Protein AF-A0AAD7EJV2-F1 (afdb_monomer)

Radius of gyration: 62.08 Å; Cα contacts (8 Å, |Δi|>4): 736; chains: 1; bounding box: 111×46×192 Å

Organism: NCBI:txid1033008

Sequence (536 aa):
MSDVLLDATHTWVFFQTDDNVIHEMQYNGQNWTSSSLKQINAMPGTDMAVVYNDSPYGSYLMLFFQDSEGFVSSVLATNTKWAPAVHLFAAATATPITATQQSNAVFLYFQDSTKQLQQYRGSFDGGWVLQDFTGPTTSTLGSVAAVSWHSEPDIWGMSQAESRVYTEGQDGSLVEWNGNGNNETLTAGTMATVAALPNVNISAFSVGWLGLRLVFLYWVDPHDKILKQRVWMKGWLPAMSIGDPLLTFDALMAKCKGQSVAVAERFNGLHTKAHAILVEATNLSTEITYQQASIQSQLTRVADTQTLAQTKQTAVQQQLNTQKNILATQKAALVTAKKTLDAAQQKVRDAESDYRTAHEVVNDLAIFFPFLATAAEFIISPALENALEVAGRAVDAATKNMASDQQAVDTTQKNYDAIQQEVASLTQLQTTLSAFGPVLESQAATASNMQTFTQTVDSNALDVGVFLGKLAGQASVLPFQDTAKILAQTVVAMQKLMKTQNQLTGIIIDDPQSIDPVLQAIAKSPVVPTAVDEMI

Mean predicted aligned error: 19.24 Å

Solvent-accessible surface area (backbone atoms only — not comparable to full-atom values): 28811 Å² total; per-residue (Å²): 135,80,83,79,71,79,76,55,55,62,42,80,48,76,48,70,47,99,88,29,30,36,37,39,40,35,32,65,67,83,53,81,44,75,58,90,56,70,43,74,59,40,28,79,85,44,37,65,22,63,39,75,48,85,47,102,91,48,44,37,40,39,41,36,37,33,28,68,87,38,26,37,26,36,33,46,22,56,73,88,43,75,52,76,74,43,79,74,48,80,46,26,84,76,34,27,36,22,33,30,54,54,92,70,38,34,43,35,38,34,30,38,80,80,26,31,36,36,39,38,38,30,32,94,91,44,78,73,45,79,50,96,40,74,45,93,46,72,55,88,57,55,29,37,22,33,35,48,49,70,47,74,55,45,102,84,66,53,54,41,46,35,34,42,38,38,38,68,40,96,86,28,25,43,40,42,29,34,28,58,46,96,48,75,60,68,40,85,45,86,59,74,75,40,76,36,30,83,59,35,62,44,46,46,48,65,49,83,53,98,95,37,54,37,36,43,39,36,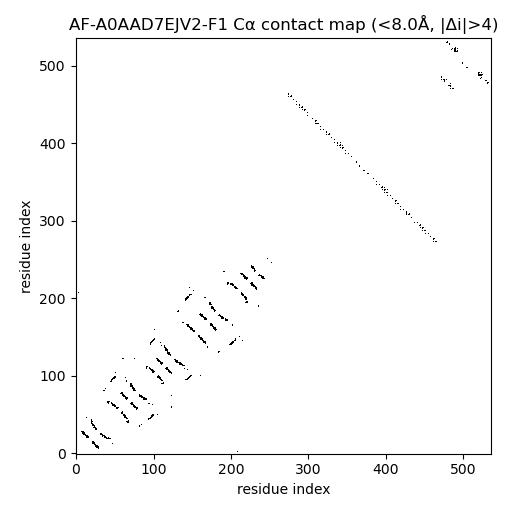36,38,33,63,87,79,68,44,45,31,37,32,45,32,61,93,57,72,50,77,74,43,62,66,88,54,72,90,73,33,68,62,61,53,47,51,51,51,51,54,50,49,51,54,50,50,54,53,49,50,53,50,50,54,51,50,50,52,51,46,54,51,42,53,52,49,44,51,49,42,52,52,49,43,55,50,50,51,53,49,52,51,52,50,53,52,49,47,52,51,44,52,51,49,43,51,52,51,51,52,49,45,55,50,44,52,52,49,40,53,50,36,50,51,48,34,54,48,32,48,52,51,29,54,51,31,50,46,50,38,53,50,51,53,49,51,48,51,52,52,50,49,52,47,51,58,45,29,75,77,36,70,81,53,36,71,55,50,57,70,64,51,48,64,61,50,51,49,51,52,49,54,32,47,53,46,34,54,52,28,50,51,50,30,53,52,33,49,52,51,36,53,53,44,49,53,54,44,53,53,49,49,53,50,49,53,53,44,52,51,51,46,54,54,53,61,61,47,49,63,56,50,53,51,50,47,51,52,41,52,52,50,47,54,51,38,53,50,52,46,50,51,46,46,50,50,46,52,48,52,47,49,49,51,52,50,39,72,77,39,46,83,68,49,35,56,38,52,49,19,36,49,53,46,51,48,52,49,55,46,65,74,40,84,81,54,70,86,80,76,53,98,61,59,75,83,48,48,64,62,26,48,54,42,39,68,49,86,78,82,75,79,75,61,85,81,77,125

Nearest PDB structures (foldseek):
  6djl-assembly1_C  TM=4.015E-01  e=7.707E-02  Homo sapiens
  8wjo-assembly1_A  TM=4.612E-01  e=8.919E-02  Saccharomyces cerevisiae S288C
  6ixe-assembly1_A  TM=2.300E-01  e=8.919E-02  Homo sapiens
  6ixf-assembly1_A  TM=2.355E-01  e=1.194E-01  Homo sapiens
  6ixv-assembly3_C  TM=2.400E-01  e=2.361E-01  Homo sapiens

Foldseek 3Di:
DDPPPPQCCKDWDWDADPQRWIWIWIDRSHDIDTAPGTHNFADVLWAKEWDWDDDPVFIKIKMWTAGPVQFTWIWIDTNRRIDDIDGDGHAPVNWAWYWEDDDFKIWIWTAHPQRWIWIWIAGSVGDIDTDPETHPGRDGWLYKEKEWDWAQQDPVGDTKIKMWMWTQHPVQWIWIWIDIHPDPYTDTDPDDTDHADGSWYKYWYWDDDPNWIKIWIWTQHPPPRFIWIWIDTPDIDDIDGDPDCPPPPVVVVVVVVVVLVVVVVVLVVQLVVLVVLLVVLVVVLVVLVVVLVVLVVVLVVLVVVLVVLVVVLVVLVVVLVVLVVVLVVLVVVLVVLVVQLVVLVVQLVVLVVVVVVLVVVLVVVCVVDVVCSVVSCVPPPVVSVVSNVVSVVSNVVSVVSSVVSVVVSVVSVVVSVVSVVVSVVSVVVSVVSVVVNVVSVVVSVVSVVSSVVSVVSNVLSVVVNVLSVVLVVCCVPADVVVSLLSVLLSVLVVVVVCVVVVPNVPPRDPCPPVCNVVSVVSPPDPDDDDGPVVPD

Structure (mmCIF, N/CA/C/O backbone):
data_AF-A0AAD7EJV2-F1
#
_entry.id   AF-A0AAD7EJV2-F1
#
loop_
_atom_site.group_PDB
_atom_site.id
_atom_site.type_symbol
_atom_site.label_atom_id
_atom_site.label_alt_id
_atom_site.label_comp_id
_atom_site.label_asym_id
_atom_site.label_entity_id
_atom_site.label_seq_id
_atom_site.pdbx_PDB_ins_code
_atom_site.Cartn_x
_atom_site.Cartn_y
_atom_site.Cartn_z
_atom_site.occupancy
_atom_site.B_iso_or_equiv
_atom_site.auth_seq_id
_atom_site.auth_comp_id
_atom_site.auth_asym_id
_atom_site.auth_atom_id
_atom_site.pdbx_PDB_model_num
ATOM 1 N N . MET A 1 1 ? -17.333 -2.115 13.052 1.00 31.31 1 MET A N 1
ATOM 2 C CA . MET A 1 1 ? -17.798 -2.270 14.443 1.00 31.31 1 MET A CA 1
ATOM 3 C C . MET A 1 1 ? -16.546 -2.339 15.283 1.00 31.31 1 MET A C 1
ATOM 5 O O . MET A 1 1 ? -15.878 -3.357 15.248 1.00 31.31 1 MET A O 1
ATOM 9 N N . SER A 1 2 ? -16.131 -1.213 15.855 1.00 26.66 2 SER A N 1
ATOM 10 C CA . SER A 1 2 ? -15.029 -1.176 16.812 1.00 26.66 2 SER A CA 1
ATOM 11 C C . SER A 1 2 ? -15.553 -1.703 18.140 1.00 26.66 2 SER A C 1
ATOM 13 O O . SER A 1 2 ? -16.557 -1.170 18.623 1.00 26.66 2 SER A O 1
ATOM 15 N N . ASP A 1 3 ? -14.887 -2.708 18.703 1.00 29.09 3 ASP A N 1
ATOM 16 C CA . ASP A 1 3 ? -15.012 -3.028 20.119 1.00 29.09 3 ASP A CA 1
ATOM 17 C C . ASP A 1 3 ? -14.738 -1.750 20.909 1.00 29.09 3 ASP A C 1
ATOM 19 O O . ASP A 1 3 ? -13.642 -1.189 20.877 1.00 29.09 3 ASP A O 1
ATOM 23 N N . VAL A 1 4 ? -15.774 -1.244 21.570 1.00 31.66 4 VAL A N 1
ATOM 24 C CA . VAL A 1 4 ? -15.620 -0.265 22.640 1.00 31.66 4 VAL A CA 1
ATOM 25 C C . VAL A 1 4 ? -15.170 -1.070 23.846 1.00 31.66 4 VAL A C 1
ATOM 27 O O . VAL A 1 4 ? -15.970 -1.410 24.713 1.00 31.66 4 VAL A O 1
ATOM 30 N N . LEU A 1 5 ? -13.890 -1.431 23.876 1.00 35.19 5 LEU A N 1
ATOM 31 C CA . LEU A 1 5 ? -13.248 -1.680 25.153 1.00 35.19 5 LEU A CA 1
ATOM 32 C C . LEU A 1 5 ? -13.193 -0.312 25.828 1.00 35.19 5 LEU A C 1
ATOM 34 O O . LEU A 1 5 ? -12.472 0.586 25.395 1.00 35.19 5 LEU A O 1
ATOM 38 N N . LEU A 1 6 ? -14.057 -0.126 26.826 1.00 41.31 6 LEU A N 1
ATOM 39 C CA . LEU A 1 6 ? -13.846 0.862 27.873 1.00 41.31 6 LEU A CA 1
ATOM 40 C C . LEU A 1 6 ? -12.479 0.532 28.473 1.00 41.31 6 LEU A C 1
ATOM 42 O O . LEU A 1 6 ? -12.386 -0.324 29.348 1.00 41.31 6 LEU A O 1
ATOM 46 N N . ASP A 1 7 ? -11.418 1.131 27.939 1.00 41.38 7 ASP A N 1
ATOM 47 C CA . ASP A 1 7 ? -10.078 0.965 28.478 1.00 41.38 7 ASP A CA 1
ATOM 48 C C . ASP A 1 7 ? -10.052 1.768 29.776 1.00 41.38 7 ASP A C 1
ATOM 50 O O . ASP A 1 7 ? -9.803 2.977 29.801 1.00 41.38 7 ASP A O 1
ATOM 54 N N . ALA A 1 8 ? -10.507 1.125 30.851 1.00 55.84 8 ALA A N 1
ATOM 55 C CA . ALA A 1 8 ? -10.580 1.729 32.162 1.00 55.84 8 ALA A CA 1
ATOM 56 C C . ALA A 1 8 ? -9.145 1.904 32.662 1.00 55.84 8 ALA A C 1
ATOM 58 O O . ALA A 1 8 ? -8.601 1.057 33.368 1.00 55.84 8 ALA A O 1
ATOM 59 N N . THR A 1 9 ? -8.525 3.020 32.267 1.00 70.94 9 THR A N 1
ATOM 60 C CA . THR A 1 9 ? -7.180 3.411 32.716 1.00 70.94 9 THR A CA 1
ATOM 61 C C . THR A 1 9 ? -7.105 3.468 34.237 1.00 70.94 9 THR A C 1
ATOM 63 O O . THR A 1 9 ? -6.057 3.188 34.811 1.00 70.94 9 THR A O 1
ATOM 66 N N . HIS A 1 10 ? -8.234 3.774 34.883 1.00 81.38 10 HIS A N 1
ATOM 67 C CA . HIS A 1 10 ? -8.412 3.690 36.319 1.00 81.38 10 HIS A CA 1
ATOM 68 C C . HIS A 1 10 ? -9.781 3.085 36.650 1.00 81.38 10 HIS A C 1
ATOM 70 O O . HIS A 1 10 ? -10.801 3.532 36.127 1.00 81.38 10 HIS A O 1
ATOM 76 N N . THR A 1 11 ? -9.809 2.067 37.511 1.00 89.44 11 THR A N 1
ATOM 77 C CA . THR A 1 11 ? -11.049 1.518 38.090 1.00 89.44 11 THR A CA 1
ATOM 78 C C . THR A 1 11 ? -10.931 1.501 39.602 1.00 89.44 11 THR A C 1
ATOM 80 O O . THR A 1 11 ? -9.898 1.103 40.133 1.00 89.44 11 THR A O 1
ATOM 83 N N . TRP A 1 12 ? -12.004 1.878 40.290 1.00 90.50 12 TRP A N 1
ATOM 84 C CA . TRP A 1 12 ? -12.091 1.836 41.744 1.00 90.50 12 TRP A CA 1
ATOM 85 C C . TRP A 1 12 ? -13.230 0.923 42.164 1.00 90.50 12 TRP A C 1
ATOM 87 O O . TRP A 1 12 ? -14.356 1.070 41.692 1.00 90.50 12 TRP A O 1
ATOM 97 N N . VAL A 1 13 ? -12.927 -0.022 43.048 1.00 94.44 13 VAL A N 1
ATOM 98 C CA . VAL A 1 13 ? -13.901 -0.952 43.618 1.00 94.44 13 VAL A CA 1
ATOM 99 C C . VAL A 1 13 ? -13.906 -0.772 45.124 1.00 94.44 13 VAL A C 1
ATOM 101 O O . VAL A 1 13 ? -12.870 -0.915 45.775 1.00 94.44 13 VAL A O 1
ATOM 104 N N . PHE A 1 14 ? -15.084 -0.477 45.665 1.00 95.19 14 PHE A N 1
ATOM 105 C CA . PHE A 1 14 ? -15.318 -0.335 47.095 1.00 95.19 14 PHE A CA 1
ATOM 106 C C . PHE A 1 14 ? -16.049 -1.566 47.607 1.00 95.19 14 PHE A C 1
ATOM 108 O O . PHE A 1 14 ? -16.979 -2.056 46.967 1.00 95.19 14 PHE A O 1
ATOM 115 N N . PHE A 1 15 ? -15.604 -2.084 48.742 1.00 95.44 15 PHE A N 1
ATOM 116 C CA . PHE A 1 15 ? -16.180 -3.275 49.352 1.00 95.44 15 PHE A CA 1
ATOM 117 C C . PHE A 1 15 ? -16.059 -3.188 50.867 1.00 95.44 15 PHE A C 1
ATOM 119 O O . PHE A 1 15 ? -15.136 -2.565 51.393 1.00 95.44 15 PHE A O 1
ATOM 126 N N . GLN A 1 16 ? -16.995 -3.828 51.559 1.00 96.19 16 GLN A N 1
ATOM 127 C CA . GLN A 1 16 ? -16.965 -3.972 53.006 1.00 96.19 16 GLN A CA 1
ATOM 128 C C . GLN A 1 16 ? -16.408 -5.352 53.363 1.00 96.19 16 GLN A C 1
ATOM 130 O O . GLN A 1 16 ? -16.811 -6.357 52.778 1.00 96.19 16 GLN A O 1
ATOM 135 N N . THR A 1 17 ? -15.464 -5.397 54.296 1.00 93.56 17 THR A N 1
ATOM 136 C CA . THR A 1 17 ? -14.912 -6.639 54.852 1.00 93.56 17 THR A CA 1
ATOM 137 C C . THR A 1 17 ? -15.737 -7.130 56.044 1.00 93.56 17 THR A C 1
ATOM 139 O O . THR A 1 17 ? -16.570 -6.402 56.579 1.00 93.56 17 THR A O 1
ATOM 142 N N . ASP A 1 18 ? -15.501 -8.369 56.486 1.00 92.31 18 ASP A N 1
ATOM 143 C CA . ASP A 1 18 ? -16.259 -9.012 57.577 1.00 92.31 18 ASP A CA 1
ATOM 144 C C . ASP A 1 18 ? -16.169 -8.272 58.930 1.00 92.31 18 ASP A C 1
ATOM 146 O O . ASP A 1 18 ? -17.007 -8.463 59.811 1.00 92.31 18 ASP A O 1
ATOM 150 N N . ASP A 1 19 ? -15.163 -7.413 59.113 1.00 92.12 19 ASP A N 1
ATOM 151 C CA . ASP A 1 19 ? -15.013 -6.512 60.263 1.00 92.12 19 ASP A CA 1
ATOM 152 C C . ASP A 1 19 ? -15.796 -5.190 60.113 1.00 92.12 19 ASP A C 1
ATOM 154 O O . ASP A 1 19 ? -15.665 -4.289 60.940 1.00 92.12 19 ASP A O 1
ATOM 158 N N . ASN A 1 20 ? -16.654 -5.097 59.093 1.00 93.38 20 ASN A N 1
ATOM 159 C CA . ASN A 1 20 ? -17.487 -3.950 58.727 1.00 93.38 20 ASN A CA 1
ATOM 160 C C . ASN A 1 20 ? -16.708 -2.699 58.296 1.00 93.38 20 ASN A C 1
ATOM 162 O O . ASN A 1 20 ? -17.273 -1.604 58.271 1.00 93.38 20 ASN A O 1
ATOM 166 N N . VAL A 1 21 ? -15.441 -2.842 57.905 1.00 95.44 21 VAL A N 1
ATOM 167 C CA . VAL A 1 21 ? -14.623 -1.741 57.378 1.00 95.44 21 VAL A CA 1
ATOM 168 C C . VAL A 1 21 ? -14.784 -1.646 55.861 1.00 95.44 21 VAL A C 1
ATOM 170 O O . VAL A 1 21 ? -14.726 -2.654 55.161 1.00 95.44 21 VAL A O 1
ATOM 173 N N . ILE A 1 22 ? -14.973 -0.434 55.327 1.00 97.00 22 ILE A N 1
ATOM 174 C CA . ILE A 1 22 ? -14.966 -0.222 53.870 1.00 97.00 22 ILE A CA 1
ATOM 175 C C . ILE A 1 22 ? -13.532 0.016 53.390 1.00 97.00 22 ILE A C 1
ATOM 177 O O . ILE A 1 22 ? -12.809 0.867 53.926 1.00 97.00 22 ILE A O 1
ATOM 181 N N . HIS A 1 23 ? -13.165 -0.722 52.347 1.00 95.12 23 HIS A N 1
ATOM 182 C CA . HIS A 1 23 ? -11.884 -0.688 51.658 1.00 95.12 23 HIS A CA 1
ATOM 183 C C . HIS A 1 23 ? -12.046 -0.311 50.184 1.00 95.12 23 HIS A C 1
ATOM 185 O O . HIS A 1 23 ? -13.130 -0.402 49.610 1.00 95.12 23 HIS A O 1
ATOM 191 N N . GLU A 1 24 ? -10.933 0.080 49.565 1.00 94.75 24 GLU A N 1
ATOM 192 C CA . GLU A 1 24 ? -10.840 0.414 48.145 1.00 94.75 24 GLU A CA 1
ATOM 193 C C . GLU A 1 24 ? -9.735 -0.410 47.470 1.00 94.75 24 GLU A C 1
ATOM 195 O O . GLU A 1 24 ? -8.599 -0.491 47.953 1.00 94.75 24 GLU A O 1
ATOM 200 N N . MET A 1 25 ? -10.070 -0.983 46.315 1.00 93.69 25 MET A N 1
ATOM 201 C CA . MET A 1 25 ? -9.136 -1.589 45.369 1.00 93.69 25 MET A CA 1
ATOM 202 C C . MET A 1 25 ? -9.095 -0.753 44.094 1.00 93.69 25 MET A C 1
ATOM 204 O O . MET A 1 25 ? -10.134 -0.389 43.546 1.00 93.69 25 MET A O 1
ATOM 208 N N . GLN A 1 26 ? -7.887 -0.454 43.628 1.00 91.06 26 GLN A N 1
ATOM 209 C CA . GLN A 1 26 ? -7.627 0.407 42.480 1.00 91.06 26 GLN A CA 1
ATOM 210 C C . GLN A 1 26 ? -6.959 -0.405 41.375 1.00 91.06 26 GLN A C 1
ATOM 212 O O . GLN A 1 26 ? -5.935 -1.039 41.620 1.00 91.06 26 GLN A O 1
ATOM 217 N N . TYR A 1 27 ? -7.509 -0.368 40.170 1.00 89.12 27 TYR A N 1
ATOM 218 C CA . TYR A 1 27 ? -6.851 -0.839 38.957 1.00 89.12 27 TYR A CA 1
ATOM 219 C C . TYR A 1 27 ? -6.257 0.356 38.225 1.00 89.12 27 TYR A C 1
ATOM 221 O O . TYR A 1 27 ? -6.972 1.327 37.999 1.00 89.12 27 TYR A O 1
ATOM 229 N N . ASN A 1 28 ? -4.985 0.290 37.842 1.00 83.50 28 ASN A N 1
ATOM 230 C CA . ASN A 1 28 ? -4.274 1.377 37.151 1.00 83.50 28 ASN A CA 1
ATOM 231 C C . ASN A 1 28 ? -3.979 1.070 35.670 1.00 83.50 28 ASN A C 1
ATOM 233 O O . ASN A 1 28 ? -2.975 1.526 35.124 1.00 83.50 28 ASN A O 1
ATOM 237 N N . GLY A 1 29 ? -4.795 0.216 35.048 1.00 82.75 29 GLY A N 1
ATOM 238 C CA . GLY A 1 29 ? -4.566 -0.271 33.688 1.00 82.75 29 GLY A CA 1
ATOM 239 C C . GLY A 1 29 ? -3.634 -1.482 33.606 1.00 82.75 29 GLY A C 1
ATOM 240 O O . GLY A 1 29 ? -3.539 -2.081 32.540 1.00 82.75 29 GLY A O 1
ATOM 241 N N . GLN A 1 30 ? -2.969 -1.862 34.704 1.00 84.12 30 GLN A N 1
ATOM 242 C CA . GLN A 1 30 ? -2.055 -3.012 34.732 1.00 84.12 30 GLN A CA 1
ATOM 243 C C . GLN A 1 30 ? -2.247 -3.905 35.955 1.00 84.12 30 GLN A C 1
ATOM 245 O O . GLN A 1 30 ? -2.296 -5.124 35.834 1.00 84.12 30 GLN A O 1
ATOM 250 N N . ASN A 1 31 ? -2.345 -3.315 37.146 1.00 87.44 31 ASN A N 1
ATOM 251 C CA . ASN A 1 31 ? -2.378 -4.056 38.399 1.00 87.44 31 ASN A CA 1
ATOM 252 C C . ASN A 1 31 ? -3.493 -3.557 39.307 1.00 87.44 31 ASN A C 1
ATOM 254 O O . ASN A 1 31 ? -3.820 -2.370 39.323 1.00 87.44 31 ASN A O 1
ATOM 258 N N . TRP A 1 32 ? -4.027 -4.480 40.104 1.00 90.31 32 TRP A N 1
ATOM 259 C CA . TRP A 1 32 ? -4.894 -4.161 41.227 1.00 90.31 32 TRP A CA 1
ATOM 260 C C . TRP A 1 32 ? -4.055 -3.895 42.475 1.00 90.31 32 TRP A C 1
ATOM 262 O O . TRP A 1 32 ? -3.240 -4.725 42.877 1.00 90.31 32 TRP A O 1
ATOM 272 N N . THR A 1 33 ? -4.275 -2.750 43.110 1.00 91.75 33 THR A N 1
ATOM 273 C CA . THR A 1 33 ? -3.609 -2.350 44.352 1.00 91.75 33 THR A CA 1
ATOM 274 C C . THR A 1 33 ? -4.627 -1.850 45.364 1.00 91.75 33 THR A C 1
ATOM 276 O O . THR A 1 33 ? -5.541 -1.110 45.007 1.00 91.75 33 THR A O 1
ATOM 279 N N . SER A 1 34 ? -4.466 -2.210 46.635 1.00 87.94 34 SER A N 1
ATOM 280 C CA . SER A 1 34 ? -5.272 -1.626 47.711 1.00 87.94 34 SER A CA 1
ATOM 281 C C . SER A 1 34 ? -4.839 -0.189 47.990 1.00 87.94 34 SER A C 1
ATOM 283 O O . SER A 1 34 ? -3.643 0.114 47.982 1.00 87.94 34 SER A O 1
ATOM 285 N N . SER A 1 35 ? -5.801 0.688 48.269 1.00 85.06 35 SER A N 1
ATOM 286 C CA . SER A 1 35 ? -5.510 2.071 48.650 1.00 85.06 35 SER A CA 1
ATOM 287 C C . SER A 1 35 ? -5.355 2.242 50.170 1.00 85.06 35 SER A C 1
ATOM 289 O O . SER A 1 35 ? -5.409 1.287 50.950 1.00 85.06 35 SER A O 1
ATOM 291 N N . SER A 1 36 ? -5.159 3.489 50.607 1.00 83.12 36 SER A N 1
ATOM 292 C CA . SER A 1 36 ? -5.148 3.867 52.020 1.00 83.12 36 SER A CA 1
ATOM 293 C C . SER A 1 36 ? -6.538 4.032 52.651 1.00 83.12 36 SER A C 1
ATOM 295 O O . SER A 1 36 ? -6.598 4.263 53.861 1.00 83.12 36 SER A O 1
ATOM 297 N N . LEU A 1 37 ? -7.639 3.921 51.894 1.00 90.94 37 LEU A N 1
ATOM 298 C CA . LEU A 1 37 ? -8.987 4.052 52.454 1.00 90.94 37 LEU A CA 1
ATOM 299 C C . LEU A 1 37 ? -9.275 2.932 53.456 1.00 90.94 37 LEU A C 1
ATOM 301 O O . LEU A 1 37 ? -9.172 1.745 53.136 1.00 90.94 37 LEU A O 1
ATOM 305 N N . LYS A 1 38 ? -9.680 3.339 54.662 1.00 92.19 38 LYS A N 1
ATOM 306 C CA . LYS A 1 38 ? -10.195 2.467 55.721 1.00 92.19 38 LYS A CA 1
ATOM 307 C C . LYS A 1 38 ? -11.304 3.189 56.478 1.00 92.19 38 LYS A C 1
ATOM 309 O O . LYS A 1 38 ? -11.023 3.936 57.416 1.00 92.19 38 LYS A O 1
ATOM 314 N N . GLN A 1 39 ? -12.554 2.989 56.070 1.00 94.62 39 GLN A N 1
ATOM 315 C CA . GLN A 1 39 ? -13.701 3.615 56.731 1.00 94.62 39 GLN A CA 1
ATOM 316 C C . GLN A 1 39 ? -14.294 2.658 57.770 1.00 94.62 39 GLN A C 1
ATOM 318 O O . GLN A 1 39 ? -14.983 1.702 57.427 1.00 94.62 39 GLN A O 1
ATOM 323 N N . ILE A 1 40 ? -14.004 2.920 59.047 1.00 92.06 40 ILE A N 1
ATOM 324 C CA . ILE A 1 40 ? -14.275 2.000 60.169 1.00 92.06 40 ILE A CA 1
ATOM 325 C C . ILE A 1 40 ? -15.657 2.159 60.823 1.00 92.06 40 ILE A C 1
ATOM 327 O O . ILE A 1 40 ? -16.027 1.340 61.654 1.00 92.06 40 ILE A O 1
ATOM 331 N N . ASN A 1 41 ? -16.407 3.216 60.491 1.00 93.38 41 ASN A N 1
ATOM 332 C CA . ASN A 1 41 ? -17.720 3.508 61.087 1.00 93.38 41 ASN A CA 1
ATOM 333 C C . ASN A 1 41 ? -18.896 3.135 60.163 1.00 93.38 41 ASN A C 1
ATOM 335 O O . ASN A 1 41 ? -19.945 3.767 60.220 1.00 93.38 41 ASN A O 1
ATOM 339 N N . ALA A 1 42 ? -18.721 2.184 59.247 1.00 95.62 42 ALA A N 1
ATOM 340 C CA . ALA A 1 42 ? -19.787 1.791 58.330 1.00 95.62 42 ALA A CA 1
ATOM 341 C C . ALA A 1 42 ? -20.792 0.846 59.010 1.00 95.62 42 ALA A C 1
ATOM 343 O O . ALA A 1 42 ? -20.415 -0.015 59.805 1.00 95.62 42 ALA A O 1
ATOM 344 N N . MET A 1 43 ? -22.079 0.990 58.686 1.00 95.38 43 MET A N 1
ATOM 345 C CA . MET A 1 43 ? -23.103 0.027 59.086 1.00 95.38 43 MET A CA 1
ATOM 346 C C . MET A 1 43 ? -22.823 -1.333 58.416 1.00 95.38 43 MET A C 1
ATOM 348 O O . MET A 1 43 ? -22.467 -1.361 57.233 1.00 95.38 43 MET A O 1
ATOM 352 N N . PRO A 1 44 ? -22.981 -2.467 59.124 1.00 95.00 44 PRO A N 1
ATOM 353 C CA . PRO A 1 44 ? -22.876 -3.793 58.516 1.00 95.00 44 PRO A CA 1
ATOM 354 C C . PRO A 1 44 ? -23.854 -3.972 57.350 1.00 95.00 44 PRO A C 1
ATOM 356 O O . PRO A 1 44 ? -25.058 -3.780 57.523 1.00 95.00 44 PRO A O 1
ATOM 359 N N . GLY A 1 45 ? -23.348 -4.360 56.179 1.00 90.94 45 GLY A N 1
ATOM 360 C CA . GLY A 1 45 ? -24.156 -4.568 54.976 1.00 90.94 45 GLY A CA 1
ATOM 361 C C . GLY A 1 45 ? -24.695 -3.279 54.357 1.00 90.94 45 GLY A C 1
ATOM 362 O O . GLY A 1 45 ? -25.698 -3.331 53.650 1.00 90.94 45 GLY A O 1
ATOM 363 N N . THR A 1 46 ? -24.075 -2.129 54.641 1.00 94.19 46 THR A N 1
ATOM 364 C CA . THR A 1 46 ? -24.490 -0.866 54.027 1.00 94.19 46 THR A CA 1
ATOM 365 C C . THR A 1 46 ? -24.351 -0.912 52.509 1.00 94.19 46 THR A C 1
ATOM 367 O O . THR A 1 46 ? -23.333 -1.365 51.984 1.00 94.19 46 THR A O 1
ATOM 370 N N . ASP A 1 47 ? -25.341 -0.361 51.810 1.00 94.50 47 ASP A N 1
ATOM 371 C CA . ASP A 1 47 ? -25.209 -0.083 50.384 1.00 94.50 47 ASP A CA 1
ATOM 372 C C . ASP A 1 47 ? -24.179 1.035 50.151 1.00 94.50 47 ASP A C 1
ATOM 374 O O . ASP A 1 47 ? -23.911 1.848 51.048 1.00 94.50 47 ASP A O 1
ATOM 378 N N . MET A 1 48 ? -23.569 1.049 48.968 1.00 96.12 48 MET A N 1
ATOM 379 C CA . MET A 1 48 ? -22.490 1.973 48.625 1.00 96.12 48 MET A CA 1
ATOM 380 C C . MET A 1 48 ? -22.699 2.573 47.244 1.00 96.12 48 MET A C 1
ATOM 382 O O . MET A 1 48 ? -22.928 1.869 46.264 1.00 96.12 48 MET A O 1
ATOM 386 N N . ALA A 1 49 ? -22.489 3.882 47.150 1.00 96.31 49 ALA A N 1
ATOM 387 C CA . ALA A 1 49 ? -22.458 4.584 45.878 1.00 96.31 49 ALA A CA 1
ATOM 388 C C . ALA A 1 49 ? -21.166 5.369 45.733 1.00 96.31 49 ALA A C 1
ATOM 390 O O . ALA A 1 49 ? -20.688 5.974 46.690 1.00 96.31 49 ALA A O 1
ATOM 391 N N . VAL A 1 50 ? -20.630 5.418 44.519 1.00 94.81 50 VAL A N 1
ATOM 392 C CA . VAL A 1 50 ? -19.470 6.248 44.211 1.00 94.81 50 VAL A CA 1
ATOM 393 C C . VAL A 1 50 ? -19.732 7.074 42.966 1.00 94.81 50 VAL A C 1
ATOM 395 O O . VAL A 1 50 ? -20.293 6.593 41.984 1.00 94.81 50 VAL A O 1
ATOM 398 N N . VAL A 1 51 ? -19.301 8.330 43.008 1.00 93.81 51 VAL A N 1
ATOM 399 C CA . VAL A 1 51 ? -19.221 9.192 41.829 1.00 93.81 51 VAL A CA 1
ATOM 400 C C . VAL A 1 51 ? -17.793 9.660 41.626 1.00 93.81 51 VAL A C 1
ATOM 402 O O . VAL A 1 51 ? -17.057 9.913 42.582 1.00 93.81 51 VAL A O 1
ATOM 405 N N . TYR A 1 52 ? -17.425 9.787 40.359 1.00 90.19 52 TYR A N 1
ATOM 406 C CA . TYR A 1 52 ? -16.127 10.261 39.913 1.00 90.19 52 TYR A CA 1
ATOM 407 C C . TYR A 1 52 ? -16.315 11.515 39.065 1.00 90.19 52 TYR A C 1
ATOM 409 O O . TYR A 1 52 ? -17.237 11.583 38.252 1.00 90.19 52 TYR A O 1
ATOM 417 N N . ASN A 1 53 ? -15.442 12.499 39.249 1.00 86.75 53 ASN A N 1
ATOM 418 C CA . ASN A 1 53 ? -15.364 13.663 38.380 1.00 86.75 53 ASN A CA 1
ATOM 419 C C . ASN A 1 53 ? -13.902 13.954 38.056 1.00 86.75 53 ASN A C 1
ATOM 421 O O . ASN A 1 53 ? -13.100 14.186 38.964 1.00 86.75 53 ASN A O 1
ATOM 425 N N . ASP A 1 54 ? -13.580 13.955 36.765 1.00 81.12 54 ASP A N 1
ATOM 426 C CA . ASP A 1 54 ? -12.287 14.405 36.273 1.00 81.12 54 ASP A CA 1
ATOM 427 C C . ASP A 1 54 ? -12.403 15.848 35.790 1.00 81.12 54 ASP A C 1
ATOM 429 O O . ASP A 1 54 ? -13.122 16.154 34.837 1.00 81.12 54 ASP A O 1
ATOM 433 N N . SER A 1 55 ? -11.718 16.750 36.484 1.00 74.06 55 SER A N 1
ATOM 434 C CA . SER A 1 55 ? -11.759 18.183 36.224 1.00 74.06 55 SER A CA 1
ATOM 435 C C . SER A 1 55 ? -10.346 18.702 35.961 1.00 74.06 55 SER A C 1
ATOM 437 O O . SER A 1 55 ? -9.387 18.191 36.542 1.00 74.06 55 SER A O 1
ATOM 439 N N . PRO A 1 56 ? -10.178 19.781 35.171 1.00 73.94 56 PRO A N 1
ATOM 440 C CA . PRO A 1 56 ? -8.882 20.446 35.010 1.00 73.94 56 PRO A CA 1
ATOM 441 C C . PRO A 1 56 ? -8.212 20.863 36.332 1.00 73.94 56 PRO A C 1
ATOM 443 O O . PRO A 1 56 ? -7.012 21.126 36.358 1.00 73.94 56 PRO A O 1
ATOM 446 N N . TYR A 1 57 ? -8.983 20.950 37.420 1.00 71.81 57 TYR A N 1
ATOM 447 C CA . TYR A 1 57 ? -8.518 21.337 38.752 1.00 71.81 57 TYR A CA 1
ATOM 448 C C . TYR A 1 57 ? -8.166 20.144 39.663 1.00 71.81 57 TYR A C 1
ATOM 450 O O . TYR A 1 57 ? -7.681 20.354 40.775 1.00 71.81 57 TYR A O 1
ATOM 458 N N . GLY A 1 58 ? -8.372 18.909 39.195 1.00 74.94 58 GLY A N 1
ATOM 459 C CA . GLY A 1 58 ? -8.081 17.670 39.915 1.00 74.94 58 GLY A CA 1
ATOM 460 C C . GLY A 1 58 ? -9.148 16.600 39.691 1.00 74.94 58 GLY A C 1
ATOM 461 O O . GLY A 1 58 ? -10.256 16.891 39.238 1.00 74.94 58 GLY A O 1
ATOM 462 N N . SER A 1 59 ? -8.815 15.358 40.042 1.00 84.50 59 SER A N 1
ATOM 463 C CA . SER A 1 59 ? -9.774 14.253 40.035 1.00 84.50 59 SER A CA 1
ATOM 464 C C . SER A 1 59 ? -10.374 14.067 41.430 1.00 84.50 59 SER A C 1
ATOM 466 O O . SER A 1 59 ? -9.652 14.043 42.439 1.00 84.50 59 SER A O 1
ATOM 468 N N . TYR A 1 60 ? -11.695 13.913 41.474 1.00 89.62 60 TYR A N 1
ATOM 469 C CA . TYR A 1 60 ? -12.478 13.789 42.698 1.00 89.62 60 TYR A CA 1
ATOM 470 C C . TYR A 1 60 ? -13.245 12.467 42.709 1.00 89.62 60 TYR A C 1
ATOM 472 O O . TYR A 1 60 ? -13.879 12.103 41.718 1.00 89.62 60 TYR A O 1
ATOM 480 N N . LEU A 1 61 ? -13.219 11.772 43.845 1.00 92.44 61 LEU A N 1
ATOM 481 C CA . LEU A 1 61 ? -14.066 10.610 44.128 1.00 92.44 61 LEU A CA 1
ATOM 482 C C . LEU A 1 61 ? -14.884 10.899 45.375 1.00 92.44 61 LEU A C 1
ATOM 484 O O . LEU A 1 61 ? -14.333 11.356 46.372 1.00 92.44 61 LEU A O 1
ATOM 488 N N . MET A 1 62 ? -16.177 10.607 45.348 1.00 94.94 62 MET A N 1
ATOM 489 C CA . MET A 1 62 ? -17.017 10.714 46.535 1.00 94.94 62 MET A CA 1
ATOM 490 C C . MET A 1 62 ? -17.743 9.398 46.763 1.00 94.94 62 MET A C 1
ATOM 492 O O . MET A 1 62 ? -18.527 8.973 45.917 1.00 94.94 62 MET A O 1
ATOM 496 N N . LEU A 1 63 ? -17.443 8.764 47.896 1.00 96.69 63 LEU A N 1
ATOM 497 C CA . LEU A 1 63 ? -18.075 7.536 48.364 1.00 96.69 63 LEU A CA 1
ATOM 498 C C . LEU A 1 63 ? -19.205 7.892 49.327 1.00 96.69 63 LEU A C 1
ATOM 500 O O . LEU A 1 63 ? -18.984 8.656 50.265 1.00 96.69 63 LEU A O 1
ATOM 504 N N . PHE A 1 64 ? -20.373 7.293 49.132 1.00 97.81 64 PHE A N 1
ATOM 505 C CA . PHE A 1 64 ? -21.519 7.364 50.032 1.00 97.81 64 PHE A CA 1
ATOM 506 C C . PHE A 1 64 ? -21.790 5.997 50.642 1.00 97.81 64 PHE A C 1
ATOM 508 O O . PHE A 1 64 ? -21.696 4.982 49.954 1.00 97.81 64 PHE A O 1
ATOM 515 N N . PHE A 1 65 ? -22.138 5.990 51.922 1.00 97.69 65 PHE A N 1
ATOM 516 C CA . PHE A 1 65 ? -22.459 4.795 52.699 1.00 97.69 65 PHE A CA 1
ATOM 517 C C . PHE A 1 65 ? -23.326 5.198 53.899 1.00 97.69 65 PHE A C 1
ATOM 519 O O . PHE A 1 65 ? -23.389 6.378 54.248 1.00 97.69 65 PHE A O 1
ATOM 526 N N . GLN A 1 66 ? -23.984 4.245 54.550 1.00 96.81 66 GLN A N 1
ATOM 527 C CA . GLN A 1 66 ? -24.650 4.465 55.828 1.00 96.81 66 GLN A CA 1
ATOM 528 C C . GLN A 1 66 ? -23.692 4.116 56.968 1.00 96.81 66 GLN A C 1
ATOM 530 O O . GLN A 1 66 ? -23.082 3.044 56.981 1.00 96.81 66 GLN A O 1
ATOM 535 N N . ASP A 1 67 ? -23.533 5.020 57.927 1.00 96.75 67 ASP A N 1
ATOM 536 C CA . ASP A 1 67 ? -22.721 4.769 59.114 1.00 96.75 67 ASP A CA 1
ATOM 537 C C . ASP A 1 67 ? -23.488 4.025 60.212 1.00 96.75 67 ASP A C 1
ATOM 539 O O . ASP A 1 67 ? -24.707 3.842 60.157 1.00 96.75 67 ASP A O 1
ATOM 543 N N . SER A 1 68 ? -22.753 3.571 61.228 1.00 94.69 68 SER A N 1
ATOM 544 C CA . SER A 1 68 ? -23.323 2.815 62.348 1.00 94.69 68 SER A CA 1
ATOM 545 C C . SER A 1 68 ? -24.309 3.620 63.214 1.00 94.69 68 SER A C 1
ATOM 547 O O . SER A 1 68 ? -25.081 3.022 63.965 1.00 94.69 68 SER A O 1
ATOM 549 N N . GLU A 1 69 ? -24.336 4.951 63.080 1.00 95.06 69 GLU A N 1
ATOM 550 C CA . GLU A 1 69 ? -25.287 5.844 63.753 1.00 95.06 69 GLU A CA 1
ATOM 551 C C . GLU A 1 69 ? -26.594 6.017 62.954 1.00 95.06 69 GLU A C 1
ATOM 553 O O . GLU A 1 69 ? -27.558 6.598 63.454 1.00 95.06 69 GLU A O 1
ATOM 558 N N . GLY A 1 70 ? -26.659 5.471 61.734 1.00 91.94 70 GLY A N 1
ATOM 559 C CA . GLY A 1 70 ? -27.836 5.496 60.867 1.00 91.94 70 GLY A CA 1
ATOM 560 C C . GLY A 1 70 ? -27.893 6.691 59.914 1.00 91.94 70 GLY A C 1
ATOM 561 O O . GLY A 1 70 ? -28.902 6.859 59.218 1.00 91.94 70 GLY A O 1
ATOM 562 N N . PHE A 1 71 ? -26.835 7.501 59.837 1.00 95.44 71 PHE A N 1
ATOM 563 C CA . PHE A 1 71 ? -26.740 8.586 58.866 1.00 95.44 71 PHE A CA 1
ATOM 564 C C . PHE A 1 71 ? -26.197 8.070 57.540 1.00 95.44 71 PHE A C 1
ATOM 566 O O . PHE A 1 71 ? -25.296 7.236 57.493 1.00 95.44 71 PHE A O 1
ATOM 573 N N . VAL A 1 72 ? -26.728 8.601 56.441 1.00 96.69 72 VAL A N 1
ATOM 574 C CA . VAL A 1 72 ? -26.020 8.545 55.166 1.00 96.69 72 VAL A CA 1
ATOM 575 C C . VAL A 1 72 ? -24.881 9.551 55.245 1.00 96.69 72 VAL A C 1
ATOM 577 O O . VAL A 1 72 ? -25.089 10.739 55.505 1.00 96.69 72 VAL A O 1
ATOM 580 N N . SER A 1 73 ? -23.677 9.048 55.034 1.00 96.69 73 SER A N 1
ATOM 581 C CA . SER A 1 73 ? -22.413 9.748 55.181 1.00 96.69 73 SER A CA 1
ATOM 582 C C . SER A 1 73 ? -21.639 9.719 53.868 1.00 96.69 73 SER A C 1
ATOM 584 O O . SER A 1 73 ? -21.846 8.850 53.018 1.00 96.69 73 SER A O 1
ATOM 586 N N . SER A 1 74 ? -20.742 10.687 53.688 1.00 96.69 74 SER A N 1
ATOM 587 C CA . SER A 1 74 ? -19.863 10.760 52.517 1.00 96.69 74 SER A CA 1
ATOM 588 C C . SER A 1 74 ? -18.395 10.864 52.904 1.00 96.69 74 SER A C 1
ATOM 590 O O . SER A 1 74 ? -18.063 11.469 53.923 1.00 96.69 74 SER A O 1
ATOM 592 N N . VAL A 1 75 ? -17.516 10.303 52.075 1.00 95.38 75 VAL A N 1
ATOM 593 C CA . VAL A 1 75 ? -16.064 10.513 52.135 1.00 95.38 75 VAL A CA 1
ATOM 594 C C . VAL A 1 75 ? -15.595 11.031 50.781 1.00 95.38 75 VAL A C 1
ATOM 596 O O . VAL A 1 75 ? -15.883 10.424 49.750 1.00 95.38 75 VAL A O 1
ATOM 599 N N . LEU A 1 76 ? -14.870 12.149 50.779 1.00 94.00 76 LEU A N 1
ATOM 600 C CA . LEU A 1 76 ? -14.302 12.757 49.575 1.00 94.00 76 LEU A CA 1
ATOM 601 C C . LEU A 1 76 ? -12.819 12.397 49.451 1.00 94.00 76 LEU A C 1
ATOM 603 O O . LEU A 1 76 ? -12.059 12.577 50.403 1.00 94.00 76 LEU A O 1
ATOM 607 N N . ALA A 1 77 ? -12.396 11.959 48.270 1.00 91.81 77 ALA A N 1
ATOM 608 C CA . ALA A 1 77 ? -10.998 11.901 47.883 1.00 91.81 77 ALA A CA 1
ATOM 609 C C . ALA A 1 77 ? -10.681 12.990 46.857 1.00 91.81 77 ALA A C 1
ATOM 611 O O . ALA A 1 77 ? -11.330 13.073 45.814 1.00 91.81 77 ALA A O 1
ATOM 612 N N . THR A 1 78 ? -9.623 13.755 47.117 1.00 88.50 78 THR A N 1
ATOM 613 C CA . THR A 1 78 ? -9.051 14.707 46.154 1.00 88.50 78 THR A CA 1
ATOM 614 C C . THR A 1 78 ? -7.646 14.246 45.808 1.00 88.50 78 THR A C 1
ATOM 616 O O . THR A 1 78 ? -6.819 14.089 46.710 1.00 88.50 78 THR A O 1
ATOM 619 N N . ASN A 1 79 ? -7.363 14.009 44.522 1.00 80.62 79 ASN A N 1
ATOM 620 C CA . ASN A 1 79 ? -6.085 13.437 44.071 1.00 80.62 79 ASN A CA 1
ATOM 621 C C . ASN A 1 79 ? -5.706 12.186 44.890 1.00 80.62 79 ASN A C 1
ATOM 623 O O . ASN A 1 79 ? -4.622 12.119 45.474 1.00 80.62 79 ASN A O 1
ATOM 627 N N . THR A 1 80 ? -6.669 11.261 45.012 1.00 74.94 80 THR A N 1
ATOM 628 C CA . THR A 1 80 ? -6.566 9.972 45.726 1.00 74.94 80 THR A CA 1
ATOM 629 C C . THR A 1 80 ? -6.199 10.063 47.214 1.00 74.94 80 THR A C 1
ATOM 631 O O . THR A 1 80 ? -5.703 9.096 47.793 1.00 74.94 80 THR A O 1
ATOM 634 N N . LYS A 1 81 ? -6.427 11.214 47.859 1.00 85.94 81 LYS A N 1
ATOM 635 C CA . LYS A 1 81 ? -6.281 11.387 49.311 1.00 85.94 81 LYS A CA 1
ATOM 636 C C . LYS A 1 81 ? -7.644 11.573 49.959 1.00 85.94 81 LYS A C 1
ATOM 638 O O . LYS A 1 81 ? -8.320 12.559 49.680 1.00 85.94 81 LYS A O 1
ATOM 643 N N . TRP A 1 82 ? -8.007 10.637 50.829 1.00 91.50 82 TRP A N 1
ATOM 644 C CA . TRP A 1 82 ? -9.297 10.590 51.511 1.00 91.50 82 TRP A CA 1
ATOM 645 C C . TRP A 1 82 ? -9.370 11.569 52.689 1.00 91.50 82 TRP A C 1
ATOM 647 O O . TRP A 1 82 ? -8.481 11.600 53.544 1.00 91.50 82 TRP A O 1
ATOM 657 N N . ALA A 1 83 ? -10.436 12.365 52.724 1.00 92.75 83 ALA A N 1
ATOM 658 C CA . ALA A 1 83 ? -10.824 13.198 53.856 1.00 92.75 83 ALA A CA 1
ATOM 659 C C . ALA A 1 83 ? -11.593 12.375 54.915 1.00 92.75 83 ALA A C 1
ATOM 661 O O . ALA A 1 83 ? -11.981 11.242 54.640 1.00 92.75 83 ALA A O 1
ATOM 662 N N . PRO A 1 84 ? -11.833 12.906 56.127 1.00 93.25 84 PRO A N 1
ATOM 663 C CA . PRO A 1 84 ? -12.752 12.286 57.083 1.00 93.25 84 PRO A CA 1
ATOM 664 C C . PRO A 1 84 ? -14.192 12.220 56.554 1.00 93.25 84 PRO A C 1
ATOM 666 O O . PRO A 1 84 ? -14.605 13.069 55.762 1.00 93.25 84 PRO A O 1
ATOM 669 N N . ALA A 1 85 ? -14.963 11.242 57.035 1.00 94.62 85 ALA A N 1
ATOM 670 C CA . ALA A 1 85 ? -16.379 11.118 56.706 1.00 94.62 85 ALA A CA 1
ATOM 671 C C . ALA A 1 85 ? -17.210 12.292 57.258 1.00 94.62 85 ALA A C 1
ATOM 673 O O . ALA A 1 85 ? -16.926 12.813 58.338 1.00 94.62 85 ALA A O 1
ATOM 674 N N . VAL A 1 86 ? -18.260 12.672 56.529 1.00 95.12 86 VAL A N 1
ATOM 675 C CA . VAL A 1 86 ? -19.202 13.738 56.898 1.00 95.12 86 VAL A CA 1
ATOM 676 C C . VAL A 1 86 ? -20.632 13.210 56.824 1.00 95.12 86 VAL A C 1
ATOM 678 O O . VAL A 1 86 ? -21.028 12.674 55.787 1.00 95.12 86 VAL A O 1
ATOM 681 N N . HIS A 1 87 ? -21.408 13.406 57.895 1.00 95.69 87 HIS A N 1
ATOM 682 C CA . HIS A 1 87 ? -22.836 13.076 57.929 1.00 95.69 87 HIS A CA 1
ATOM 683 C C . HIS A 1 87 ? -23.613 14.014 57.005 1.00 95.69 87 HIS A C 1
ATOM 685 O O . HIS A 1 87 ? -23.450 15.235 57.074 1.00 95.69 87 HIS A O 1
ATOM 691 N N . LEU A 1 88 ? -24.484 13.451 56.172 1.00 95.12 88 LEU A N 1
ATOM 692 C CA . LEU A 1 88 ? -25.358 14.222 55.292 1.00 95.12 88 LEU A CA 1
ATOM 693 C C . LEU A 1 88 ? -26.761 14.348 55.895 1.00 95.12 88 LEU A C 1
ATOM 695 O O . LEU A 1 88 ? -27.239 15.456 56.126 1.00 95.12 88 LEU A O 1
ATOM 699 N N . PHE A 1 89 ? -27.417 13.220 56.174 1.00 92.81 89 PHE A N 1
ATOM 700 C CA . PHE A 1 89 ? -28.779 13.166 56.718 1.00 92.81 89 PHE A CA 1
ATOM 701 C C . PHE A 1 89 ? -29.075 11.794 57.335 1.00 92.81 89 PHE A C 1
ATOM 703 O O . PHE A 1 89 ? -28.426 10.802 57.011 1.00 92.81 89 PHE A O 1
ATOM 710 N N . ALA A 1 90 ? -30.069 11.727 58.220 1.00 90.88 90 ALA A N 1
ATOM 711 C CA . ALA A 1 90 ? -30.572 10.459 58.748 1.00 90.88 90 ALA A CA 1
ATOM 712 C C . ALA A 1 90 ? -31.488 9.778 57.717 1.00 90.88 90 ALA A C 1
ATOM 714 O O . ALA A 1 90 ? -32.342 10.440 57.124 1.00 90.88 90 ALA A O 1
ATOM 715 N N . ALA A 1 91 ? -31.342 8.467 57.525 1.00 88.06 91 ALA A N 1
ATOM 716 C CA . ALA A 1 91 ? -32.154 7.686 56.589 1.00 88.06 91 ALA A CA 1
ATOM 717 C C . ALA A 1 91 ? -32.768 6.448 57.262 1.00 88.06 91 ALA A C 1
ATOM 719 O O . ALA A 1 91 ? -32.518 6.176 58.438 1.00 88.06 91 ALA A O 1
ATOM 720 N N . ALA A 1 92 ? -33.587 5.686 56.528 1.00 88.56 92 ALA A N 1
ATOM 721 C CA . ALA A 1 92 ? -34.017 4.371 56.999 1.00 88.56 92 ALA A CA 1
ATOM 722 C C . ALA A 1 92 ? -32.804 3.456 57.235 1.00 88.56 92 ALA A C 1
ATOM 724 O O . ALA A 1 92 ? -31.795 3.560 56.540 1.00 88.56 92 ALA A O 1
ATOM 725 N N . THR A 1 93 ? -32.891 2.552 58.210 1.00 89.75 93 THR A N 1
ATOM 726 C CA . THR A 1 93 ? -31.856 1.532 58.430 1.00 89.75 93 THR A CA 1
ATOM 727 C C . THR A 1 93 ? -31.713 0.650 57.192 1.00 89.75 93 THR A C 1
ATOM 729 O O . THR A 1 93 ? -32.727 0.169 56.685 1.00 89.75 93 THR A O 1
ATOM 732 N N . ALA A 1 94 ? -30.473 0.419 56.752 1.00 89.88 94 ALA A N 1
ATOM 733 C CA . ALA A 1 94 ? -30.148 -0.328 55.538 1.00 89.88 94 ALA A CA 1
ATOM 734 C C . ALA A 1 94 ? -30.852 0.241 54.293 1.00 89.88 94 ALA A C 1
ATOM 736 O O . ALA A 1 94 ? -31.413 -0.494 53.483 1.00 89.88 94 ALA A O 1
ATOM 737 N N . THR A 1 95 ? -30.870 1.572 54.176 1.00 92.69 95 THR A N 1
ATOM 738 C CA . THR A 1 95 ? -31.408 2.237 52.987 1.00 92.69 95 THR A CA 1
ATOM 739 C C . THR A 1 95 ? -30.546 1.899 51.764 1.00 92.69 95 THR A C 1
ATOM 741 O O . THR A 1 95 ? -29.319 1.892 51.893 1.00 92.69 95 THR A O 1
ATOM 744 N N . PRO A 1 96 ? -31.130 1.623 50.584 1.00 93.31 96 PRO A N 1
ATOM 745 C CA . PRO A 1 96 ? -30.348 1.545 49.358 1.00 93.31 96 PRO A CA 1
ATOM 746 C C . PRO A 1 96 ? -29.762 2.918 49.031 1.00 93.31 96 PRO A C 1
A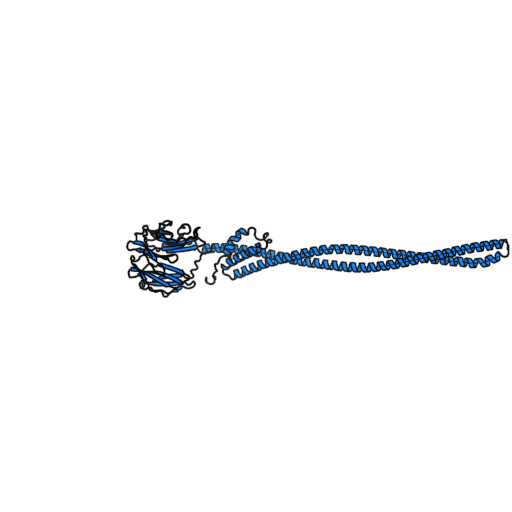TOM 748 O O . PRO A 1 96 ? -30.384 3.951 49.297 1.00 93.31 96 PRO A O 1
ATOM 751 N N . ILE A 1 97 ? -28.577 2.935 48.432 1.00 95.38 97 ILE A N 1
ATOM 752 C CA . ILE A 1 97 ? -27.842 4.160 48.129 1.00 95.38 97 ILE A CA 1
ATOM 753 C C . ILE A 1 97 ? -27.299 4.051 46.710 1.00 95.38 97 ILE A C 1
ATOM 755 O O . ILE A 1 97 ? -26.459 3.212 46.416 1.00 95.38 97 ILE A O 1
ATOM 759 N N . THR A 1 98 ? -27.710 4.964 45.832 1.00 95.62 98 THR A N 1
ATOM 760 C CA . THR A 1 98 ? -27.062 5.147 44.526 1.00 95.62 98 THR A CA 1
ATOM 761 C C . THR A 1 98 ? -26.813 6.616 44.269 1.00 95.62 98 THR A C 1
ATOM 763 O O . THR A 1 98 ? -27.578 7.479 44.696 1.00 95.62 98 THR A O 1
ATOM 766 N N . ALA A 1 99 ? -25.766 6.910 43.514 1.00 95.12 99 ALA A N 1
ATOM 767 C CA . ALA A 1 99 ? -25.419 8.266 43.151 1.00 95.12 99 ALA A CA 1
ATOM 768 C C . ALA A 1 99 ? -25.085 8.351 41.667 1.00 95.12 99 ALA A C 1
ATOM 770 O O . ALA A 1 99 ? -24.590 7.404 41.062 1.00 95.12 99 ALA A O 1
ATOM 771 N N . THR A 1 100 ? -25.353 9.506 41.079 1.00 93.38 100 THR A N 1
ATOM 772 C CA . THR A 1 100 ? -24.883 9.840 39.741 1.00 93.38 100 THR A CA 1
ATOM 773 C C . THR A 1 100 ? -24.431 11.291 39.708 1.00 93.38 100 THR A C 1
ATOM 775 O O . THR A 1 100 ? -24.869 12.113 40.517 1.00 93.38 100 THR A O 1
ATOM 778 N N . GLN A 1 101 ? -23.514 11.601 38.801 1.00 89.88 101 GLN A N 1
ATOM 779 C CA . GLN A 1 101 ? -22.937 12.927 38.671 1.00 89.88 101 GLN A CA 1
ATOM 780 C C . GLN A 1 101 ? -23.292 13.508 37.314 1.00 89.88 101 GLN A C 1
ATOM 782 O O . GLN A 1 101 ? -23.211 12.849 36.283 1.00 89.88 101 GLN A O 1
ATOM 787 N N . GLN A 1 102 ? -23.634 14.788 37.338 1.00 84.88 102 GLN A N 1
ATOM 788 C CA . GLN A 1 102 ? -23.940 15.540 36.146 1.00 84.88 102 GLN A CA 1
ATOM 789 C C . GLN A 1 102 ? -23.305 16.928 36.252 1.00 84.88 102 GLN A C 1
ATOM 791 O O . GLN A 1 102 ? -23.710 17.777 37.051 1.00 84.88 102 GLN A O 1
ATOM 796 N N . SER A 1 103 ? -22.283 17.165 35.431 1.00 80.06 103 SER A N 1
ATOM 797 C CA . SER A 1 103 ? -21.428 18.356 35.533 1.00 80.06 103 SER A CA 1
ATOM 798 C C . SER A 1 103 ? -20.821 18.495 36.943 1.00 80.06 103 SER A C 1
ATOM 800 O O . SER A 1 103 ? -20.035 17.651 37.348 1.00 80.06 103 SER A O 1
ATOM 802 N N . ASN A 1 104 ? -21.168 19.513 37.730 1.00 82.44 104 ASN A N 1
ATOM 803 C CA . ASN A 1 104 ? -20.659 19.639 39.106 1.00 82.44 104 ASN A CA 1
ATOM 804 C C . ASN A 1 104 ? -21.679 19.210 40.170 1.00 82.44 104 ASN A C 1
ATOM 806 O O . ASN A 1 104 ? -21.370 19.258 41.359 1.00 82.44 104 ASN A O 1
ATOM 810 N N . ALA A 1 105 ? -22.884 18.804 39.761 1.00 88.38 105 ALA A N 1
ATOM 811 C CA . ALA A 1 105 ? -23.922 18.353 40.673 1.00 88.38 105 ALA A CA 1
ATOM 812 C C . ALA A 1 105 ? -23.836 16.839 40.885 1.00 88.38 105 ALA A C 1
ATOM 814 O O . ALA A 1 105 ? -23.641 16.073 39.938 1.00 88.38 105 ALA A O 1
ATOM 815 N N . VAL A 1 106 ? -24.026 16.421 42.131 1.00 92.69 106 VAL A N 1
ATOM 816 C CA . VAL A 1 106 ? -24.182 15.024 42.528 1.00 92.69 106 VAL A CA 1
ATOM 817 C C . VAL A 1 106 ? -25.623 14.819 42.968 1.00 92.69 106 VAL A C 1
ATOM 819 O O . VAL A 1 106 ? -26.146 15.589 43.776 1.00 92.69 106 VAL A O 1
ATOM 822 N N . PHE A 1 107 ? -26.253 13.782 42.428 1.00 92.06 107 PHE A N 1
ATOM 823 C CA . PHE A 1 107 ? -27.601 13.360 42.779 1.00 92.06 107 PHE A CA 1
ATOM 824 C C . PHE A 1 107 ? -27.516 12.018 43.485 1.00 92.06 107 PHE A C 1
ATOM 826 O O . PHE A 1 107 ? -27.069 11.035 42.894 1.00 92.06 107 PHE A O 1
ATOM 833 N N . LEU A 1 108 ? -27.936 11.998 44.742 1.00 94.44 108 LEU A N 1
ATOM 834 C CA . LEU A 1 108 ? -27.969 10.832 45.607 1.00 94.44 108 LEU A CA 1
ATOM 835 C C . LEU A 1 108 ? -29.422 10.396 45.781 1.00 94.44 108 LEU A C 1
ATOM 837 O O . LEU A 1 108 ? -30.273 11.210 46.135 1.00 94.44 108 LEU A O 1
ATOM 841 N N . TYR A 1 109 ? -29.704 9.123 45.547 1.00 93.31 109 TYR A N 1
ATOM 842 C CA . TYR A 1 109 ? -31.025 8.536 45.723 1.00 93.31 109 TYR A CA 1
ATOM 843 C C . TYR A 1 109 ? -30.987 7.532 46.863 1.00 93.31 109 TYR A C 1
ATOM 845 O O . TYR A 1 109 ? -30.061 6.723 46.946 1.00 93.31 109 TYR A O 1
ATOM 853 N N . PHE A 1 110 ? -31.992 7.604 47.728 1.00 93.12 110 PHE A N 1
ATOM 854 C CA . PHE A 1 110 ? -32.099 6.770 48.919 1.00 93.12 110 PHE A CA 1
ATOM 855 C C . PHE A 1 110 ? -33.560 6.562 49.306 1.00 93.12 110 PHE A C 1
ATOM 857 O O . PHE A 1 110 ? -34.446 7.262 48.819 1.00 93.12 110 PHE A O 1
ATOM 864 N N . GLN A 1 111 ? -33.821 5.619 50.203 1.00 90.25 111 GLN A N 1
ATOM 865 C CA . GLN A 1 111 ? -35.142 5.404 50.783 1.00 90.25 111 GLN A CA 1
ATOM 866 C C . GLN A 1 111 ? -35.245 6.005 52.195 1.00 90.25 111 GLN A C 1
ATOM 868 O O . GLN A 1 111 ? -34.411 5.738 53.068 1.00 90.25 111 GLN A O 1
ATOM 873 N N . ASP A 1 112 ? -36.277 6.811 52.441 1.00 88.69 112 ASP A N 1
ATOM 874 C CA . ASP A 1 112 ? -36.549 7.350 53.776 1.00 88.69 112 ASP A CA 1
ATOM 875 C C . ASP A 1 112 ? -37.273 6.345 54.693 1.00 88.69 112 ASP A C 1
ATOM 877 O O . ASP A 1 112 ? -37.638 5.234 54.300 1.00 88.69 112 ASP A O 1
ATOM 881 N N . SER A 1 113 ? -37.508 6.737 55.949 1.00 86.50 113 SER A N 1
ATOM 882 C CA . SER A 1 113 ? -38.200 5.906 56.946 1.00 86.50 113 SER A CA 1
ATOM 883 C C . SER A 1 113 ? -39.663 5.595 56.601 1.00 86.50 113 SER A C 1
ATOM 885 O O . SER A 1 113 ? -40.231 4.648 57.149 1.00 86.50 113 SER A O 1
ATOM 887 N N . THR A 1 114 ? -40.271 6.342 55.675 1.00 86.88 114 THR A N 1
ATOM 888 C CA . THR A 1 114 ? -41.620 6.099 55.137 1.00 86.88 114 THR A CA 1
ATOM 889 C C . THR A 1 114 ? -41.613 5.213 53.891 1.00 86.88 114 THR A C 1
ATOM 891 O O . THR A 1 114 ? -42.663 4.955 53.299 1.00 86.88 114 THR A O 1
ATOM 894 N N . LYS A 1 115 ? -40.437 4.687 53.529 1.00 85.50 115 LYS A N 1
ATOM 895 C CA . LYS A 1 115 ? -40.197 3.832 52.365 1.00 85.50 115 LYS A CA 1
ATOM 896 C C . LYS A 1 115 ? -40.385 4.542 51.025 1.00 85.50 115 LYS A C 1
ATOM 898 O O . LYS A 1 115 ? -40.489 3.867 50.004 1.00 85.50 115 LYS A O 1
ATOM 903 N N . GLN A 1 116 ? -40.391 5.872 51.000 1.00 87.12 116 GLN A N 1
ATOM 904 C CA . GLN A 1 116 ? -40.401 6.624 49.748 1.00 87.12 116 GLN A CA 1
ATOM 905 C C . GLN A 1 116 ? -38.979 6.780 49.210 1.00 87.12 116 GLN A C 1
ATOM 907 O O . GLN A 1 116 ? -38.035 6.964 49.983 1.00 87.12 116 GLN A O 1
ATOM 912 N N . LEU A 1 117 ? -38.828 6.706 47.885 1.00 88.62 117 LEU A N 1
ATOM 913 C CA . LEU A 1 117 ? -37.573 7.060 47.230 1.00 88.62 117 LEU A CA 1
ATOM 914 C C . LEU A 1 117 ? -37.426 8.584 47.263 1.00 88.62 117 LEU A C 1
ATOM 916 O O . LEU A 1 117 ? -38.317 9.307 46.817 1.00 88.62 117 LEU A O 1
ATOM 920 N N . GLN A 1 118 ? -36.291 9.048 47.763 1.00 90.06 118 GLN A N 1
ATOM 921 C CA . GLN A 1 118 ? -35.930 10.447 47.942 1.00 90.06 118 GLN A CA 1
ATOM 922 C C . GLN A 1 118 ? -34.700 10.795 47.096 1.00 90.06 118 GLN A C 1
ATOM 924 O O . GLN A 1 118 ? -33.927 9.914 46.710 1.00 90.06 118 GLN A O 1
ATOM 929 N N . GLN A 1 119 ? -34.510 12.088 46.823 1.00 90.75 119 GLN A N 1
ATOM 930 C CA . GLN A 1 119 ? -33.360 12.614 46.092 1.00 90.75 119 GLN A CA 1
ATOM 931 C C . GLN A 1 119 ? -32.693 13.714 46.918 1.00 90.75 119 GLN A C 1
ATOM 933 O O . GLN A 1 119 ? -33.316 14.700 47.310 1.00 90.75 119 GLN A O 1
ATOM 938 N N . TYR A 1 120 ? -31.398 13.554 47.154 1.00 92.31 120 TYR A N 1
ATOM 939 C CA . TYR A 1 120 ? -30.544 14.522 47.821 1.00 92.31 120 TYR A CA 1
ATOM 940 C C . TYR A 1 120 ? -29.532 15.057 46.814 1.00 92.31 120 TYR A C 1
ATOM 942 O O . TYR A 1 120 ? -28.826 14.288 46.159 1.00 92.31 120 TYR A O 1
ATOM 950 N N . ARG A 1 121 ? -29.468 16.376 46.655 1.00 91.94 121 ARG A N 1
ATOM 951 C CA . ARG A 1 121 ? -28.603 17.021 45.668 1.00 91.94 121 ARG A CA 1
ATOM 952 C C . ARG A 1 121 ? -27.487 17.778 46.363 1.00 91.94 121 ARG A C 1
ATOM 954 O O . ARG A 1 121 ? -27.738 18.482 47.335 1.00 91.94 121 ARG A O 1
ATOM 961 N N . GLY A 1 122 ? -26.277 17.678 45.830 1.00 93.19 122 GLY A N 1
ATOM 962 C CA . GLY A 1 122 ? -25.119 18.420 46.316 1.00 93.19 122 GLY A CA 1
ATOM 963 C C . GLY A 1 122 ? -24.041 18.566 45.253 1.00 93.19 122 GLY A C 1
ATOM 964 O O . GLY A 1 122 ? -24.312 18.498 44.052 1.00 93.19 122 GLY A O 1
ATOM 965 N N . SER A 1 123 ? -22.808 18.776 45.700 1.00 92.19 123 SER A N 1
ATOM 966 C CA . SER A 1 123 ? -21.616 18.873 44.857 1.00 92.19 123 SER A CA 1
ATOM 967 C C . SER A 1 123 ? -20.390 18.335 45.597 1.00 92.19 123 SER A C 1
ATOM 969 O O . SER A 1 123 ? -20.451 18.069 46.800 1.00 92.19 123 SER A O 1
ATOM 971 N N . PHE A 1 124 ? -19.258 18.221 44.899 1.00 90.44 124 PHE A N 1
ATOM 972 C CA . PHE A 1 124 ? -17.984 17.853 45.529 1.00 90.44 124 PHE A CA 1
ATOM 973 C C . PHE A 1 124 ? -17.499 18.887 46.558 1.00 90.44 124 PHE A C 1
ATOM 975 O O . PHE A 1 124 ? -16.781 18.523 47.485 1.00 90.44 124 PHE A O 1
ATOM 982 N N . ASP A 1 125 ? -17.958 20.137 46.452 1.00 87.56 125 ASP A N 1
ATOM 983 C CA . ASP A 1 125 ? -17.665 21.216 47.403 1.00 87.56 125 ASP A CA 1
ATOM 984 C C . ASP A 1 125 ? -18.668 21.264 48.577 1.00 87.56 125 ASP A C 1
ATOM 986 O O . ASP A 1 125 ? -18.585 22.130 49.450 1.00 87.56 125 ASP A O 1
ATOM 990 N N . GLY A 1 126 ? -19.637 20.341 48.612 1.00 86.38 126 GLY A N 1
ATOM 991 C CA . GLY A 1 126 ? -20.729 20.310 49.583 1.00 86.38 126 GLY A CA 1
ATOM 992 C C . GLY A 1 126 ? -21.994 21.014 49.084 1.00 86.38 126 GLY A C 1
ATOM 993 O O . GLY A 1 126 ? -22.317 20.968 47.896 1.00 86.38 126 GLY A O 1
ATOM 994 N N . GLY A 1 127 ? -22.739 21.637 50.006 1.00 88.69 127 GLY A N 1
ATOM 995 C CA . GLY A 1 127 ? -23.993 22.335 49.693 1.00 88.69 127 GLY A CA 1
ATOM 996 C C . GLY A 1 127 ? -25.152 21.382 49.408 1.00 88.69 127 GLY A C 1
ATOM 997 O O . GLY A 1 127 ? -25.722 21.399 48.321 1.00 88.69 127 GLY A O 1
ATOM 998 N N . TRP A 1 128 ? -25.471 20.531 50.381 1.00 92.75 128 TRP A N 1
ATOM 999 C CA . TRP A 1 128 ? -26.449 19.469 50.210 1.00 92.75 128 TRP A CA 1
ATOM 1000 C C . TRP A 1 128 ? -27.876 19.872 50.592 1.00 92.75 128 TRP A C 1
ATOM 1002 O O . TRP A 1 128 ? -28.095 20.489 51.635 1.00 92.75 128 TRP A O 1
ATOM 1012 N N . VAL A 1 129 ? -28.851 19.503 49.756 1.00 91.81 129 VAL A N 1
ATOM 1013 C CA . VAL A 1 129 ? -30.265 19.864 49.919 1.00 91.81 129 VAL A CA 1
ATOM 1014 C C . VAL A 1 129 ? -31.171 18.702 49.507 1.00 91.81 129 VAL A C 1
ATOM 1016 O O . VAL A 1 129 ? -30.990 18.102 48.445 1.00 91.81 129 VAL A O 1
ATOM 1019 N N . LEU A 1 130 ? -32.185 18.418 50.330 1.00 90.19 130 LEU A N 1
ATOM 1020 C CA . LEU A 1 130 ? -33.259 17.484 49.984 1.00 90.19 130 LEU A CA 1
ATOM 1021 C C . LEU A 1 130 ? -34.140 18.127 48.918 1.00 90.19 130 LEU A C 1
ATOM 1023 O O . LEU A 1 130 ? -34.605 19.250 49.103 1.00 90.19 130 LEU A O 1
ATOM 1027 N N . GLN A 1 131 ? -34.307 17.446 47.791 1.00 87.38 131 GLN A N 1
ATOM 1028 C CA . GLN A 1 131 ? -35.131 17.942 46.693 1.00 87.38 131 GLN A CA 1
ATOM 1029 C C . GLN A 1 131 ? -36.608 17.658 46.977 1.00 87.38 131 GLN A C 1
ATOM 1031 O O . GLN A 1 131 ? -36.929 16.725 47.716 1.00 87.38 131 GLN A O 1
ATOM 1036 N N . ASP A 1 132 ? -37.504 18.453 46.386 1.00 77.94 132 ASP A N 1
ATOM 1037 C CA . ASP A 1 132 ? -38.951 18.202 46.438 1.00 77.94 132 ASP A CA 1
ATOM 1038 C C . ASP A 1 132 ? -39.296 17.063 45.466 1.00 77.94 132 ASP A C 1
ATOM 1040 O O . ASP A 1 132 ? -39.831 17.249 44.372 1.00 77.94 132 ASP A O 1
ATOM 1044 N N . PHE A 1 133 ? -38.861 15.864 45.841 1.00 75.44 133 PHE A N 1
ATOM 1045 C CA . PHE A 1 133 ? -38.950 14.648 45.057 1.00 75.44 133 PHE A CA 1
ATOM 1046 C C . PHE A 1 133 ? -39.540 13.543 45.928 1.00 75.44 133 PHE A C 1
ATOM 1048 O O . PHE A 1 133 ? -39.110 13.317 47.052 1.00 75.44 133 PHE A O 1
ATOM 1055 N N . THR A 1 134 ? -40.525 12.814 45.416 1.00 69.19 134 THR A N 1
ATOM 1056 C CA . THR A 1 134 ? -41.036 11.607 46.071 1.00 69.19 134 THR A CA 1
ATOM 1057 C C . THR A 1 134 ? -41.316 10.579 44.989 1.00 69.19 134 THR A C 1
ATOM 1059 O O . THR A 1 134 ? -42.257 10.719 44.205 1.00 69.19 134 THR A O 1
ATOM 1062 N N . GLY A 1 135 ? -40.451 9.571 44.901 1.00 68.31 135 GLY A N 1
ATOM 1063 C CA . GLY A 1 135 ? -40.631 8.454 43.982 1.00 68.31 135 GLY A CA 1
ATOM 1064 C C . GLY A 1 135 ? -41.719 7.498 44.485 1.00 68.31 135 GLY A C 1
ATOM 1065 O O . GLY A 1 135 ? -41.914 7.371 45.689 1.00 68.31 135 GLY A O 1
ATOM 1066 N N . PRO A 1 136 ? -42.425 6.782 43.598 1.00 66.06 136 PRO A N 1
ATOM 1067 C CA . PRO A 1 136 ? -43.691 6.113 43.931 1.00 66.06 136 PRO A CA 1
ATOM 1068 C C . PRO A 1 136 ? -43.551 4.758 44.645 1.00 66.06 136 PRO A C 1
ATOM 1070 O O . PRO A 1 136 ? -44.494 3.965 44.678 1.00 66.06 136 PRO A O 1
ATOM 1073 N N . THR A 1 137 ? -42.383 4.446 45.201 1.00 67.81 137 THR A N 1
ATOM 1074 C CA . THR A 1 137 ? -42.154 3.180 45.904 1.00 67.81 137 THR A CA 1
ATOM 1075 C C . THR A 1 137 ? -42.698 3.266 47.327 1.00 67.81 137 THR A C 1
ATOM 1077 O O . THR A 1 137 ? -42.432 4.232 48.027 1.00 67.81 137 THR A O 1
ATOM 1080 N N . THR A 1 138 ? -43.439 2.256 47.788 1.00 66.88 138 THR A N 1
ATOM 1081 C CA . THR A 1 138 ? -43.924 2.161 49.186 1.00 66.88 138 THR A CA 1
ATOM 1082 C C . THR A 1 138 ? -43.452 0.880 49.889 1.00 66.88 138 THR A C 1
ATOM 1084 O O . THR A 1 138 ? -43.759 0.655 51.062 1.00 66.88 138 THR A O 1
ATOM 1087 N N . SER A 1 139 ? -42.736 0.008 49.177 1.00 80.88 139 SER A N 1
ATOM 1088 C CA . SER A 1 139 ? -42.109 -1.211 49.694 1.00 80.88 139 SER A CA 1
ATOM 1089 C C . SER A 1 139 ? -40.634 -0.963 49.990 1.00 80.88 139 SER A C 1
ATOM 1091 O O . SER A 1 139 ? -40.017 -0.093 49.386 1.00 80.88 139 SER A O 1
ATOM 1093 N N . THR A 1 140 ? -40.061 -1.729 50.920 1.00 84.38 140 THR A N 1
ATOM 1094 C CA . THR A 1 140 ? -38.613 -1.700 51.166 1.00 84.38 140 THR A CA 1
ATOM 1095 C C . THR A 1 140 ? -37.888 -2.139 49.896 1.00 84.38 140 THR A C 1
ATOM 1097 O O . THR A 1 140 ? -38.271 -3.149 49.310 1.00 84.38 140 THR A O 1
ATOM 1100 N N . LEU A 1 141 ? -36.902 -1.359 49.464 1.00 85.81 141 LEU A N 1
ATOM 1101 C CA . LEU A 1 141 ? -36.107 -1.637 48.270 1.00 85.81 141 LEU A CA 1
ATOM 1102 C C . LEU A 1 141 ? -34.829 -2.384 48.659 1.00 85.81 141 LEU A C 1
ATOM 1104 O O . LEU A 1 141 ? -34.184 -2.012 49.635 1.00 85.81 141 LEU A O 1
ATOM 1108 N N . GLY A 1 142 ? -34.453 -3.404 47.883 1.00 82.38 142 GLY A N 1
ATOM 1109 C CA . GLY A 1 142 ? -33.164 -4.082 48.062 1.00 82.38 142 GLY A CA 1
ATOM 1110 C C . GLY A 1 142 ? -31.985 -3.302 47.484 1.00 82.38 142 GLY A C 1
ATOM 1111 O O . GLY A 1 142 ? -30.918 -3.274 48.081 1.00 82.38 142 GLY A O 1
ATOM 1112 N N . SER A 1 143 ? -32.177 -2.659 46.330 1.00 89.56 143 SER A N 1
ATOM 1113 C CA . SER A 1 143 ? -31.145 -1.891 45.632 1.00 89.56 143 SER A CA 1
ATOM 1114 C C . SER A 1 143 ? -31.788 -0.853 44.712 1.00 89.56 143 SER A C 1
ATOM 1116 O O . SER A 1 143 ? -32.943 -0.991 44.293 1.00 89.56 143 SER A O 1
ATOM 1118 N N . VAL A 1 144 ? -31.033 0.194 44.39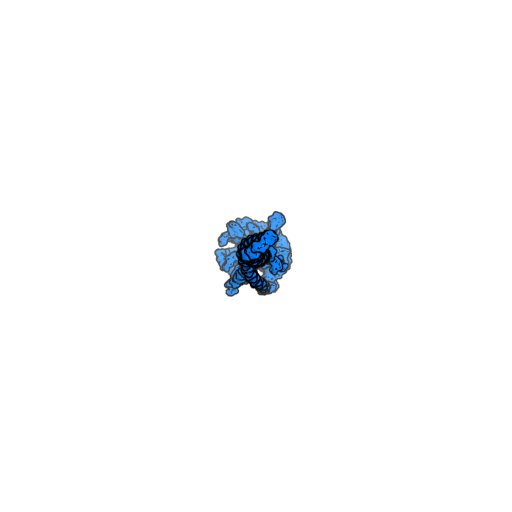5 1.00 92.81 144 VAL A N 1
ATOM 1119 C CA . VAL A 1 144 ? -31.383 1.215 43.405 1.00 92.81 144 VAL A CA 1
ATOM 1120 C C . VAL A 1 144 ? -30.152 1.437 42.534 1.00 92.81 144 VAL A C 1
ATOM 1122 O O . VAL A 1 144 ? -29.038 1.429 43.039 1.00 92.81 144 VAL A O 1
ATOM 1125 N N . ALA A 1 145 ? -30.338 1.666 41.235 1.00 94.69 145 ALA A N 1
ATOM 1126 C CA . ALA A 1 145 ? -29.249 2.078 40.351 1.00 94.69 145 ALA A CA 1
ATOM 1127 C C . ALA A 1 145 ? -29.606 3.380 39.643 1.00 94.69 145 ALA A C 1
ATOM 1129 O O . ALA A 1 145 ? -30.729 3.539 39.168 1.00 94.69 145 ALA A O 1
ATOM 1130 N N . ALA A 1 146 ? -28.653 4.301 39.534 1.00 93.50 146 ALA A N 1
ATOM 1131 C CA . ALA A 1 146 ? -28.847 5.559 38.830 1.00 93.50 146 ALA A CA 1
ATOM 1132 C C . ALA A 1 146 ? -27.717 5.828 37.841 1.00 93.50 146 ALA A C 1
ATOM 1134 O O . ALA A 1 146 ? -26.543 5.608 38.125 1.00 93.50 146 ALA A O 1
ATOM 1135 N N . VAL A 1 147 ? -28.078 6.368 36.684 1.00 93.56 147 VAL A N 1
ATOM 1136 C CA . VAL A 1 147 ? -27.135 6.838 35.668 1.00 93.56 147 VAL A CA 1
ATOM 1137 C C . VAL A 1 147 ? -27.578 8.193 35.160 1.00 93.56 147 VAL A C 1
ATOM 1139 O O . VAL A 1 147 ? -28.772 8.485 35.105 1.00 93.56 147 VAL A O 1
ATOM 1142 N N . SER A 1 148 ? -26.624 9.014 34.750 1.00 90.56 148 SER A N 1
ATOM 1143 C CA . SER A 1 148 ? -26.909 10.281 34.099 1.00 90.56 148 SER A CA 1
ATOM 1144 C C . SER A 1 148 ? -25.918 10.555 32.983 1.00 90.56 148 SER A C 1
ATOM 1146 O O . SER A 1 148 ? -24.832 9.972 32.921 1.00 90.56 148 SER A O 1
ATOM 1148 N N . TRP A 1 149 ? -26.343 11.392 32.048 1.00 88.06 149 TRP A N 1
ATOM 1149 C CA . TRP A 1 149 ? -25.543 11.850 30.928 1.00 88.06 149 TRP A CA 1
ATOM 1150 C C . TRP A 1 149 ? -26.077 13.181 30.408 1.00 88.06 149 TRP A C 1
ATOM 1152 O O . TRP A 1 149 ? -27.190 13.593 30.719 1.00 88.06 149 TRP A O 1
ATOM 1162 N N . HIS A 1 150 ? -25.289 13.844 29.568 1.00 83.50 150 HIS A N 1
ATOM 1163 C CA . HIS A 1 150 ? -25.795 14.927 28.728 1.00 83.50 150 HIS A CA 1
ATOM 1164 C C . HIS A 1 150 ? -26.241 14.359 27.384 1.00 83.50 150 HIS A C 1
ATOM 1166 O O . HIS A 1 150 ? -25.511 13.564 26.767 1.00 83.50 150 HIS A O 1
ATOM 1172 N N . SER A 1 151 ? -27.449 14.733 26.963 1.00 75.38 151 SER A N 1
ATOM 1173 C CA . SER A 1 151 ? -27.939 14.508 25.607 1.00 75.38 151 SER A CA 1
ATOM 1174 C C . SER A 1 151 ? -27.004 15.193 24.613 1.00 75.38 151 SER A C 1
ATOM 1176 O O . SER A 1 151 ? -26.281 16.135 24.959 1.00 75.38 151 SER A O 1
ATOM 1178 N N . GLU A 1 152 ? -27.027 14.749 23.358 1.00 70.25 152 GLU A N 1
ATOM 1179 C CA . GLU A 1 152 ? -26.397 15.547 22.311 1.00 70.25 152 GLU A CA 1
ATOM 1180 C C . GLU A 1 152 ? -27.021 16.952 22.278 1.00 70.25 152 GLU A C 1
ATOM 1182 O O . GLU A 1 152 ? -28.207 17.095 22.615 1.00 70.25 152 GLU A O 1
ATOM 1187 N N . PRO A 1 153 ? -26.242 17.987 21.912 1.00 71.06 153 PRO A N 1
ATOM 1188 C CA . PRO A 1 153 ? -26.791 19.312 21.693 1.00 71.06 153 PRO A CA 1
ATOM 1189 C C . PRO A 1 153 ? -27.917 19.227 20.663 1.00 71.06 153 PRO A C 1
ATOM 1191 O O . PRO A 1 153 ? -27.741 18.646 19.590 1.00 71.06 153 PRO A O 1
ATOM 1194 N N . ASP A 1 154 ? -29.074 19.795 20.983 1.00 68.00 154 ASP A N 1
ATOM 1195 C CA . ASP A 1 154 ? -30.148 19.941 20.011 1.00 68.00 154 ASP A CA 1
ATOM 1196 C C . ASP A 1 154 ? -29.759 20.927 18.885 1.00 68.00 154 ASP A C 1
ATOM 1198 O O . ASP A 1 154 ? -28.646 21.459 18.831 1.00 68.00 154 ASP A O 1
ATOM 1202 N N . ILE A 1 155 ? -30.684 21.206 17.960 1.00 59.53 155 ILE A N 1
ATOM 1203 C CA . ILE A 1 155 ? -30.456 22.153 16.850 1.00 59.53 155 ILE A CA 1
ATOM 1204 C C . ILE A 1 155 ? -30.115 23.584 17.310 1.00 59.53 155 ILE A C 1
ATOM 1206 O O . ILE A 1 155 ? -29.662 24.390 16.497 1.00 59.53 155 ILE A O 1
ATOM 1210 N N . TRP A 1 156 ? -30.321 23.901 18.590 1.00 65.25 156 TRP A N 1
ATOM 1211 C CA . TRP A 1 156 ? -29.990 25.178 19.219 1.00 65.25 156 TRP A CA 1
ATOM 1212 C C . TRP A 1 156 ? -28.689 25.115 20.029 1.00 65.25 156 TRP A C 1
ATOM 1214 O O . TRP A 1 156 ? -28.317 26.094 20.675 1.00 65.25 156 TRP A O 1
ATOM 1224 N N . GLY A 1 157 ? -27.979 23.985 19.983 1.00 66.19 157 GLY A N 1
ATOM 1225 C CA . GLY A 1 157 ? -26.747 23.762 20.727 1.00 66.19 157 GLY A CA 1
ATOM 1226 C C . GLY A 1 157 ? -26.972 23.509 22.219 1.00 66.19 157 GLY A C 1
ATOM 1227 O O . GLY A 1 157 ? -26.012 23.580 22.987 1.00 66.19 157 GLY A O 1
ATOM 1228 N N . MET A 1 158 ? -28.206 23.228 22.652 1.00 63.62 158 MET A N 1
ATOM 1229 C CA . MET A 1 158 ? -28.523 22.965 24.054 1.00 63.62 158 MET A CA 1
ATOM 1230 C C . MET A 1 158 ? -28.457 21.461 24.327 1.00 63.62 158 MET A C 1
ATOM 1232 O O . MET A 1 158 ? -29.233 20.685 23.775 1.00 63.62 158 MET A O 1
ATOM 1236 N N . SER A 1 159 ? -27.535 21.035 25.191 1.00 72.56 159 SER A N 1
ATOM 1237 C CA . SER A 1 159 ? -27.537 19.680 25.751 1.00 72.56 159 SER A CA 1
ATOM 1238 C C . SER A 1 159 ? -28.420 19.649 26.994 1.00 72.56 159 SER A C 1
ATOM 1240 O O . SER A 1 159 ? -28.258 20.484 27.889 1.00 72.56 159 SER A O 1
ATOM 1242 N N . GLN A 1 160 ? -29.330 18.684 27.076 1.00 78.00 160 GLN A N 1
ATOM 1243 C CA . GLN A 1 160 ? -30.123 18.458 28.274 1.00 78.00 160 GLN A CA 1
ATOM 1244 C C . GLN A 1 160 ? -29.490 17.373 29.133 1.00 78.00 160 GLN A C 1
ATOM 1246 O O . GLN A 1 160 ? -28.997 16.354 28.657 1.00 78.00 160 GLN A O 1
ATOM 1251 N N . ALA A 1 161 ? -29.538 17.618 30.431 1.00 83.31 161 ALA A N 1
ATOM 1252 C CA . ALA A 1 161 ? -29.364 16.605 31.443 1.00 83.31 161 ALA A CA 1
ATOM 1253 C C . ALA A 1 161 ? -30.353 15.459 31.238 1.00 83.31 161 ALA A C 1
ATOM 1255 O O . ALA A 1 161 ? -31.554 15.705 31.158 1.00 83.31 161 ALA A O 1
ATOM 1256 N N . GLU A 1 162 ? -29.889 14.224 31.227 1.00 87.19 162 GLU A N 1
ATOM 1257 C CA . GLU A 1 162 ? -30.763 13.064 31.315 1.00 87.19 162 GLU A CA 1
ATOM 1258 C C . GLU A 1 162 ? -30.293 12.187 32.463 1.00 87.19 162 GLU A C 1
ATOM 1260 O O . GLU A 1 162 ? -29.096 11.979 32.662 1.00 87.19 162 GLU A O 1
ATOM 1265 N N . SER A 1 163 ? -31.247 11.669 33.228 1.00 88.69 163 SER A N 1
ATOM 1266 C CA . SER A 1 163 ? -30.989 10.656 34.238 1.00 88.69 163 SER A CA 1
ATOM 1267 C C . SER A 1 163 ? -31.998 9.522 34.137 1.00 88.69 163 SER A C 1
ATOM 1269 O O . SER A 1 163 ? -33.141 9.688 33.693 1.00 88.69 163 SER A O 1
ATOM 1271 N N . ARG A 1 164 ? -31.545 8.338 34.533 1.00 91.19 164 ARG A N 1
ATOM 1272 C CA . ARG A 1 164 ? -32.375 7.154 34.712 1.00 91.19 164 ARG A CA 1
ATOM 1273 C C . ARG A 1 164 ? -32.131 6.598 36.095 1.00 91.19 164 ARG A C 1
ATOM 1275 O O . ARG A 1 164 ? -30.976 6.454 36.491 1.00 91.19 164 ARG A O 1
ATOM 1282 N N . VAL A 1 165 ? -33.210 6.266 36.786 1.00 92.25 165 VAL A N 1
ATOM 1283 C CA . VAL A 1 165 ? -33.177 5.561 38.065 1.00 92.25 165 VAL A CA 1
ATOM 1284 C C . VAL A 1 165 ? -33.948 4.261 37.911 1.00 92.25 165 VAL A C 1
ATOM 1286 O O . VAL A 1 165 ? -35.039 4.245 37.347 1.00 92.25 165 VAL A O 1
ATOM 1289 N N . TYR A 1 166 ? -33.372 3.172 38.396 1.00 93.38 166 TYR A N 1
ATOM 1290 C CA . TYR A 1 166 ? -33.933 1.834 38.313 1.00 93.38 166 TYR A CA 1
ATOM 1291 C C . TYR A 1 166 ? -34.215 1.320 39.714 1.00 93.38 166 TYR A C 1
ATOM 1293 O O . TYR A 1 166 ? -33.334 1.340 40.574 1.00 93.38 166 TYR A O 1
ATOM 1301 N N . THR A 1 167 ? -35.442 0.861 39.927 1.00 91.56 167 THR A N 1
ATOM 1302 C CA . THR A 1 167 ? -35.905 0.312 41.203 1.00 91.56 167 THR A CA 1
ATOM 1303 C C . THR A 1 167 ? -36.624 -1.005 40.978 1.00 91.56 167 THR A C 1
ATOM 1305 O O . THR A 1 167 ? -37.131 -1.274 39.889 1.00 91.56 167 THR A O 1
ATOM 1308 N N . GLU A 1 168 ? -36.755 -1.791 42.037 1.00 88.69 168 GLU A N 1
ATOM 1309 C CA . GLU A 1 168 ? -37.729 -2.874 42.082 1.00 88.69 168 GLU A CA 1
ATOM 1310 C C . GLU A 1 168 ? -39.142 -2.312 42.335 1.00 88.69 168 GLU A C 1
ATOM 1312 O O . GLU A 1 168 ? -39.348 -1.440 43.182 1.00 88.69 168 GLU A O 1
ATOM 1317 N N . GLY A 1 169 ? -40.119 -2.777 41.565 1.00 83.25 169 GLY A N 1
ATOM 1318 C CA . GLY A 1 169 ? -41.540 -2.517 41.746 1.00 83.25 169 GLY A CA 1
ATOM 1319 C C . GLY A 1 169 ? -42.154 -3.435 42.803 1.00 83.25 169 GLY A C 1
ATOM 1320 O O . GLY A 1 169 ? -41.574 -4.437 43.209 1.00 83.25 169 GLY A O 1
ATOM 1321 N N . GLN A 1 170 ? -43.375 -3.121 43.241 1.00 81.50 170 GLN A N 1
ATOM 1322 C CA . GLN A 1 170 ? -44.080 -3.925 44.255 1.00 81.50 170 GLN A CA 1
ATOM 1323 C C . GLN A 1 170 ? -44.379 -5.364 43.804 1.00 81.50 170 GLN A C 1
ATOM 1325 O O . GLN A 1 170 ? -44.583 -6.243 44.638 1.00 81.50 170 GLN A O 1
ATOM 1330 N N . ASP A 1 171 ? -44.444 -5.596 42.495 1.00 81.69 171 ASP A N 1
ATOM 1331 C CA . ASP A 1 171 ? -44.677 -6.899 41.874 1.00 81.69 171 ASP A CA 1
ATOM 1332 C C . ASP A 1 171 ? -43.378 -7.685 41.616 1.00 81.69 171 ASP A C 1
ATOM 1334 O O . ASP A 1 171 ? -43.420 -8.753 41.004 1.00 81.69 171 ASP A O 1
ATOM 1338 N N . GLY A 1 172 ? -42.231 -7.168 42.070 1.00 80.81 172 GLY A N 1
ATOM 1339 C CA . GLY A 1 172 ? -40.911 -7.740 41.812 1.00 80.81 172 GLY A CA 1
ATOM 1340 C C . GLY A 1 172 ? -40.394 -7.485 40.395 1.00 80.81 172 GLY A C 1
ATOM 1341 O O . GLY A 1 172 ? -39.419 -8.108 39.976 1.00 80.81 172 GLY A O 1
ATOM 1342 N N . SER A 1 173 ? -41.040 -6.610 39.615 1.00 87.38 173 SER A N 1
ATOM 1343 C CA . SER A 1 173 ? -40.529 -6.197 38.305 1.00 87.38 173 SER A CA 1
ATOM 1344 C C . SER A 1 173 ? -39.540 -5.037 38.422 1.00 87.38 173 SER A C 1
ATOM 1346 O O . SER A 1 173 ? -39.625 -4.233 39.342 1.00 87.38 173 SER A O 1
ATOM 1348 N N . LEU A 1 174 ? -38.596 -4.904 37.488 1.00 90.44 174 LEU A N 1
ATOM 1349 C CA . LEU A 1 174 ? -37.778 -3.692 37.415 1.00 90.44 174 LEU A CA 1
ATOM 1350 C C . LEU A 1 174 ? -38.559 -2.550 36.767 1.00 90.44 174 LEU A C 1
ATOM 1352 O O . LEU A 1 174 ? -39.177 -2.723 35.711 1.00 90.44 174 LEU A O 1
ATOM 1356 N N . VAL A 1 175 ? -38.448 -1.369 37.367 1.00 89.00 175 VAL A N 1
ATOM 1357 C CA . VAL A 1 175 ? -39.081 -0.130 36.917 1.00 89.00 175 VAL A CA 1
ATOM 1358 C C . VAL A 1 175 ? -38.006 0.899 36.578 1.00 89.00 175 VAL A C 1
ATOM 1360 O O . VAL A 1 175 ? -37.046 1.076 37.325 1.00 89.00 175 VAL A O 1
ATOM 1363 N N . GLU A 1 176 ? -38.164 1.564 35.434 1.00 91.81 176 GLU A N 1
ATOM 1364 C CA . GLU A 1 176 ? -37.333 2.693 35.005 1.00 91.81 176 GLU A CA 1
ATOM 1365 C C . GLU A 1 176 ? -38.038 4.008 35.358 1.00 91.81 176 GLU A C 1
ATOM 1367 O O . GLU A 1 176 ? -39.239 4.159 35.125 1.00 91.81 176 GLU A O 1
ATOM 1372 N N . TRP A 1 177 ? -37.270 4.972 35.852 1.00 89.12 177 TRP A N 1
ATOM 1373 C CA . TRP A 1 177 ? -37.689 6.341 36.117 1.00 89.12 177 TRP A CA 1
ATOM 1374 C C . TRP A 1 177 ? -36.801 7.313 35.341 1.00 89.12 177 TRP A C 1
ATOM 1376 O O . TRP A 1 177 ? -35.578 7.275 35.456 1.00 89.12 177 TRP A O 1
ATOM 1386 N N . ASN A 1 178 ? -37.411 8.197 34.561 1.00 87.62 178 ASN A N 1
ATOM 1387 C CA . ASN A 1 178 ? -36.747 9.140 33.672 1.00 87.62 178 ASN A CA 1
ATOM 1388 C C . ASN A 1 178 ? -36.734 10.543 34.276 1.00 87.62 178 ASN A C 1
ATOM 1390 O O . ASN A 1 178 ? -37.801 11.122 34.486 1.00 87.62 178 ASN A O 1
ATOM 1394 N N . GLY A 1 179 ? -35.547 11.112 34.470 1.00 83.06 179 GLY A N 1
ATOM 1395 C CA . GLY A 1 179 ? -35.364 12.540 34.725 1.00 83.06 179 GLY A CA 1
ATOM 1396 C C . GLY A 1 179 ? -34.867 13.245 33.465 1.00 83.06 179 GLY A C 1
ATOM 1397 O O . GLY A 1 179 ? -33.883 12.804 32.872 1.00 83.06 179 GLY A O 1
ATOM 1398 N N . ASN A 1 180 ? -35.532 14.333 33.066 1.00 72.00 180 ASN A N 1
ATOM 1399 C CA . ASN A 1 180 ? -35.131 15.162 31.926 1.00 72.00 180 ASN A CA 1
ATOM 1400 C C . ASN A 1 180 ? -34.895 16.615 32.373 1.00 72.00 180 ASN A C 1
ATOM 1402 O O . ASN A 1 180 ? -35.780 17.262 32.935 1.00 72.00 180 ASN A O 1
ATOM 1406 N N . GLY A 1 181 ? -33.727 17.155 32.035 1.00 62.75 181 GLY A N 1
ATOM 1407 C CA . GLY A 1 181 ? -33.345 18.542 32.276 1.00 62.75 181 GLY A CA 1
ATOM 1408 C C . GLY A 1 181 ? -33.052 18.865 33.744 1.00 62.75 181 GLY A C 1
ATOM 1409 O O . GLY A 1 181 ? -32.829 17.991 34.573 1.00 62.75 181 GLY A O 1
ATOM 1410 N N . ASN A 1 182 ? -33.065 20.159 34.066 1.00 56.75 182 ASN A N 1
ATOM 1411 C CA . ASN A 1 182 ? -32.930 20.663 35.439 1.00 56.75 182 ASN A CA 1
ATOM 1412 C C . ASN A 1 182 ? -34.189 20.424 36.297 1.00 56.75 182 ASN A C 1
ATOM 1414 O O . ASN A 1 182 ? -34.237 20.903 37.426 1.00 56.75 182 ASN A O 1
ATOM 1418 N N . ASN A 1 183 ? -35.220 19.765 35.757 1.00 54.53 183 ASN A N 1
ATOM 1419 C CA . ASN A 1 183 ? -36.464 19.529 36.473 1.00 54.53 183 ASN A CA 1
ATOM 1420 C C . ASN A 1 183 ? -36.359 18.237 37.289 1.00 54.53 183 ASN A C 1
ATOM 1422 O O . ASN A 1 183 ? -36.170 17.149 36.754 1.00 54.53 183 ASN A O 1
ATOM 1426 N N . GLU A 1 184 ? -36.531 18.403 38.597 1.00 61.12 184 GLU A N 1
ATOM 1427 C CA . GLU A 1 184 ? -36.350 17.433 39.686 1.00 61.12 184 GLU A CA 1
ATOM 1428 C C . GLU A 1 184 ? -37.415 16.313 39.717 1.00 61.12 184 GLU A C 1
ATOM 1430 O O . GLU A 1 184 ? -37.492 15.539 40.667 1.00 61.12 184 GLU A O 1
ATOM 1435 N N . THR A 1 185 ? -38.259 16.195 38.687 1.00 73.06 185 THR A N 1
ATOM 1436 C CA . THR A 1 185 ? -39.359 15.223 38.653 1.00 73.06 185 THR A CA 1
ATOM 1437 C C . THR A 1 185 ? -38.991 14.016 37.800 1.00 73.06 185 THR A C 1
ATOM 1439 O O . THR A 1 185 ? -38.855 14.126 36.579 1.00 73.06 185 THR A O 1
ATOM 1442 N N . LEU A 1 186 ? -38.887 12.841 38.426 1.00 79.00 186 LEU A N 1
ATOM 1443 C CA . LEU A 1 186 ? -38.810 11.594 37.676 1.00 79.00 186 LEU A CA 1
ATOM 1444 C C . LEU A 1 186 ? -40.196 11.193 37.163 1.00 79.00 186 LEU A C 1
ATOM 1446 O O . LEU A 1 186 ? -41.191 11.237 37.884 1.00 79.00 186 LEU A O 1
ATOM 1450 N N . THR A 1 187 ? -40.251 10.755 35.914 1.00 84.88 187 THR A N 1
ATOM 1451 C CA . THR A 1 187 ? -41.455 10.213 35.274 1.00 84.88 187 THR A CA 1
ATOM 1452 C C . THR A 1 187 ? -41.265 8.734 34.977 1.00 84.88 187 THR A C 1
ATOM 1454 O O . THR A 1 187 ? -40.134 8.263 34.897 1.00 84.88 187 THR A O 1
ATOM 1457 N N . ALA A 1 188 ? -42.350 7.974 34.829 1.00 85.69 188 ALA A N 1
ATOM 1458 C CA . ALA A 1 188 ? -42.234 6.566 34.461 1.00 85.69 188 ALA A CA 1
ATOM 1459 C C . ALA A 1 188 ? -41.499 6.411 33.116 1.00 85.69 188 ALA A C 1
ATOM 1461 O O . ALA A 1 188 ? -41.768 7.135 32.153 1.00 85.69 188 ALA A O 1
ATOM 1462 N N . GLY A 1 189 ? -40.554 5.476 33.079 1.00 86.31 189 GLY A N 1
ATOM 1463 C CA . GLY A 1 189 ? -39.735 5.175 31.920 1.00 86.31 189 GLY A CA 1
ATOM 1464 C C . GLY A 1 189 ? -40.453 4.383 30.832 1.00 86.31 189 GLY A C 1
ATOM 1465 O O . GLY A 1 189 ? -41.645 4.092 30.899 1.00 86.31 189 GLY A O 1
ATOM 1466 N N . THR A 1 190 ? -39.695 4.025 29.799 1.00 86.81 190 THR A N 1
ATOM 1467 C CA . THR A 1 190 ? -40.182 3.230 28.655 1.00 86.81 190 THR A CA 1
ATOM 1468 C C . THR A 1 190 ? -39.787 1.760 28.748 1.00 86.81 190 THR A C 1
ATOM 1470 O O . THR A 1 190 ? -40.159 0.960 27.886 1.00 86.81 190 THR A O 1
ATOM 1473 N N . MET A 1 191 ? -39.006 1.387 29.764 1.00 89.31 191 MET A N 1
ATOM 1474 C CA . MET A 1 191 ? -38.628 0.005 29.999 1.00 89.31 191 MET A CA 1
ATOM 1475 C C . MET A 1 191 ? -39.869 -0.852 30.242 1.00 89.31 191 MET A C 1
ATOM 1477 O O . MET A 1 191 ? -40.586 -0.671 31.221 1.00 89.31 191 MET A O 1
ATOM 1481 N N . ALA A 1 192 ? -40.102 -1.822 29.357 1.00 79.75 192 ALA A N 1
ATOM 1482 C CA . ALA A 1 192 ? -41.083 -2.864 29.626 1.00 79.75 192 ALA A CA 1
ATOM 1483 C C . ALA A 1 192 ? -40.671 -3.621 30.895 1.00 79.75 192 ALA A C 1
ATOM 1485 O O . ALA A 1 192 ? -39.501 -4.003 31.009 1.00 79.75 192 ALA A O 1
ATOM 1486 N N . THR A 1 193 ? -41.629 -3.851 31.792 1.00 76.69 193 THR A N 1
ATOM 1487 C CA . THR A 1 193 ? -41.453 -4.586 33.050 1.00 76.69 193 THR A CA 1
ATOM 1488 C C . THR A 1 193 ? -40.753 -5.919 32.803 1.00 76.69 193 THR A C 1
ATOM 1490 O O . THR A 1 193 ? -41.210 -6.729 31.992 1.00 76.69 193 THR A O 1
ATOM 1493 N N . VAL A 1 194 ? -39.638 -6.142 33.495 1.00 82.50 194 VAL A N 1
ATOM 1494 C CA . VAL A 1 194 ? -38.891 -7.409 33.488 1.00 82.50 194 VAL A CA 1
ATOM 1495 C C . VAL A 1 194 ? -38.900 -7.991 34.890 1.00 82.50 194 VAL A C 1
ATOM 1497 O O . VAL A 1 194 ? -38.766 -7.242 35.852 1.00 82.50 194 VAL A O 1
ATOM 1500 N N . ALA A 1 195 ? -39.077 -9.305 35.008 1.00 81.88 195 ALA A N 1
ATOM 1501 C CA . ALA A 1 195 ? -39.056 -9.974 36.303 1.00 81.88 195 ALA A CA 1
ATOM 1502 C C . ALA A 1 195 ? -37.657 -9.881 36.938 1.00 81.88 195 ALA A C 1
ATOM 1504 O O . ALA A 1 195 ? -36.642 -10.085 36.266 1.00 81.88 195 ALA A O 1
ATOM 1505 N N . ALA A 1 196 ? -37.619 -9.593 38.234 1.00 80.44 196 ALA A N 1
ATOM 1506 C CA . ALA A 1 196 ? -36.421 -9.545 39.058 1.00 80.44 196 ALA A CA 1
ATOM 1507 C C . ALA A 1 196 ? -36.613 -10.388 40.329 1.00 80.44 196 ALA A C 1
ATOM 1509 O O . ALA A 1 196 ? -37.726 -10.785 40.681 1.00 80.44 196 ALA A O 1
ATOM 1510 N N . LEU A 1 197 ? -35.507 -10.726 40.999 1.00 77.38 197 LEU A N 1
ATOM 1511 C CA . LEU A 1 197 ? -35.591 -11.293 42.343 1.00 77.38 197 LEU A CA 1
ATOM 1512 C C . LEU A 1 197 ? -36.096 -10.252 43.342 1.00 77.38 197 LEU A C 1
ATOM 1514 O O . LEU A 1 197 ? -35.677 -9.101 43.245 1.00 77.38 197 LEU A O 1
ATOM 1518 N N . PRO A 1 198 ? -36.883 -10.668 44.351 1.00 79.44 198 PRO A N 1
ATOM 1519 C CA . PRO A 1 198 ? -37.111 -9.843 45.523 1.00 79.44 198 PRO A CA 1
ATOM 1520 C C . PRO A 1 198 ? -35.787 -9.389 46.127 1.00 79.44 198 PRO A C 1
ATOM 1522 O O . PRO A 1 198 ? -34.940 -10.230 46.443 1.00 79.44 198 PRO A O 1
ATOM 1525 N N . ASN A 1 199 ? -35.625 -8.080 46.296 1.00 79.62 199 ASN A N 1
ATOM 1526 C CA . ASN A 1 199 ? -34.406 -7.435 46.774 1.00 79.62 199 ASN A CA 1
ATOM 1527 C C . ASN A 1 199 ? -33.173 -7.725 45.899 1.00 79.62 199 ASN A C 1
ATOM 1529 O O . ASN A 1 199 ? -32.080 -7.963 46.415 1.00 79.62 199 ASN A O 1
ATOM 1533 N N . VAL A 1 200 ? -33.338 -7.757 44.573 1.00 85.38 200 VAL A N 1
ATOM 1534 C CA . VAL A 1 200 ? -32.208 -7.953 43.656 1.00 85.38 200 VAL A CA 1
ATOM 1535 C C . VAL A 1 200 ? -31.255 -6.758 43.693 1.00 85.38 200 VAL A C 1
ATOM 1537 O O . VAL A 1 200 ? -31.691 -5.609 43.722 1.00 85.38 200 VAL A O 1
ATOM 1540 N N . ASN A 1 201 ? -29.951 -7.023 43.606 1.00 88.94 201 ASN A N 1
ATOM 1541 C CA . ASN A 1 201 ? -28.973 -5.977 43.320 1.00 88.94 201 ASN A CA 1
ATOM 1542 C C . ASN A 1 201 ? -29.133 -5.503 41.875 1.00 88.94 201 ASN A C 1
ATOM 1544 O O . ASN A 1 201 ? -29.124 -6.314 40.942 1.00 88.94 201 ASN A O 1
ATOM 1548 N N . ILE A 1 202 ? -29.247 -4.191 41.699 1.00 92.81 202 ILE A N 1
ATOM 1549 C CA . ILE A 1 202 ? -29.367 -3.557 40.392 1.00 92.81 202 ILE A CA 1
ATOM 1550 C C . ILE A 1 202 ? -28.092 -2.756 40.161 1.00 92.81 202 ILE A C 1
ATOM 1552 O O . ILE A 1 202 ? -27.633 -2.034 41.039 1.00 92.81 202 ILE A O 1
ATOM 1556 N N . SER A 1 203 ? -27.517 -2.857 38.969 1.00 93.75 203 SER A N 1
ATOM 1557 C CA . SER A 1 203 ? -26.417 -1.984 38.563 1.00 93.75 203 SER A CA 1
ATOM 1558 C C . SER A 1 203 ? -26.701 -1.405 37.192 1.00 93.75 203 SER A C 1
ATOM 1560 O O . SER A 1 203 ? -27.233 -2.087 36.316 1.00 93.75 203 SER A O 1
ATOM 1562 N N . ALA A 1 204 ? -26.352 -0.139 37.000 1.00 94.75 204 ALA A N 1
ATOM 1563 C CA . ALA A 1 204 ? -26.469 0.509 35.712 1.00 94.75 204 ALA A CA 1
ATOM 1564 C C . ALA A 1 204 ? -25.275 1.424 35.458 1.00 94.75 204 ALA A C 1
ATOM 1566 O O . ALA A 1 204 ? -24.785 2.091 36.366 1.00 94.75 204 ALA A O 1
ATOM 1567 N N . PHE A 1 205 ? -24.840 1.492 34.204 1.00 92.19 205 PHE A N 1
ATOM 1568 C CA . PHE A 1 205 ? -23.893 2.504 33.746 1.00 92.19 205 PHE A CA 1
ATOM 1569 C C . PHE A 1 205 ? -24.267 2.984 32.345 1.00 92.19 205 PHE A C 1
ATOM 1571 O O . PHE A 1 205 ? -25.000 2.313 31.612 1.00 92.19 205 PHE A O 1
ATOM 1578 N N . SER A 1 206 ? -23.782 4.166 31.967 1.00 91.12 206 SER A N 1
ATOM 1579 C CA . SER A 1 206 ? -23.995 4.710 30.627 1.00 91.12 206 SER A CA 1
ATOM 1580 C C . SER A 1 206 ? -22.674 4.984 29.918 1.00 91.12 206 SER A C 1
ATOM 1582 O O . SER A 1 206 ? -21.678 5.333 30.548 1.00 91.12 206 SER A O 1
ATOM 1584 N N . VAL A 1 207 ? -22.666 4.824 28.595 1.00 86.44 207 VAL A N 1
ATOM 1585 C CA . VAL A 1 207 ? -21.498 5.058 27.737 1.00 86.44 207 VAL A CA 1
ATOM 1586 C C . VAL A 1 207 ? -21.935 5.844 26.512 1.00 86.44 207 VAL A C 1
ATOM 1588 O O . VAL A 1 207 ? -22.962 5.545 25.904 1.00 86.44 207 VAL A O 1
ATOM 1591 N N . GLY A 1 208 ? -21.166 6.866 26.142 1.00 79.00 208 GLY A N 1
ATOM 1592 C CA . GLY A 1 208 ? -21.339 7.545 24.858 1.00 79.00 208 GLY A CA 1
ATOM 1593 C C . GLY A 1 208 ? -20.606 6.784 23.753 1.00 79.00 208 GLY A C 1
ATOM 1594 O O . GLY A 1 208 ? -19.406 6.551 23.873 1.00 79.00 208 GLY A O 1
ATOM 1595 N N . TRP A 1 209 ? -21.297 6.413 22.674 1.00 69.62 209 TRP A N 1
ATOM 1596 C CA . TRP A 1 209 ? -20.708 5.719 21.528 1.00 69.62 209 TRP A CA 1
ATOM 1597 C C . TRP A 1 209 ? -21.280 6.219 20.199 1.00 69.62 209 TRP A C 1
ATOM 1599 O O . TRP A 1 209 ? -22.475 6.099 19.956 1.00 69.62 209 TRP A O 1
ATOM 1609 N N . LEU A 1 210 ? -20.422 6.753 19.317 1.00 70.31 210 LEU A N 1
ATOM 1610 C CA . LEU A 1 210 ? -20.788 7.209 17.961 1.00 70.31 210 LEU A CA 1
ATOM 1611 C C . LEU A 1 210 ? -21.988 8.179 17.921 1.00 70.31 210 LEU A C 1
ATOM 1613 O O . LEU A 1 210 ? -22.840 8.084 17.041 1.00 70.31 210 LEU A O 1
ATOM 1617 N N . GLY A 1 211 ? -22.066 9.090 18.893 1.00 70.12 211 GLY A N 1
ATOM 1618 C CA . GLY A 1 211 ? -23.184 10.032 19.033 1.00 70.12 211 GLY A CA 1
ATOM 1619 C C . GLY A 1 211 ? -24.484 9.413 19.564 1.00 70.12 211 GLY A C 1
ATOM 1620 O O . GLY A 1 211 ? -25.547 10.024 19.569 1.00 70.12 211 GLY A O 1
ATOM 1621 N N . LEU A 1 212 ? -24.426 8.165 20.027 1.00 75.00 212 LEU A N 1
ATOM 1622 C CA . LEU A 1 212 ? -25.514 7.496 20.725 1.00 75.00 212 LEU A CA 1
ATOM 1623 C C . LEU A 1 212 ? -25.160 7.352 22.200 1.00 75.00 212 LEU A C 1
ATOM 1625 O O . LEU A 1 212 ? -23.993 7.191 22.565 1.00 75.00 212 LEU A O 1
ATOM 1629 N N . ARG A 1 213 ? -26.180 7.371 23.057 1.00 84.44 213 ARG A N 1
ATOM 1630 C CA . ARG A 1 213 ? -26.024 6.977 24.453 1.00 84.44 213 ARG A CA 1
ATOM 1631 C C . ARG A 1 213 ? -26.467 5.534 24.609 1.00 84.44 213 ARG A C 1
ATOM 1633 O O . ARG A 1 213 ? -27.580 5.185 24.232 1.00 84.44 213 ARG A O 1
ATOM 1640 N N . LEU A 1 214 ? -25.586 4.716 25.163 1.00 89.81 214 LEU A N 1
ATOM 1641 C CA . LEU A 1 214 ? -25.893 3.363 25.593 1.00 89.81 214 LEU A CA 1
ATOM 1642 C C . LEU A 1 214 ? -26.097 3.376 27.103 1.00 89.81 214 LEU A C 1
ATOM 1644 O O . LEU A 1 214 ? -25.265 3.930 27.818 1.00 89.81 214 LEU A O 1
ATOM 1648 N N . VAL A 1 215 ? -27.171 2.758 27.582 1.00 92.44 215 VAL A N 1
ATOM 1649 C CA . VAL A 1 215 ? -27.351 2.458 29.006 1.00 92.44 215 VAL A CA 1
ATOM 1650 C C . VAL A 1 215 ? -27.389 0.956 29.171 1.00 92.44 215 VAL A C 1
ATOM 1652 O O . VAL A 1 215 ? -28.170 0.273 28.511 1.00 92.44 215 VAL A O 1
ATOM 1655 N N . PHE A 1 216 ? -26.533 0.456 30.046 1.00 94.19 216 PHE A N 1
ATOM 1656 C CA . PHE A 1 216 ? -26.445 -0.945 30.397 1.00 94.19 216 PHE A CA 1
ATOM 1657 C C . PHE A 1 216 ? -27.075 -1.127 31.771 1.00 94.19 216 PHE A C 1
ATOM 1659 O O . PHE A 1 216 ? -26.701 -0.426 32.706 1.00 94.19 216 PHE A O 1
ATOM 1666 N N . LEU A 1 217 ? -28.036 -2.041 31.872 1.00 95.00 217 LEU A N 1
ATOM 1667 C CA . LEU A 1 217 ? -28.722 -2.407 33.107 1.00 95.00 217 LEU A CA 1
ATOM 1668 C C . LEU A 1 217 ? -28.446 -3.877 33.414 1.00 95.00 217 LEU A C 1
ATOM 1670 O O . LEU A 1 217 ? -28.621 -4.726 32.538 1.00 95.00 217 LEU A O 1
ATOM 1674 N N . TYR A 1 218 ? -28.066 -4.160 34.654 1.00 93.81 218 TYR A N 1
ATOM 1675 C CA . TYR A 1 218 ? -27.696 -5.478 35.151 1.00 93.81 218 TYR A CA 1
ATOM 1676 C C . TYR A 1 218 ? -28.532 -5.847 36.373 1.00 93.81 218 TYR A C 1
ATOM 1678 O O . TYR A 1 218 ? -28.718 -5.024 37.268 1.00 93.81 218 TYR A O 1
ATOM 1686 N N . TRP A 1 219 ? -29.019 -7.087 36.410 1.00 92.56 219 TRP A N 1
ATOM 1687 C CA . TRP A 1 219 ? -29.749 -7.661 37.546 1.00 92.56 219 TRP A CA 1
ATOM 1688 C C . TRP A 1 219 ? -29.654 -9.185 37.517 1.00 92.56 219 TRP A C 1
ATOM 1690 O O . TRP A 1 219 ? -29.297 -9.763 36.496 1.00 92.56 219 TRP A O 1
ATOM 1700 N N . VAL A 1 220 ? -29.994 -9.858 38.613 1.00 86.94 220 VAL A N 1
ATOM 1701 C CA . VAL A 1 220 ? -30.092 -11.326 38.645 1.00 86.94 220 VAL A CA 1
ATOM 1702 C C . VAL A 1 220 ? -31.541 -11.755 38.416 1.00 86.94 220 VAL A C 1
ATOM 1704 O O . VAL A 1 220 ? -32.447 -11.315 39.126 1.00 86.94 220 VAL A O 1
ATOM 1707 N N . ASP A 1 221 ? -31.770 -12.622 37.431 1.00 84.12 221 ASP A N 1
ATOM 1708 C CA . ASP A 1 221 ? -33.115 -13.108 37.109 1.00 84.12 221 ASP A CA 1
ATOM 1709 C C . ASP A 1 221 ? -33.614 -14.135 38.141 1.00 84.12 221 ASP A C 1
ATOM 1711 O O . ASP A 1 221 ? -32.851 -14.986 38.620 1.00 84.12 221 ASP A O 1
ATOM 1715 N N . PRO A 1 222 ? -34.902 -14.074 38.524 1.00 79.12 222 PRO A N 1
ATOM 1716 C CA . PRO A 1 222 ? -35.430 -14.930 39.570 1.00 79.12 222 PRO A CA 1
ATOM 1717 C C . PRO A 1 222 ? -35.548 -16.398 39.216 1.00 79.12 222 PRO A C 1
ATOM 1719 O O . PRO A 1 222 ? -35.513 -17.221 40.140 1.00 79.12 222 PRO A O 1
ATOM 1722 N N . HIS A 1 223 ? -35.664 -16.725 37.934 1.00 79.38 223 HIS A N 1
ATOM 1723 C CA . HIS A 1 223 ? -35.894 -18.080 37.467 1.00 79.38 223 HIS A CA 1
ATOM 1724 C C . HIS A 1 223 ? -34.594 -18.868 37.341 1.00 79.38 223 HIS A C 1
ATOM 1726 O O . HIS A 1 223 ? -34.529 -19.994 37.831 1.00 79.38 223 HIS A O 1
ATOM 1732 N N . ASP A 1 224 ? -33.565 -18.283 36.727 1.00 80.44 224 ASP A N 1
ATOM 1733 C CA . ASP A 1 224 ? -32.305 -18.983 36.450 1.00 80.44 224 ASP A CA 1
ATOM 1734 C C . ASP A 1 224 ? -31.146 -18.589 37.377 1.00 80.44 224 ASP A C 1
ATOM 1736 O O . ASP A 1 224 ? -30.138 -19.292 37.409 1.00 80.44 224 ASP A O 1
ATOM 1740 N N . LYS A 1 225 ? -31.302 -17.529 38.185 1.00 82.62 225 LYS A N 1
ATOM 1741 C CA . LYS A 1 225 ? -30.249 -16.976 39.057 1.00 82.62 225 LYS A CA 1
ATOM 1742 C C . LYS A 1 225 ? -28.999 -16.535 38.286 1.00 82.62 225 LYS A C 1
ATOM 1744 O O . LYS A 1 225 ? -27.915 -16.471 38.864 1.00 82.62 225 LYS A O 1
ATOM 1749 N N . ILE A 1 226 ? -29.141 -16.218 37.000 1.00 84.62 226 ILE A N 1
ATOM 1750 C CA . ILE A 1 226 ? -28.059 -15.746 36.137 1.00 84.62 226 ILE A CA 1
ATOM 1751 C C . ILE A 1 226 ? -28.114 -14.220 36.060 1.00 84.62 226 ILE A C 1
ATOM 1753 O O . ILE A 1 226 ? -29.185 -13.606 36.063 1.00 84.62 226 ILE A O 1
ATOM 1757 N N . LEU A 1 227 ? -26.937 -13.598 35.982 1.00 87.50 227 LEU A N 1
ATOM 1758 C CA . LEU A 1 227 ? -26.811 -12.171 35.724 1.00 87.50 227 LEU A CA 1
ATOM 1759 C C . LEU A 1 227 ? -27.362 -11.858 34.326 1.00 87.50 227 LEU A C 1
ATOM 1761 O O . LEU A 1 227 ? -26.874 -12.372 33.322 1.00 87.50 227 LEU A O 1
ATOM 1765 N N . LYS A 1 228 ? -28.383 -11.017 34.252 1.00 90.12 228 LYS A N 1
ATOM 1766 C CA . LYS A 1 228 ? -28.949 -10.493 33.013 1.00 90.12 228 LYS A CA 1
ATOM 1767 C C . LYS A 1 228 ? -28.374 -9.125 32.704 1.00 90.12 228 LYS A C 1
ATOM 1769 O O . LYS A 1 228 ? -28.008 -8.366 33.596 1.00 90.12 228 LYS A O 1
ATOM 1774 N N . GLN A 1 229 ? -28.364 -8.816 31.418 1.00 92.50 229 GLN A N 1
ATOM 1775 C CA . GLN A 1 229 ? -28.088 -7.510 30.857 1.00 92.50 229 GLN A CA 1
ATOM 1776 C C . GLN A 1 229 ? -29.277 -7.061 30.020 1.00 92.50 229 GLN A C 1
ATOM 1778 O O . GLN A 1 229 ? -29.858 -7.842 29.263 1.00 92.50 229 GLN A O 1
ATOM 1783 N N . ARG A 1 230 ? -29.573 -5.768 30.062 1.00 92.88 230 ARG A N 1
ATOM 1784 C CA . ARG A 1 230 ? -30.394 -5.101 29.055 1.00 92.88 230 ARG A CA 1
ATOM 1785 C C . ARG A 1 230 ? -29.701 -3.833 28.611 1.00 92.88 230 ARG A C 1
ATOM 1787 O O . ARG A 1 230 ? -29.079 -3.150 29.419 1.00 92.88 230 ARG A O 1
ATOM 1794 N N . VAL A 1 231 ? -29.808 -3.529 27.324 1.00 91.69 231 VAL A N 1
ATOM 1795 C CA . VAL A 1 231 ? -29.170 -2.350 26.739 1.00 91.69 231 VAL A CA 1
ATOM 1796 C C . VAL A 1 231 ? -30.236 -1.438 26.154 1.00 91.69 231 VAL A C 1
ATOM 1798 O O . VAL A 1 231 ? -31.082 -1.878 25.371 1.00 91.69 231 VAL A O 1
ATOM 1801 N N . TRP A 1 232 ? -30.187 -0.167 26.533 1.00 90.81 232 TRP A N 1
ATOM 1802 C CA . TRP A 1 232 ? -30.964 0.904 25.926 1.00 90.81 232 TRP A CA 1
ATOM 1803 C C . TRP A 1 232 ? -30.073 1.746 25.014 1.00 90.81 232 TRP A C 1
ATOM 1805 O O . TRP A 1 232 ? -28.938 2.050 25.372 1.00 90.81 232 TRP A O 1
ATOM 1815 N N . MET A 1 233 ? -30.592 2.124 23.842 1.00 83.06 233 MET A N 1
ATOM 1816 C CA . MET A 1 233 ? -29.897 3.016 22.898 1.00 83.06 233 MET A CA 1
ATOM 1817 C C . MET A 1 233 ? -30.837 4.045 22.255 1.00 83.06 233 MET A C 1
ATOM 1819 O O . MET A 1 233 ? -30.633 5.248 22.348 1.00 83.06 233 MET A O 1
ATOM 1823 N N . LYS A 1 234 ? -31.896 3.565 21.593 1.00 82.06 234 LYS A N 1
ATOM 1824 C CA . LYS A 1 234 ? -33.037 4.363 21.089 1.00 82.06 234 LYS A CA 1
ATOM 1825 C C . LYS A 1 234 ? -34.360 3.667 21.426 1.00 82.06 234 LYS A C 1
ATOM 1827 O O . LYS A 1 234 ? -35.319 3.690 20.663 1.00 82.06 234 LYS A O 1
ATOM 1832 N N . GLY A 1 235 ? -34.344 2.949 22.543 1.00 87.06 235 GLY A N 1
ATOM 1833 C CA . GLY A 1 235 ? -35.283 1.890 22.881 1.00 87.06 235 GLY A CA 1
ATOM 1834 C C . GLY A 1 235 ? -34.550 0.728 23.544 1.00 87.06 235 GLY A C 1
ATOM 1835 O O . GLY A 1 235 ? -33.342 0.552 23.356 1.00 87.06 235 GLY A O 1
ATOM 1836 N N . TRP A 1 236 ? -35.287 -0.032 24.346 1.00 89.00 236 TRP A N 1
ATOM 1837 C CA . TRP A 1 236 ? -34.768 -1.172 25.088 1.00 89.00 236 TRP A CA 1
ATOM 1838 C C . TRP A 1 236 ? -34.671 -2.413 24.202 1.00 89.00 236 TRP A C 1
ATOM 1840 O O . TRP A 1 236 ? -35.674 -2.870 23.652 1.00 89.00 236 TRP A O 1
ATOM 1850 N N . LEU A 1 237 ? -33.477 -2.996 24.114 1.00 88.75 237 LEU A N 1
ATOM 1851 C CA . LEU A 1 237 ? -33.292 -4.325 23.535 1.00 88.75 237 LEU A CA 1
ATOM 1852 C C . LEU A 1 237 ? -33.859 -5.408 24.478 1.00 88.75 237 LEU A C 1
ATOM 1854 O O . LEU A 1 237 ? -34.073 -5.137 25.666 1.00 88.75 237 LEU A O 1
ATOM 1858 N N . PRO A 1 238 ? -34.137 -6.630 23.987 1.00 87.94 238 PRO A N 1
ATOM 1859 C CA . PRO A 1 238 ? -34.472 -7.759 24.852 1.00 87.94 238 PRO A CA 1
ATOM 1860 C C . PRO A 1 238 ? -33.382 -8.020 25.903 1.00 87.94 238 PRO A C 1
ATOM 1862 O O . PRO A 1 238 ? -32.204 -7.760 25.659 1.00 87.94 238 PRO A O 1
ATOM 1865 N N . ALA A 1 239 ? -33.781 -8.529 27.069 1.00 87.56 239 ALA A N 1
ATOM 1866 C CA . ALA A 1 239 ? -32.839 -8.964 28.096 1.00 87.56 239 ALA A CA 1
ATOM 1867 C C . ALA A 1 239 ? -32.015 -10.165 27.601 1.00 87.56 239 ALA A C 1
ATOM 1869 O O . ALA A 1 239 ? -32.542 -11.039 26.911 1.00 87.56 239 ALA A O 1
ATOM 1870 N N . MET A 1 240 ? -30.740 -10.220 27.975 1.00 86.31 240 MET A N 1
ATOM 1871 C CA . MET A 1 240 ? -29.806 -11.293 27.623 1.00 86.31 240 MET A CA 1
ATOM 1872 C C . MET A 1 240 ? -29.051 -11.771 28.864 1.00 86.31 240 MET A C 1
ATOM 1874 O O . MET A 1 240 ? -28.742 -10.978 29.745 1.00 86.31 240 MET A O 1
ATOM 1878 N N . SER A 1 241 ? -28.758 -13.065 28.950 1.00 85.06 241 SER A N 1
ATOM 1879 C CA . SER A 1 241 ? -27.931 -13.637 30.017 1.00 85.06 241 SER A CA 1
ATOM 1880 C C . SER A 1 241 ? -26.452 -13.315 29.797 1.00 85.06 241 SER A C 1
ATOM 1882 O O . SER A 1 241 ? -25.933 -13.480 28.693 1.00 85.06 241 SER A O 1
ATOM 1884 N N . ILE A 1 242 ? -25.753 -12.921 30.854 1.00 70.25 242 ILE A N 1
ATOM 1885 C CA . ILE A 1 242 ? -24.299 -12.771 30.875 1.00 70.25 242 ILE A CA 1
ATOM 1886 C C . ILE A 1 242 ? -23.702 -14.123 31.249 1.00 70.25 242 ILE A C 1
ATOM 1888 O O . ILE A 1 242 ? -23.886 -14.599 32.365 1.00 70.25 242 ILE A O 1
ATOM 1892 N N . GLY A 1 243 ? -23.020 -14.752 30.290 1.00 58.12 243 GLY A N 1
ATOM 1893 C CA . GLY A 1 243 ? -22.435 -16.092 30.433 1.00 58.12 243 GLY A CA 1
ATOM 1894 C C . GLY A 1 243 ? -23.139 -17.199 29.637 1.00 58.12 243 GLY A C 1
ATOM 1895 O O . GLY A 1 243 ? -22.654 -18.325 29.619 1.00 58.12 243 GLY A O 1
ATOM 1896 N N . ASP A 1 244 ? -24.237 -16.896 28.943 1.00 45.75 244 ASP A N 1
ATOM 1897 C CA . ASP A 1 244 ? -24.943 -17.843 28.069 1.00 45.75 244 ASP A CA 1
ATOM 1898 C C . ASP A 1 244 ? -24.338 -17.770 26.643 1.00 45.75 244 ASP A C 1
ATOM 1900 O O . ASP A 1 244 ? -24.135 -16.670 26.115 1.00 45.75 244 ASP A O 1
ATOM 1904 N N . PRO A 1 245 ? -23.997 -18.900 25.992 1.00 42.50 245 PRO A N 1
ATOM 1905 C CA . PRO A 1 245 ? -23.046 -18.973 24.878 1.00 42.50 245 PRO A CA 1
ATOM 1906 C C . PRO A 1 245 ? -23.581 -18.469 23.525 1.00 42.50 245 PRO A C 1
ATOM 1908 O O . PRO A 1 245 ? -22.969 -18.692 22.482 1.00 42.50 245 PRO A O 1
ATOM 1911 N N . LEU A 1 246 ? -24.702 -17.753 23.491 1.00 42.69 246 LEU A N 1
ATOM 1912 C CA . LEU A 1 246 ? -25.262 -17.229 22.237 1.00 42.69 246 LEU A CA 1
ATOM 1913 C C . LEU A 1 246 ? -24.602 -15.926 21.753 1.00 42.69 246 LEU A C 1
ATOM 1915 O O . LEU A 1 246 ? -24.947 -15.412 20.691 1.00 42.69 246 LEU A O 1
ATOM 1919 N N . LEU A 1 247 ? -23.572 -15.475 22.469 1.00 45.94 247 LEU A N 1
ATOM 1920 C CA . LEU A 1 247 ? -22.504 -14.596 21.994 1.00 45.94 247 LEU A CA 1
ATOM 1921 C C . LEU A 1 247 ? -21.165 -15.133 22.531 1.00 45.94 247 LEU A C 1
ATOM 1923 O O . LEU A 1 247 ? -20.464 -14.446 23.269 1.00 45.94 247 LEU A O 1
ATOM 1927 N N . THR A 1 248 ? -20.805 -16.391 22.235 1.00 49.59 248 THR A N 1
ATOM 1928 C CA . THR A 1 248 ? -19.460 -16.850 22.605 1.00 49.59 248 THR A CA 1
ATOM 1929 C C . THR A 1 248 ? -18.410 -16.005 21.895 1.00 49.59 248 THR A C 1
ATOM 1931 O O . THR A 1 248 ? -18.475 -15.757 20.686 1.00 49.59 248 THR A O 1
ATOM 1934 N N . PHE A 1 249 ? -17.390 -15.630 22.660 1.00 43.88 249 PHE A N 1
ATOM 1935 C CA . PHE A 1 249 ? -16.102 -15.186 22.146 1.00 43.88 249 PHE A CA 1
ATOM 1936 C C . PHE A 1 249 ? -15.622 -16.085 20.992 1.00 43.88 249 PHE A C 1
ATOM 1938 O O . PHE A 1 249 ? -15.116 -15.571 20.004 1.00 43.88 249 PHE A O 1
ATOM 1945 N N . ASP A 1 250 ? -15.906 -17.392 21.040 1.00 44.34 250 ASP A N 1
ATOM 1946 C CA . ASP A 1 250 ? -15.618 -18.366 19.980 1.00 44.34 250 ASP A CA 1
ATOM 1947 C C . ASP A 1 250 ? -16.378 -18.131 18.667 1.00 44.34 250 ASP A C 1
ATOM 1949 O O . ASP A 1 250 ? -15.802 -18.300 17.594 1.00 44.34 250 ASP A O 1
ATOM 1953 N N . ALA A 1 251 ? -17.652 -17.727 18.701 1.00 46.06 251 ALA A N 1
ATOM 1954 C CA . ALA A 1 251 ? -18.419 -17.413 17.493 1.00 46.06 251 ALA A CA 1
ATOM 1955 C C . ALA A 1 251 ? -17.936 -16.105 16.846 1.00 46.06 251 ALA A C 1
ATOM 1957 O O . ALA A 1 251 ? -17.852 -16.002 15.617 1.00 46.06 251 ALA A O 1
ATOM 1958 N N . LEU A 1 252 ? -17.560 -15.123 17.671 1.00 46.44 252 LEU A N 1
ATOM 1959 C CA . LEU A 1 252 ? -16.907 -13.898 17.217 1.00 46.44 252 LEU A CA 1
ATOM 1960 C C . LEU A 1 252 ? -15.513 -14.206 16.641 1.00 46.44 252 LEU A C 1
ATOM 1962 O O . LEU A 1 252 ? -15.220 -13.811 15.515 1.00 46.44 252 LEU A O 1
ATOM 1966 N N . MET A 1 253 ? -14.706 -15.006 17.341 1.00 46.06 253 MET A N 1
ATOM 1967 C CA . MET A 1 253 ? -13.400 -15.518 16.908 1.00 46.06 253 MET A CA 1
ATOM 1968 C C . MET A 1 253 ? -13.488 -16.304 15.602 1.00 46.06 253 MET A C 1
ATOM 1970 O O . MET A 1 253 ? -12.676 -16.091 14.706 1.00 46.06 253 MET A O 1
ATOM 1974 N N . ALA A 1 254 ? -14.476 -17.184 15.442 1.00 47.56 254 ALA A N 1
ATOM 1975 C CA . ALA A 1 254 ? -14.680 -17.955 14.220 1.00 47.56 254 ALA A CA 1
ATOM 1976 C C . ALA A 1 254 ? -15.037 -17.047 13.036 1.00 47.56 254 ALA A C 1
ATOM 1978 O O . ALA A 1 254 ? -14.537 -17.246 11.928 1.00 47.56 254 ALA A O 1
ATOM 1979 N N . LYS A 1 255 ? -15.844 -16.005 13.267 1.00 47.69 255 LYS A N 1
ATOM 1980 C CA . LYS A 1 255 ? -16.184 -15.011 12.243 1.00 47.69 255 LYS A CA 1
ATOM 1981 C C . LYS A 1 255 ? -14.979 -14.135 11.883 1.00 47.69 255 LYS A C 1
ATOM 1983 O O . LYS A 1 255 ? -14.723 -13.928 10.697 1.00 47.69 255 LYS A O 1
ATOM 1988 N N . CYS A 1 256 ? -14.193 -13.711 12.872 1.00 44.12 256 CYS A N 1
ATOM 1989 C CA . CYS A 1 256 ? -12.926 -13.005 12.674 1.00 44.12 256 CYS A CA 1
ATOM 1990 C C . CYS A 1 256 ? -11.899 -13.873 11.931 1.00 44.12 256 CYS A C 1
ATOM 1992 O O . CYS A 1 256 ? -11.225 -13.383 11.029 1.00 44.12 256 CYS A O 1
ATOM 1994 N N . LYS A 1 257 ? -11.836 -15.177 12.227 1.00 50.38 257 LYS A N 1
ATOM 1995 C CA . LYS A 1 257 ? -10.982 -16.154 11.535 1.00 50.38 257 LYS A CA 1
ATOM 1996 C C . LYS A 1 257 ? -11.438 -16.414 10.096 1.00 50.38 257 LYS A C 1
ATOM 1998 O O . LYS A 1 257 ? -10.617 -16.549 9.199 1.00 50.38 257 LYS A O 1
ATOM 2003 N N . GLY A 1 258 ? -12.743 -16.444 9.836 1.00 53.72 258 GLY A N 1
ATOM 2004 C CA . GLY A 1 258 ? -13.264 -16.525 8.469 1.00 53.72 258 GLY A CA 1
ATOM 2005 C C . GLY A 1 258 ? -12.922 -15.277 7.647 1.00 53.72 258 GLY A C 1
ATOM 2006 O O . GLY A 1 258 ? -12.492 -15.376 6.500 1.00 53.72 258 GLY A O 1
ATOM 2007 N N . GLN A 1 259 ? -13.055 -14.094 8.250 1.00 51.88 259 GLN A N 1
ATOM 2008 C CA . GLN A 1 259 ? -12.706 -12.830 7.599 1.00 51.88 259 GLN A CA 1
ATOM 2009 C C . GLN A 1 259 ? -11.195 -12.669 7.403 1.00 51.88 259 GLN A C 1
ATOM 2011 O O . GLN A 1 259 ? -10.779 -12.141 6.374 1.00 51.88 259 GLN A O 1
ATOM 2016 N N . SER A 1 260 ? -10.370 -13.161 8.330 1.00 44.81 260 SER A N 1
ATOM 2017 C CA . SER A 1 260 ? -8.915 -13.131 8.191 1.00 44.81 260 SER A CA 1
ATOM 2018 C C . SER A 1 260 ? -8.410 -13.970 7.031 1.00 44.81 260 SER A C 1
ATOM 2020 O O . SER A 1 260 ? -7.577 -13.501 6.259 1.00 44.81 260 SER A O 1
ATOM 2022 N N . VAL A 1 261 ? -8.953 -15.178 6.874 1.00 55.94 261 VAL A N 1
ATOM 2023 C CA . VAL A 1 261 ? -8.639 -16.062 5.749 1.00 55.94 261 VAL A CA 1
ATOM 2024 C C . VAL A 1 261 ? -9.051 -15.405 4.435 1.00 55.94 261 VAL A C 1
ATOM 2026 O O . VAL A 1 261 ? -8.236 -15.330 3.521 1.00 55.94 261 VAL A O 1
ATOM 2029 N N . ALA A 1 262 ? -10.253 -14.824 4.362 1.00 53.47 262 ALA A N 1
ATOM 2030 C CA . ALA A 1 262 ? -10.708 -14.122 3.162 1.00 53.47 262 ALA A CA 1
ATOM 2031 C C . ALA A 1 262 ? -9.822 -12.910 2.809 1.00 53.47 262 ALA A C 1
ATOM 2033 O O . ALA A 1 262 ? -9.555 -12.651 1.636 1.00 53.47 262 ALA A O 1
ATOM 2034 N N . VAL A 1 263 ? -9.340 -12.164 3.809 1.00 52.09 263 VAL A N 1
ATOM 2035 C CA . VAL A 1 263 ? -8.394 -11.056 3.604 1.00 52.09 263 VAL A CA 1
ATOM 2036 C C . VAL A 1 263 ? -7.033 -11.574 3.139 1.00 52.09 263 VAL A C 1
ATOM 2038 O O . VAL A 1 263 ? -6.477 -11.019 2.192 1.00 52.09 263 VAL A O 1
ATOM 2041 N N . ALA A 1 264 ? -6.518 -12.644 3.745 1.00 51.88 264 ALA A N 1
ATOM 2042 C CA . ALA A 1 264 ? -5.250 -13.259 3.365 1.00 51.88 264 ALA A CA 1
ATOM 2043 C C . ALA A 1 264 ? -5.286 -13.820 1.935 1.00 51.88 264 ALA A C 1
ATOM 2045 O O . ALA A 1 264 ? -4.360 -13.584 1.163 1.00 51.88 264 ALA A O 1
ATOM 2046 N N . GLU A 1 265 ? -6.370 -14.490 1.536 1.00 61.66 265 GLU A N 1
ATOM 2047 C CA . GLU A 1 265 ? -6.567 -14.975 0.163 1.00 61.66 265 GLU A CA 1
ATOM 2048 C C . GLU A 1 265 ? -6.608 -13.823 -0.843 1.00 61.66 265 GLU A C 1
ATOM 2050 O O . GLU A 1 265 ? -5.970 -13.880 -1.897 1.00 61.66 265 GLU A O 1
ATOM 2055 N N . ARG A 1 266 ? -7.315 -12.739 -0.507 1.00 59.34 266 ARG A N 1
ATOM 2056 C CA . ARG A 1 266 ? -7.421 -11.558 -1.371 1.00 59.34 266 ARG A CA 1
ATOM 2057 C C . ARG A 1 266 ? -6.089 -10.820 -1.485 1.00 59.34 266 ARG A C 1
ATOM 2059 O O . ARG A 1 266 ? -5.731 -10.383 -2.576 1.00 59.34 266 ARG A O 1
ATOM 2066 N N . PHE A 1 267 ? -5.334 -10.738 -0.390 1.00 61.44 267 PHE A N 1
ATOM 2067 C CA . PHE A 1 267 ? -3.973 -10.207 -0.372 1.00 61.44 267 PHE A CA 1
ATOM 2068 C C . PHE A 1 267 ? -3.034 -11.056 -1.228 1.00 61.44 267 PHE A C 1
ATOM 2070 O O . PHE A 1 267 ? -2.327 -10.513 -2.072 1.00 61.44 267 PHE A O 1
ATOM 2077 N N . ASN A 1 268 ? -3.069 -12.381 -1.075 1.00 62.09 268 ASN A N 1
ATOM 2078 C CA . ASN A 1 268 ? -2.236 -13.288 -1.856 1.00 62.09 268 ASN A CA 1
ATOM 2079 C C . ASN A 1 268 ? -2.568 -13.187 -3.355 1.00 62.09 268 ASN A C 1
ATOM 2081 O O . ASN A 1 268 ? -1.670 -13.071 -4.181 1.00 62.09 268 ASN A O 1
ATOM 2085 N N . GLY A 1 269 ? -3.856 -13.099 -3.709 1.00 69.00 269 GLY A N 1
ATOM 2086 C CA . GLY A 1 269 ? -4.293 -12.867 -5.087 1.00 69.00 269 GLY A CA 1
ATOM 2087 C C . GLY A 1 269 ? -3.811 -11.531 -5.669 1.00 69.00 269 GLY A C 1
ATOM 2088 O O . GLY A 1 269 ? -3.371 -11.485 -6.818 1.00 69.00 269 GLY A O 1
ATOM 2089 N N . LEU A 1 270 ? -3.851 -10.448 -4.885 1.00 62.09 270 LEU A N 1
ATOM 2090 C CA . LEU A 1 270 ? -3.308 -9.146 -5.292 1.00 62.09 270 LEU A CA 1
ATOM 2091 C C . LEU A 1 270 ? -1.782 -9.183 -5.436 1.00 62.09 270 LEU A C 1
ATOM 2093 O O . LEU A 1 270 ? -1.258 -8.662 -6.417 1.00 62.09 270 LEU A O 1
ATOM 2097 N N . HIS A 1 271 ? -1.080 -9.842 -4.514 1.00 62.09 271 HIS A N 1
ATOM 2098 C CA . HIS A 1 271 ? 0.368 -10.020 -4.563 1.00 62.09 271 HIS A CA 1
ATOM 2099 C C . HIS A 1 271 ? 0.798 -10.830 -5.795 1.00 62.09 271 HIS A C 1
ATOM 2101 O O . HIS A 1 271 ? 1.688 -10.403 -6.526 1.00 62.09 271 HIS A O 1
ATOM 2107 N N . THR A 1 272 ? 0.134 -11.952 -6.095 1.00 70.19 272 THR A N 1
ATOM 2108 C CA . THR A 1 272 ? 0.408 -12.748 -7.303 1.00 70.19 272 THR A CA 1
ATOM 2109 C C . THR A 1 272 ? 0.184 -11.938 -8.580 1.00 70.19 272 THR A C 1
ATOM 2111 O O . THR A 1 272 ? 1.017 -11.995 -9.483 1.00 70.19 272 THR A O 1
ATOM 2114 N N . LYS A 1 273 ? -0.897 -11.148 -8.660 1.00 67.94 273 LYS A N 1
ATOM 2115 C CA . LYS A 1 273 ? -1.150 -10.266 -9.813 1.00 67.94 273 LYS A CA 1
ATOM 2116 C C . LYS A 1 273 ? -0.086 -9.175 -9.948 1.00 67.94 273 LYS A C 1
ATOM 2118 O O . LYS A 1 273 ? 0.424 -8.972 -11.044 1.00 67.94 273 LYS A O 1
ATOM 2123 N N . ALA A 1 274 ? 0.274 -8.507 -8.852 1.00 58.44 274 ALA A N 1
ATOM 2124 C CA . ALA A 1 274 ? 1.323 -7.487 -8.849 1.00 58.44 274 ALA A CA 1
ATOM 2125 C C . ALA A 1 274 ? 2.681 -8.070 -9.271 1.00 58.44 274 ALA A C 1
ATOM 2127 O O . ALA A 1 274 ? 3.389 -7.469 -10.075 1.00 58.44 274 ALA A O 1
ATOM 2128 N N . HIS A 1 275 ? 3.014 -9.272 -8.792 1.00 67.25 275 HIS A N 1
ATOM 2129 C CA . HIS A 1 275 ? 4.231 -9.973 -9.186 1.00 67.25 275 HIS A CA 1
ATOM 2130 C C . HIS A 1 275 ? 4.235 -10.347 -10.675 1.00 67.25 275 HIS A C 1
ATOM 2132 O O . HIS A 1 275 ? 5.238 -10.133 -11.348 1.00 67.25 275 HIS A O 1
ATOM 2138 N N . ALA A 1 276 ? 3.118 -10.847 -11.214 1.00 69.12 276 ALA A N 1
ATOM 2139 C CA . ALA A 1 276 ? 3.002 -11.151 -12.641 1.00 69.12 276 ALA A CA 1
ATOM 2140 C C . ALA A 1 276 ? 3.196 -9.897 -13.515 1.00 69.12 276 ALA A C 1
ATOM 2142 O O . ALA A 1 276 ? 3.942 -9.948 -14.489 1.00 69.12 276 ALA A O 1
ATOM 2143 N N . ILE A 1 277 ? 2.600 -8.764 -13.119 1.00 65.75 277 ILE A N 1
ATOM 2144 C CA . ILE A 1 277 ? 2.777 -7.473 -13.802 1.00 65.75 277 ILE A CA 1
ATOM 2145 C C . ILE A 1 277 ? 4.241 -7.016 -13.745 1.00 65.75 277 ILE A C 1
ATOM 2147 O O . ILE A 1 277 ? 4.767 -6.572 -14.759 1.00 65.75 277 ILE A O 1
ATOM 2151 N N . LEU A 1 278 ? 4.922 -7.164 -12.602 1.00 62.19 278 LEU A N 1
ATOM 2152 C CA . LEU A 1 278 ? 6.355 -6.860 -12.469 1.00 62.19 278 LEU A CA 1
ATOM 2153 C C . LEU A 1 278 ? 7.217 -7.699 -13.411 1.00 62.19 278 LEU A C 1
ATOM 2155 O O . LEU A 1 278 ? 8.127 -7.175 -14.048 1.00 62.19 278 LEU A O 1
ATOM 2159 N N . VAL A 1 279 ? 6.940 -9.001 -13.507 1.00 69.12 279 VAL A N 1
ATOM 2160 C CA . VAL A 1 279 ? 7.671 -9.901 -14.408 1.00 69.12 279 VAL A CA 1
ATOM 2161 C C . VAL A 1 279 ? 7.446 -9.498 -15.868 1.00 69.12 279 VAL A C 1
ATOM 2163 O O . VAL A 1 279 ? 8.402 -9.428 -16.639 1.00 69.12 279 VAL A O 1
ATOM 2166 N N . GLU A 1 280 ? 6.207 -9.189 -16.251 1.00 69.44 280 GLU A N 1
ATOM 2167 C CA . GLU A 1 280 ? 5.876 -8.747 -17.608 1.00 69.44 280 GLU A CA 1
ATOM 2168 C C . GLU A 1 280 ? 6.506 -7.385 -17.945 1.00 69.44 280 GLU A C 1
ATOM 2170 O O . GLU A 1 280 ? 7.109 -7.238 -19.009 1.00 69.44 280 GLU A O 1
ATOM 2175 N N . ALA A 1 281 ? 6.464 -6.424 -17.019 1.00 62.06 281 ALA A N 1
ATOM 2176 C CA . ALA A 1 281 ? 7.104 -5.118 -17.165 1.00 62.06 281 ALA A CA 1
ATOM 2177 C C . ALA A 1 281 ? 8.635 -5.232 -17.261 1.00 62.06 281 ALA A C 1
ATOM 2179 O O . ALA A 1 281 ? 9.237 -4.624 -18.145 1.00 62.06 281 ALA A O 1
ATOM 2180 N N . THR A 1 282 ? 9.259 -6.101 -16.459 1.00 64.50 282 THR A N 1
ATOM 2181 C CA . THR A 1 282 ? 10.705 -6.386 -16.528 1.00 64.50 282 THR A CA 1
ATOM 2182 C C . THR A 1 282 ? 11.095 -6.984 -17.884 1.00 64.50 282 THR A C 1
ATOM 2184 O O . THR A 1 282 ? 12.091 -6.576 -18.493 1.00 64.50 282 THR A O 1
ATOM 2187 N N . ASN A 1 283 ? 10.298 -7.927 -18.399 1.00 71.38 283 ASN A N 1
ATOM 2188 C CA . ASN A 1 283 ? 10.514 -8.509 -19.725 1.00 71.38 283 ASN A CA 1
ATOM 2189 C C . ASN A 1 283 ? 10.375 -7.448 -20.826 1.00 71.38 283 ASN A C 1
ATOM 2191 O O . ASN A 1 283 ? 11.230 -7.356 -21.706 1.00 71.38 283 ASN A O 1
ATOM 2195 N N . LEU A 1 284 ? 9.344 -6.601 -20.745 1.00 69.12 284 LEU A N 1
ATOM 2196 C CA . LEU A 1 284 ? 9.124 -5.509 -21.691 1.00 69.12 284 LEU A CA 1
ATOM 2197 C C . LEU A 1 284 ? 10.253 -4.467 -21.635 1.00 69.12 284 LEU A C 1
ATOM 2199 O O . LEU A 1 284 ? 10.710 -4.000 -22.673 1.00 69.12 284 LEU A O 1
ATOM 2203 N N . SER A 1 285 ? 10.744 -4.131 -20.441 1.00 63.03 285 SER A N 1
ATOM 2204 C CA . SER A 1 285 ? 11.877 -3.223 -20.222 1.00 63.03 285 SER A CA 1
ATOM 2205 C C . SER A 1 285 ? 13.163 -3.760 -20.859 1.00 63.03 285 SER A C 1
ATOM 2207 O O . SER A 1 285 ? 13.900 -3.025 -21.524 1.00 63.03 285 SER A O 1
ATOM 2209 N N . THR A 1 286 ? 13.395 -5.070 -20.737 1.00 68.75 286 THR A N 1
ATOM 2210 C CA . THR A 1 286 ? 14.524 -5.758 -21.380 1.00 68.75 286 THR A CA 1
ATOM 2211 C C . THR A 1 286 ? 14.415 -5.699 -22.906 1.00 68.75 286 THR A C 1
ATOM 2213 O O . THR A 1 286 ? 15.387 -5.347 -23.576 1.00 68.75 286 THR A O 1
ATOM 2216 N N . GLU A 1 287 ? 13.228 -5.967 -23.457 1.00 73.19 287 GLU A N 1
ATOM 2217 C CA . GLU A 1 287 ? 12.966 -5.898 -24.899 1.00 73.19 287 GLU A CA 1
ATOM 2218 C C . GLU A 1 287 ? 13.125 -4.469 -25.445 1.00 73.19 287 GLU A C 1
ATOM 2220 O O . GLU A 1 287 ? 13.805 -4.262 -26.448 1.00 73.19 287 GLU A O 1
ATOM 2225 N N . ILE A 1 288 ? 12.586 -3.456 -24.755 1.00 66.81 288 ILE A N 1
ATOM 2226 C CA . ILE A 1 288 ? 12.752 -2.040 -25.126 1.00 66.81 288 ILE A CA 1
ATOM 2227 C C . ILE A 1 288 ? 14.233 -1.651 -25.117 1.00 66.81 288 ILE A C 1
ATOM 2229 O O . ILE A 1 288 ? 14.701 -0.996 -26.047 1.00 66.81 288 ILE A O 1
ATOM 2233 N N . THR A 1 289 ? 14.990 -2.083 -24.104 1.00 68.25 289 THR A N 1
ATOM 2234 C CA . THR A 1 289 ? 16.434 -1.816 -24.012 1.00 68.25 289 THR A CA 1
ATOM 2235 C C . THR A 1 289 ? 17.187 -2.448 -25.185 1.00 68.25 289 THR A C 1
ATOM 2237 O O . THR A 1 289 ? 18.052 -1.808 -25.790 1.00 68.25 289 THR A O 1
ATOM 2240 N N . TYR A 1 290 ? 16.832 -3.682 -25.557 1.00 73.94 290 TYR A N 1
ATOM 2241 C CA . TYR A 1 290 ? 17.393 -4.355 -26.728 1.00 73.94 290 TYR A CA 1
ATOM 2242 C C . TYR A 1 290 ? 17.060 -3.612 -28.032 1.00 73.94 290 TYR A C 1
ATOM 2244 O O . TYR A 1 290 ? 17.952 -3.350 -28.845 1.00 73.94 290 TYR A O 1
ATOM 2252 N N . GLN A 1 291 ? 15.801 -3.206 -28.217 1.00 71.88 291 GLN A N 1
ATOM 2253 C CA . GLN A 1 291 ? 15.363 -2.443 -29.387 1.00 71.88 291 GLN A CA 1
ATOM 2254 C C . GLN A 1 291 ? 16.060 -1.083 -29.477 1.00 71.88 291 GLN A C 1
ATOM 2256 O O . GLN A 1 291 ? 16.525 -0.711 -30.553 1.00 71.88 291 GLN A O 1
ATOM 2261 N N . GLN A 1 292 ? 16.218 -0.372 -28.360 1.00 69.81 292 GLN A N 1
ATOM 2262 C CA . GLN A 1 292 ? 16.929 0.905 -28.308 1.00 69.81 292 GLN A CA 1
ATOM 2263 C C . GLN A 1 292 ? 18.407 0.742 -28.687 1.00 69.81 292 GLN A C 1
ATOM 2265 O O . GLN A 1 292 ? 18.921 1.519 -29.492 1.00 69.81 292 GLN A O 1
ATOM 2270 N N . ALA A 1 293 ? 19.083 -0.293 -28.179 1.00 73.25 293 ALA A N 1
ATOM 2271 C CA . ALA A 1 293 ? 20.464 -0.598 -28.554 1.00 73.25 293 ALA A CA 1
ATOM 2272 C C . ALA A 1 293 ? 20.594 -0.943 -30.051 1.00 73.25 293 ALA A C 1
ATOM 2274 O O . ALA A 1 293 ? 21.534 -0.497 -30.716 1.00 73.25 293 ALA A O 1
ATOM 2275 N N . SER A 1 294 ? 19.631 -1.689 -30.602 1.00 80.19 294 SER A N 1
ATOM 2276 C CA . SER A 1 294 ? 19.562 -1.999 -32.034 1.00 80.19 294 SER A CA 1
ATOM 2277 C C . SER A 1 294 ? 19.363 -0.738 -32.884 1.00 80.19 294 SER A C 1
ATOM 2279 O O . SER A 1 294 ? 20.137 -0.510 -33.817 1.00 80.19 294 SER A O 1
ATOM 2281 N N . ILE A 1 295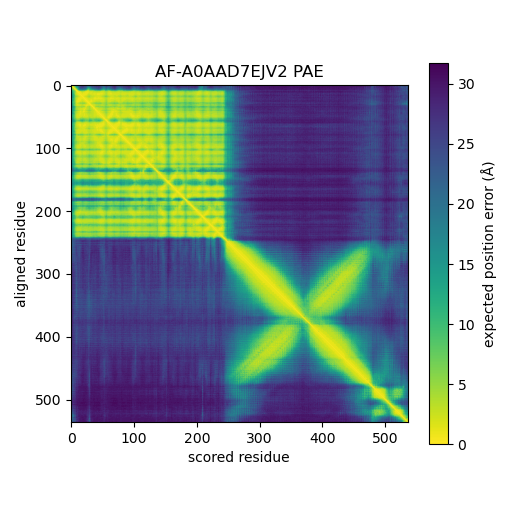 ? 18.397 0.122 -32.535 1.00 73.06 295 ILE A N 1
ATOM 2282 C CA . ILE A 1 295 ? 18.136 1.396 -33.227 1.00 73.06 295 ILE A CA 1
ATOM 2283 C C . ILE A 1 295 ? 19.371 2.299 -33.168 1.00 73.06 295 ILE A C 1
ATOM 2285 O O . ILE A 1 295 ? 19.772 2.853 -34.190 1.00 73.06 295 ILE A O 1
ATOM 2289 N N . GLN A 1 296 ? 20.035 2.395 -32.012 1.00 74.69 296 GLN A N 1
ATOM 2290 C CA . GLN A 1 296 ? 21.258 3.184 -31.871 1.00 74.69 296 GLN A CA 1
ATOM 2291 C C . GLN A 1 296 ? 22.383 2.648 -32.768 1.00 74.69 296 GLN A C 1
ATOM 2293 O O . GLN A 1 296 ? 23.056 3.424 -33.443 1.00 74.69 296 GLN A O 1
ATOM 2298 N N . SER A 1 297 ? 22.557 1.322 -32.839 1.00 79.12 297 SER A N 1
ATOM 2299 C CA . SER A 1 297 ? 23.522 0.705 -33.756 1.00 79.12 297 SER A CA 1
ATOM 2300 C C . SER A 1 297 ? 23.187 0.998 -35.220 1.00 79.12 297 SER A C 1
ATOM 2302 O O . SER A 1 297 ? 24.087 1.278 -36.013 1.00 79.12 297 SER A O 1
ATOM 2304 N N . GLN A 1 298 ? 21.904 0.968 -35.592 1.00 74.88 298 GLN A N 1
ATOM 2305 C CA . GLN A 1 298 ? 21.455 1.312 -36.940 1.00 74.88 298 GLN A CA 1
ATOM 2306 C C . GLN A 1 298 ? 21.703 2.789 -37.267 1.00 74.88 298 GLN A C 1
ATOM 2308 O O . GLN A 1 298 ? 22.226 3.072 -38.342 1.00 74.88 298 GLN A O 1
ATOM 2313 N N . LEU A 1 299 ? 21.417 3.712 -36.342 1.00 72.69 299 LEU A N 1
ATOM 2314 C CA . LEU A 1 299 ? 21.733 5.137 -36.483 1.00 72.69 299 LEU A CA 1
ATOM 2315 C C . LEU A 1 299 ? 23.232 5.358 -36.711 1.00 72.69 299 LEU A C 1
ATOM 2317 O O . LEU A 1 299 ? 23.607 6.051 -37.656 1.00 72.69 299 LEU A O 1
ATOM 2321 N N . THR A 1 300 ? 24.093 4.713 -35.917 1.00 78.75 300 THR A N 1
ATOM 2322 C CA . THR A 1 300 ? 25.550 4.775 -36.113 1.00 78.75 300 THR A CA 1
ATOM 2323 C C . THR A 1 300 ? 25.952 4.246 -37.488 1.00 78.75 300 THR A C 1
ATOM 2325 O O . THR A 1 300 ? 26.682 4.919 -38.208 1.00 78.75 300 THR A O 1
ATOM 2328 N N . ARG A 1 301 ? 25.416 3.095 -37.920 1.00 75.81 301 ARG A N 1
ATOM 2329 C CA . ARG A 1 301 ? 25.702 2.549 -39.258 1.00 75.81 301 ARG A CA 1
ATOM 2330 C C . ARG A 1 301 ? 25.249 3.481 -40.380 1.00 75.81 301 ARG A C 1
ATOM 2332 O O . ARG A 1 301 ? 25.958 3.600 -41.378 1.00 75.81 301 ARG A O 1
ATOM 2339 N N . VAL A 1 302 ? 24.087 4.124 -40.251 1.00 73.94 302 VAL A N 1
ATOM 2340 C CA . VAL A 1 302 ? 23.596 5.101 -41.236 1.00 73.94 302 VAL A CA 1
ATOM 2341 C C . VAL A 1 302 ? 24.531 6.309 -41.289 1.00 73.94 302 VAL A C 1
ATOM 2343 O O . VAL A 1 302 ? 24.934 6.690 -42.387 1.00 73.94 302 VAL A O 1
ATOM 2346 N N . ALA A 1 303 ? 24.948 6.848 -40.142 1.00 74.25 303 ALA A N 1
ATOM 2347 C CA . ALA A 1 303 ? 25.885 7.971 -40.066 1.00 74.25 303 ALA A CA 1
ATOM 2348 C C . ALA A 1 303 ? 27.272 7.631 -40.652 1.00 74.25 303 ALA A C 1
ATOM 2350 O O . ALA A 1 303 ? 27.829 8.404 -41.438 1.00 74.25 303 ALA A O 1
ATOM 2351 N N . ASP A 1 304 ? 27.806 6.445 -40.350 1.00 79.25 304 ASP A N 1
ATOM 2352 C CA . ASP A 1 304 ? 29.069 5.953 -40.913 1.00 79.25 304 ASP A CA 1
ATOM 2353 C C . ASP A 1 304 ? 28.961 5.773 -42.432 1.00 79.25 304 ASP A C 1
ATOM 2355 O O . ASP A 1 304 ? 29.846 6.180 -43.188 1.00 79.25 304 ASP A O 1
ATOM 2359 N N . THR A 1 305 ? 27.842 5.210 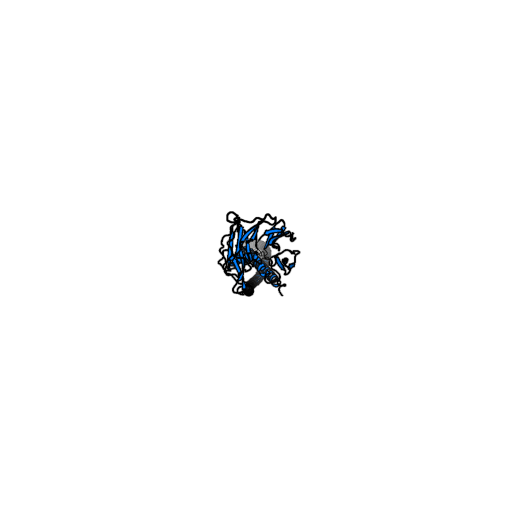-42.902 1.00 74.00 305 THR A N 1
ATOM 2360 C CA . THR A 1 305 ? 27.587 5.015 -44.335 1.00 74.00 305 THR A CA 1
ATOM 2361 C C . THR A 1 305 ? 27.426 6.353 -45.053 1.00 74.00 305 THR A C 1
ATOM 2363 O O . THR A 1 305 ? 27.951 6.508 -46.153 1.00 74.00 305 THR A O 1
ATOM 2366 N N . GLN A 1 306 ? 26.764 7.341 -44.442 1.00 73.06 306 GLN A N 1
ATOM 2367 C CA . GLN A 1 306 ? 26.688 8.705 -44.974 1.00 73.06 306 GLN A CA 1
ATOM 2368 C C . GLN A 1 306 ? 28.077 9.338 -45.076 1.00 73.06 306 GLN A C 1
ATOM 2370 O O . GLN A 1 306 ? 28.419 9.882 -46.124 1.00 73.06 306 GLN A O 1
ATOM 2375 N N . THR A 1 307 ? 28.902 9.206 -44.036 1.00 78.44 307 THR A N 1
ATOM 2376 C CA . THR A 1 307 ? 30.278 9.725 -44.018 1.00 78.44 307 THR A CA 1
ATOM 2377 C C . THR A 1 307 ? 31.134 9.073 -45.105 1.00 78.44 307 THR A C 1
ATOM 2379 O O . THR A 1 307 ? 31.847 9.755 -45.849 1.00 78.44 307 THR A O 1
ATOM 2382 N N . LEU A 1 308 ? 31.031 7.750 -45.261 1.00 77.69 308 LEU A N 1
ATOM 2383 C CA . LEU A 1 308 ? 31.720 7.008 -46.314 1.00 77.69 308 LEU A CA 1
ATOM 2384 C C . LEU A 1 308 ? 31.222 7.407 -47.709 1.00 77.69 308 LEU A C 1
ATOM 2386 O O . LEU A 1 308 ? 32.037 7.615 -48.609 1.00 77.69 308 LEU A O 1
ATOM 2390 N N . ALA A 1 309 ? 29.907 7.543 -47.897 1.00 71.12 309 ALA A N 1
ATOM 2391 C CA . ALA A 1 309 ? 29.311 7.974 -49.159 1.00 71.12 309 ALA A CA 1
ATOM 2392 C C . ALA A 1 309 ? 29.762 9.393 -49.533 1.00 71.12 309 ALA A C 1
ATOM 2394 O O . ALA A 1 309 ? 30.156 9.615 -50.674 1.00 71.12 309 ALA A O 1
ATOM 2395 N N . GLN A 1 310 ? 29.803 10.323 -48.575 1.00 75.94 310 GLN A N 1
ATOM 2396 C CA . GLN A 1 310 ? 30.273 11.696 -48.780 1.00 75.94 310 GLN A CA 1
ATOM 2397 C C . GLN A 1 310 ? 31.776 11.750 -49.098 1.00 75.94 310 GLN A C 1
ATOM 2399 O O . GLN A 1 310 ? 32.208 12.505 -49.974 1.00 75.94 310 GLN A O 1
ATOM 2404 N N . THR A 1 311 ? 32.575 10.899 -48.448 1.00 83.88 311 THR A N 1
ATOM 2405 C CA . THR A 1 311 ? 34.010 10.749 -48.740 1.00 83.88 311 THR A CA 1
ATOM 2406 C C . THR A 1 311 ? 34.225 10.230 -50.161 1.00 83.88 311 THR A C 1
ATOM 2408 O O . THR A 1 311 ? 34.993 10.815 -50.927 1.00 83.88 311 THR A O 1
ATOM 2411 N N . LYS A 1 312 ? 33.497 9.174 -50.554 1.00 75.44 312 LYS A N 1
ATOM 2412 C CA . LYS A 1 312 ? 33.534 8.641 -51.922 1.00 75.44 312 LYS A CA 1
ATOM 2413 C C . LYS A 1 312 ? 33.064 9.670 -52.941 1.00 75.44 312 LYS A C 1
ATOM 2415 O O . LYS A 1 312 ? 33.756 9.882 -53.926 1.00 75.44 312 LYS A O 1
ATOM 2420 N N . GLN A 1 313 ? 31.949 10.352 -52.694 1.00 76.81 313 GLN A N 1
ATOM 2421 C CA . GLN A 1 313 ? 31.432 11.392 -53.583 1.00 76.81 313 GLN A CA 1
ATOM 2422 C C . GLN A 1 313 ? 32.467 12.503 -53.784 1.00 76.81 313 GLN A C 1
ATOM 2424 O O . GLN A 1 313 ? 32.703 12.913 -54.916 1.00 76.81 313 GLN A O 1
ATOM 2429 N N . THR A 1 314 ? 33.148 12.935 -52.718 1.00 80.31 314 THR A N 1
ATOM 2430 C CA . THR A 1 314 ? 34.226 13.932 -52.800 1.00 80.31 314 THR A CA 1
ATOM 2431 C C . THR A 1 314 ? 35.391 13.438 -53.663 1.00 80.31 314 THR A C 1
ATOM 2433 O O . THR A 1 314 ? 35.852 14.166 -54.543 1.00 80.31 314 THR A O 1
ATOM 2436 N N . ALA A 1 315 ? 35.840 12.195 -53.464 1.00 81.00 315 ALA A N 1
ATOM 2437 C CA . ALA A 1 315 ? 36.915 11.594 -54.256 1.00 81.00 315 ALA A CA 1
ATOM 2438 C C . ALA A 1 315 ? 36.530 11.445 -55.742 1.00 81.00 315 ALA A C 1
ATOM 2440 O O . ALA A 1 315 ? 37.288 11.842 -56.628 1.00 81.00 315 ALA A O 1
ATOM 2441 N N . VAL A 1 316 ? 35.320 10.953 -56.023 1.00 76.25 316 VAL A N 1
ATOM 2442 C CA . VAL A 1 316 ? 34.782 10.807 -57.385 1.00 76.25 316 VAL A CA 1
ATOM 2443 C C . VAL A 1 316 ? 34.606 12.181 -58.043 1.00 76.25 316 VAL A C 1
ATOM 2445 O O . VAL A 1 316 ? 34.937 12.346 -59.213 1.00 76.25 316 VAL A O 1
ATOM 2448 N N . GLN A 1 317 ? 34.189 13.212 -57.302 1.00 77.44 317 GLN A N 1
ATOM 2449 C CA . GLN A 1 317 ? 34.082 14.581 -57.815 1.00 77.44 317 GLN A CA 1
ATOM 2450 C C . GLN A 1 317 ? 35.454 15.175 -58.178 1.00 77.44 317 GLN A C 1
ATOM 2452 O O . GLN A 1 317 ? 35.588 15.861 -59.196 1.00 77.44 317 GLN A O 1
ATOM 2457 N N . GLN A 1 318 ? 36.495 14.894 -57.388 1.00 86.81 318 GLN A N 1
ATOM 2458 C CA . GLN A 1 318 ? 37.875 15.264 -57.724 1.00 86.81 318 GLN A CA 1
ATOM 2459 C C . GLN A 1 318 ? 38.366 14.531 -58.981 1.00 86.81 318 GLN A C 1
ATOM 2461 O O . GLN A 1 318 ? 38.980 15.146 -59.861 1.00 86.81 318 GLN A O 1
ATOM 2466 N N . GLN A 1 319 ? 38.048 13.241 -59.112 1.00 80.19 319 GLN A N 1
ATOM 2467 C CA . GLN A 1 319 ? 38.355 12.461 -60.309 1.00 80.19 319 GLN A CA 1
ATOM 2468 C C . GLN A 1 319 ? 37.610 12.999 -61.538 1.00 80.19 319 GLN A C 1
ATOM 2470 O O . GLN A 1 319 ? 38.216 13.147 -62.598 1.00 80.19 319 GLN A O 1
ATOM 2475 N N . LEU A 1 320 ? 36.336 13.379 -61.393 1.00 79.69 320 LEU A N 1
ATOM 2476 C CA . LEU A 1 320 ? 35.536 13.994 -62.452 1.00 79.69 320 LEU A CA 1
ATOM 2477 C C . LEU A 1 320 ? 36.159 15.311 -62.928 1.00 79.69 320 LEU A C 1
ATOM 2479 O O . LEU A 1 320 ? 36.288 15.533 -64.131 1.00 79.69 320 LEU A O 1
ATOM 2483 N N . ASN A 1 321 ? 36.593 16.168 -62.000 1.00 81.50 321 ASN A N 1
ATOM 2484 C CA . ASN A 1 321 ? 37.287 17.417 -62.326 1.00 81.50 321 ASN A CA 1
ATOM 2485 C C . ASN A 1 321 ? 38.615 17.155 -63.054 1.00 81.50 321 ASN A C 1
ATOM 2487 O O . ASN A 1 321 ? 38.939 17.843 -64.023 1.00 81.50 321 ASN A O 1
ATOM 2491 N N . THR A 1 322 ? 39.354 16.125 -62.638 1.00 85.00 322 THR A N 1
ATOM 2492 C CA . THR A 1 322 ? 40.601 15.708 -63.295 1.00 85.00 322 THR A CA 1
ATOM 2493 C C . THR A 1 322 ? 40.340 15.229 -64.724 1.00 85.00 322 THR A C 1
ATOM 2495 O O . THR A 1 322 ? 40.974 15.714 -65.660 1.00 85.00 322 THR A O 1
ATOM 2498 N N . GLN A 1 323 ? 39.356 14.347 -64.924 1.00 79.75 323 GLN A N 1
ATOM 2499 C CA . GLN A 1 323 ? 38.979 13.850 -66.251 1.00 79.75 323 GLN A CA 1
ATOM 2500 C C . GLN A 1 323 ? 38.433 14.960 -67.152 1.00 79.75 323 GLN A C 1
ATOM 2502 O O . GLN A 1 323 ? 38.754 14.998 -68.336 1.00 79.75 323 GLN A O 1
ATOM 2507 N N . LYS A 1 324 ? 37.686 15.924 -66.599 1.00 82.62 324 LYS A N 1
ATOM 2508 C CA . LYS A 1 324 ? 37.242 17.122 -67.327 1.00 82.62 324 LYS A CA 1
ATOM 2509 C C . LYS A 1 324 ? 38.427 17.922 -67.878 1.00 82.62 324 LYS A C 1
ATOM 2511 O O . LYS A 1 324 ? 38.386 18.349 -69.031 1.00 82.62 324 LYS A O 1
ATOM 2516 N N . ASN A 1 325 ? 39.482 18.101 -67.082 1.00 86.44 325 ASN A N 1
ATOM 2517 C CA . ASN A 1 325 ? 40.690 18.817 -67.499 1.00 86.44 325 ASN A CA 1
ATOM 2518 C C . ASN A 1 325 ? 41.485 18.036 -68.559 1.00 86.44 325 ASN A C 1
ATOM 2520 O O . ASN A 1 325 ? 41.945 18.630 -69.538 1.00 86.44 325 ASN A O 1
ATOM 2524 N N . ILE A 1 326 ? 41.597 16.710 -68.411 1.00 81.06 326 ILE A N 1
ATOM 2525 C CA . ILE A 1 326 ? 42.225 15.832 -69.413 1.00 81.06 326 ILE A CA 1
ATOM 2526 C C . ILE A 1 326 ? 41.452 15.908 -70.730 1.00 81.06 326 ILE A C 1
ATOM 2528 O O . ILE A 1 326 ? 42.048 16.156 -71.776 1.00 81.06 326 ILE A O 1
ATOM 2532 N N . LEU A 1 327 ? 40.125 15.780 -70.682 1.00 78.75 327 LEU A N 1
ATOM 2533 C CA . LEU A 1 327 ? 39.258 15.876 -71.853 1.00 78.75 327 LEU A CA 1
ATOM 2534 C C . LEU A 1 327 ? 39.391 17.235 -72.549 1.00 78.75 327 LEU A C 1
ATOM 2536 O O . LEU A 1 327 ? 39.474 17.291 -73.773 1.00 78.75 327 LEU A O 1
ATOM 2540 N N . ALA A 1 328 ? 39.433 18.334 -71.789 1.00 82.75 328 ALA A N 1
ATOM 2541 C CA . ALA A 1 328 ? 39.654 19.671 -72.340 1.00 82.75 328 ALA A CA 1
ATOM 2542 C C . ALA A 1 328 ? 41.017 19.775 -73.048 1.00 82.75 328 ALA A C 1
ATOM 2544 O O . ALA A 1 328 ? 41.098 20.305 -74.156 1.00 82.75 328 ALA A O 1
ATOM 2545 N N . THR A 1 329 ? 42.065 19.203 -72.447 1.00 85.25 329 THR A N 1
ATOM 2546 C CA . THR A 1 329 ? 43.421 19.159 -73.019 1.00 85.25 329 THR A CA 1
ATOM 2547 C C . THR A 1 329 ? 43.465 18.332 -74.303 1.00 85.25 329 THR A C 1
ATOM 2549 O O . THR A 1 329 ? 43.996 18.788 -75.312 1.00 85.25 329 THR A O 1
ATOM 2552 N N . GLN A 1 330 ? 42.855 17.146 -74.307 1.00 78.75 330 GLN A N 1
ATOM 2553 C CA . GLN A 1 330 ? 42.794 16.276 -75.483 1.00 78.75 330 GLN A CA 1
ATOM 2554 C C . GLN A 1 330 ? 41.959 16.887 -76.611 1.00 78.75 330 GLN A C 1
ATOM 2556 O O . GLN A 1 330 ? 42.357 16.819 -77.769 1.00 78.75 330 GLN A O 1
ATOM 2561 N N . LYS A 1 331 ? 40.842 17.558 -76.296 1.00 83.25 331 LYS A N 1
ATOM 2562 C CA . LYS A 1 331 ? 40.075 18.319 -77.295 1.00 83.25 331 LYS A CA 1
ATOM 2563 C C . LYS A 1 331 ? 40.922 19.437 -77.911 1.00 83.25 331 LYS A C 1
ATOM 2565 O O . LYS A 1 331 ? 40.863 19.634 -79.121 1.00 83.25 331 LYS A O 1
ATOM 2570 N N . ALA A 1 332 ? 41.738 20.135 -77.118 1.00 84.19 332 ALA A N 1
ATOM 2571 C CA . ALA A 1 332 ? 42.667 21.143 -77.633 1.00 84.19 332 ALA A CA 1
ATOM 2572 C C . ALA A 1 332 ? 43.787 20.534 -78.505 1.00 84.19 332 ALA A C 1
ATOM 2574 O O . ALA A 1 332 ? 44.125 21.099 -79.550 1.00 84.19 332 ALA A O 1
ATOM 2575 N N . ALA A 1 333 ? 44.321 19.368 -78.125 1.00 77.19 333 ALA A N 1
ATOM 2576 C CA . ALA A 1 333 ? 45.285 18.614 -78.928 1.00 77.19 333 ALA A CA 1
ATOM 2577 C C . ALA A 1 333 ? 44.679 18.182 -80.271 1.00 77.19 333 ALA A C 1
ATOM 2579 O O . ALA A 1 333 ? 45.244 18.495 -81.314 1.00 77.19 333 ALA A O 1
ATOM 2580 N N . LEU A 1 334 ? 43.467 17.619 -80.265 1.00 80.31 334 LEU A N 1
ATOM 2581 C CA . LEU A 1 334 ? 42.731 17.247 -81.475 1.00 80.31 334 LEU A CA 1
ATOM 2582 C C . LEU A 1 334 ? 42.489 18.449 -82.402 1.00 80.31 334 LEU A C 1
ATOM 2584 O O . LEU A 1 334 ? 42.636 18.335 -83.617 1.00 80.31 334 LEU A O 1
ATOM 2588 N N . VAL A 1 335 ? 42.133 19.617 -81.854 1.00 85.25 335 VAL A N 1
ATOM 2589 C CA . VAL A 1 335 ? 42.006 20.859 -82.641 1.00 85.25 335 VAL A CA 1
ATOM 2590 C C . VAL A 1 335 ? 43.343 21.236 -83.285 1.00 85.25 335 VAL A C 1
ATOM 2592 O O . VAL A 1 335 ? 43.369 21.674 -84.434 1.00 85.25 335 VAL A O 1
ATOM 2595 N N . THR A 1 336 ? 44.454 21.053 -82.572 1.00 83.69 336 THR A N 1
ATOM 2596 C CA . THR A 1 336 ? 45.802 21.311 -83.097 1.00 83.69 336 THR A CA 1
ATOM 2597 C C . THR A 1 336 ? 46.172 20.307 -84.188 1.00 83.69 336 THR A C 1
ATOM 2599 O O . THR A 1 336 ? 46.602 20.725 -85.258 1.00 83.69 336 THR A O 1
ATOM 2602 N N . ALA A 1 337 ? 45.921 19.013 -83.975 1.00 74.62 337 ALA A N 1
ATOM 2603 C CA . ALA A 1 337 ? 46.150 17.957 -84.958 1.00 74.62 337 ALA A CA 1
ATOM 2604 C C . ALA A 1 337 ? 45.336 18.178 -86.241 1.00 74.62 337 ALA A C 1
ATOM 2606 O O . ALA A 1 337 ? 45.882 18.046 -87.334 1.00 74.62 337 ALA A O 1
ATOM 2607 N N . LYS A 1 338 ? 44.068 18.602 -86.122 1.00 82.94 338 LYS A N 1
ATOM 2608 C CA . LYS A 1 338 ? 43.238 19.012 -87.268 1.00 82.94 338 LYS A CA 1
ATOM 2609 C C . LYS A 1 338 ? 43.872 20.164 -88.041 1.00 82.94 338 LYS A C 1
ATOM 2611 O O . LYS A 1 338 ? 44.050 20.047 -89.244 1.00 82.94 338 LYS A O 1
ATOM 2616 N N . LYS A 1 339 ? 44.319 21.223 -87.357 1.00 86.69 339 LYS A N 1
ATOM 2617 C CA . LYS A 1 339 ? 45.035 22.334 -88.011 1.00 86.69 339 LYS A CA 1
ATOM 2618 C C . LYS A 1 339 ? 46.326 21.879 -88.696 1.00 86.69 339 LYS A C 1
ATOM 2620 O O . LYS A 1 339 ? 46.645 22.371 -89.774 1.00 86.69 339 LYS A O 1
ATOM 2625 N N . THR A 1 340 ? 47.081 20.964 -88.086 1.00 80.81 340 THR A N 1
ATOM 2626 C CA . THR A 1 340 ? 48.295 20.394 -88.689 1.00 80.81 340 THR A CA 1
ATOM 2627 C C . THR A 1 340 ? 47.968 19.571 -89.930 1.00 80.81 340 THR A C 1
ATOM 2629 O O . THR A 1 340 ? 48.674 19.697 -90.928 1.00 80.81 340 THR A O 1
ATOM 2632 N N . LEU A 1 341 ? 46.896 18.775 -89.893 1.00 82.88 341 LEU A N 1
ATOM 2633 C CA . LEU A 1 341 ? 46.397 18.039 -91.050 1.00 82.88 341 LEU A CA 1
ATOM 2634 C C . LEU A 1 341 ? 45.962 18.997 -92.163 1.00 82.88 341 LEU A C 1
ATOM 2636 O O . LEU A 1 341 ? 46.414 18.837 -93.291 1.00 82.88 341 LEU A O 1
ATOM 2640 N N . ASP A 1 342 ? 45.172 20.023 -91.845 1.00 83.75 342 ASP A N 1
ATOM 2641 C CA . ASP A 1 342 ? 44.720 21.032 -92.809 1.00 83.75 342 ASP A CA 1
ATOM 2642 C C . ASP A 1 342 ? 45.912 21.751 -93.462 1.00 83.75 342 ASP A C 1
ATOM 2644 O O . ASP A 1 342 ? 45.938 21.945 -94.677 1.00 83.75 342 ASP A O 1
ATOM 2648 N N . ALA A 1 343 ? 46.936 22.100 -92.674 1.00 83.12 343 ALA A N 1
ATOM 2649 C CA . ALA A 1 343 ? 48.165 22.714 -93.169 1.00 83.12 343 ALA A CA 1
ATOM 2650 C C . ALA A 1 343 ? 49.004 21.751 -94.027 1.00 83.12 343 ALA A C 1
ATOM 2652 O O . ALA A 1 343 ? 49.580 22.170 -95.029 1.00 83.12 343 ALA A O 1
ATOM 2653 N N . ALA A 1 344 ? 49.083 20.467 -93.664 1.00 76.62 344 ALA A N 1
ATOM 2654 C CA . ALA A 1 344 ? 49.769 19.449 -94.460 1.00 76.62 344 ALA A CA 1
ATOM 2655 C C . ALA A 1 344 ? 49.048 19.205 -95.794 1.00 76.62 344 ALA A C 1
ATOM 2657 O O . ALA A 1 344 ? 49.687 19.188 -96.841 1.00 76.62 344 ALA A O 1
ATOM 2658 N N . GLN A 1 345 ? 47.717 19.107 -95.772 1.00 83.06 345 GLN A N 1
ATOM 2659 C CA . GLN A 1 345 ? 46.891 19.017 -96.975 1.00 83.06 345 GLN A CA 1
ATOM 2660 C C . GLN A 1 345 ? 47.019 20.268 -97.844 1.00 83.06 345 GLN A C 1
ATOM 2662 O O . GLN A 1 345 ? 47.073 20.154 -99.064 1.00 83.06 345 GLN A O 1
ATOM 2667 N N . GLN A 1 346 ? 47.096 21.457 -97.238 1.00 86.31 346 GLN A N 1
ATO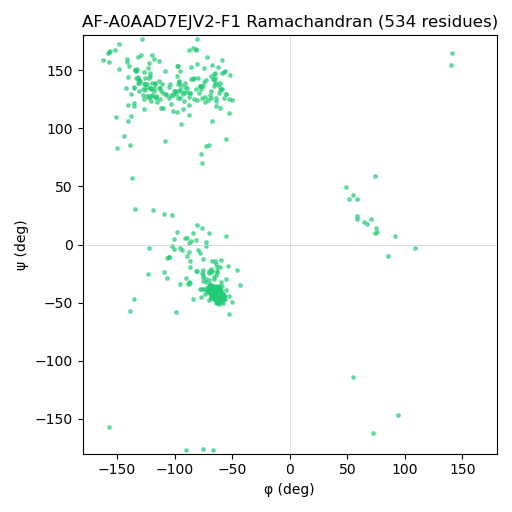M 2668 C CA . GLN A 1 346 ? 47.351 22.687 -97.980 1.00 86.31 346 GLN A CA 1
ATOM 2669 C C . GLN A 1 346 ? 48.711 22.638 -98.676 1.00 86.31 346 GLN A C 1
ATOM 2671 O O . GLN A 1 346 ? 48.770 22.923 -99.861 1.00 86.31 346 GLN A O 1
ATOM 2676 N N . LYS A 1 347 ? 49.771 22.181 -97.998 1.00 81.75 347 LYS A N 1
ATOM 2677 C CA . LYS A 1 347 ? 51.089 21.997 -98.626 1.00 81.75 347 LYS A CA 1
ATOM 2678 C C . LYS A 1 347 ? 51.075 20.986 -99.769 1.00 81.75 347 LYS A C 1
ATOM 2680 O O . LYS A 1 347 ? 51.774 21.203 -100.748 1.00 81.75 347 LYS A O 1
ATOM 2685 N N . VAL A 1 348 ? 50.301 19.902 -99.659 1.00 81.88 348 VAL A N 1
ATOM 2686 C CA . VAL A 1 348 ? 50.095 18.969 -100.781 1.00 81.88 348 VAL A CA 1
ATOM 2687 C C . VAL A 1 348 ? 49.416 19.689 -101.944 1.00 81.88 348 VAL A C 1
ATOM 2689 O O . VAL A 1 348 ? 49.909 19.602 -103.059 1.00 81.88 348 VAL A O 1
ATOM 2692 N N . ARG A 1 349 ? 48.343 20.455 -101.694 1.00 81.38 349 ARG A N 1
ATOM 2693 C CA . ARG A 1 349 ? 47.657 21.244 -102.734 1.00 81.38 349 ARG A CA 1
ATOM 2694 C C . ARG A 1 349 ? 48.578 22.274 -103.390 1.00 81.38 349 ARG A C 1
ATOM 2696 O O . ARG A 1 349 ? 48.546 22.413 -104.608 1.00 81.38 349 ARG A O 1
ATOM 2703 N N . ASP A 1 350 ? 49.391 22.968 -102.599 1.00 82.56 350 ASP A N 1
ATOM 2704 C CA . ASP A 1 350 ? 50.360 23.949 -103.091 1.00 82.56 350 ASP A CA 1
ATOM 2705 C C . ASP A 1 350 ? 51.434 23.247 -103.940 1.00 82.56 350 ASP A C 1
ATOM 2707 O O . ASP A 1 350 ? 51.685 23.663 -105.065 1.00 82.56 350 ASP A O 1
ATOM 2711 N N . ALA A 1 351 ? 51.979 22.114 -103.477 1.00 77.44 351 ALA A N 1
ATOM 2712 C CA . ALA A 1 351 ? 52.946 21.313 -104.233 1.00 77.44 351 ALA A CA 1
ATOM 2713 C C . ALA A 1 351 ? 52.354 20.715 -105.524 1.00 77.44 351 ALA A C 1
ATOM 2715 O O . ALA A 1 351 ? 53.031 20.674 -106.547 1.00 77.44 351 ALA A O 1
ATOM 2716 N N . GLU A 1 352 ? 51.092 20.277 -105.511 1.00 80.25 352 GLU A N 1
ATOM 2717 C CA . GLU A 1 352 ? 50.367 19.843 -106.712 1.00 80.25 352 GLU A CA 1
ATOM 2718 C C . GLU A 1 352 ? 50.121 21.004 -107.686 1.00 80.25 352 GLU A C 1
ATOM 2720 O O . GLU A 1 352 ? 50.172 20.815 -108.901 1.00 80.25 352 GLU A O 1
ATOM 2725 N N . SER A 1 353 ? 49.836 22.204 -107.176 1.00 80.69 353 SER A N 1
ATOM 2726 C CA . SER A 1 353 ? 49.669 23.415 -107.984 1.00 80.69 353 SER A CA 1
ATOM 2727 C C . SER A 1 353 ? 50.991 23.843 -108.621 1.00 80.69 353 SER A C 1
ATOM 2729 O O . SER A 1 353 ? 51.037 24.132 -109.818 1.00 80.69 353 SER A O 1
ATOM 2731 N N . ASP A 1 354 ? 52.076 23.826 -107.848 1.00 77.31 354 ASP A N 1
ATOM 2732 C CA . ASP A 1 354 ? 53.432 24.089 -108.326 1.00 77.31 354 ASP A CA 1
ATOM 2733 C C . ASP A 1 354 ? 53.862 23.030 -109.348 1.00 77.31 354 ASP A C 1
ATOM 2735 O O . ASP A 1 354 ? 54.447 23.380 -110.371 1.00 77.31 354 ASP A O 1
ATOM 2739 N N . TYR A 1 355 ? 53.500 21.755 -109.139 1.00 76.19 355 TYR A N 1
ATOM 2740 C CA . TYR A 1 355 ? 53.694 20.679 -110.117 1.00 76.19 355 TYR A CA 1
ATOM 2741 C C . TYR A 1 355 ? 52.994 20.991 -111.437 1.00 76.19 355 TYR A C 1
ATOM 2743 O O . TYR A 1 355 ? 53.626 20.930 -112.488 1.00 76.19 355 TYR A O 1
ATOM 2751 N N . ARG A 1 356 ? 51.707 21.361 -111.400 1.00 77.50 356 ARG A N 1
ATOM 2752 C CA . ARG A 1 356 ? 50.957 21.723 -112.615 1.00 77.50 356 ARG A CA 1
ATOM 2753 C C . ARG A 1 356 ? 51.573 22.925 -113.314 1.00 77.50 356 ARG A C 1
ATOM 2755 O O . ARG A 1 356 ? 51.788 22.862 -114.515 1.00 77.50 356 ARG A O 1
ATOM 2762 N N . THR A 1 357 ? 51.923 23.965 -112.563 1.00 76.75 357 THR A N 1
ATOM 2763 C CA . THR A 1 357 ? 52.526 25.188 -113.110 1.00 76.75 357 THR A CA 1
ATOM 2764 C C . THR A 1 357 ? 53.892 24.899 -113.736 1.00 76.75 357 THR A C 1
ATOM 2766 O O . THR A 1 357 ? 54.174 25.340 -114.846 1.00 76.75 357 THR A O 1
ATOM 2769 N N . ALA A 1 358 ? 54.743 24.115 -113.067 1.00 68.38 358 ALA A N 1
ATOM 2770 C CA . ALA A 1 358 ? 56.032 23.694 -113.607 1.00 68.38 358 ALA A CA 1
ATOM 2771 C C . ALA A 1 358 ? 55.859 22.812 -114.852 1.00 68.38 358 ALA A C 1
ATOM 2773 O O . ALA A 1 358 ? 56.593 22.981 -115.822 1.00 68.38 358 ALA A O 1
ATOM 2774 N N . HIS A 1 359 ? 54.875 21.912 -114.858 1.00 70.12 359 HIS A N 1
ATOM 2775 C CA . HIS A 1 359 ? 54.566 21.062 -116.005 1.00 70.12 359 HIS A CA 1
ATOM 2776 C C . HIS A 1 359 ? 54.018 21.867 -117.195 1.00 70.12 359 HIS A C 1
ATOM 2778 O O . HIS A 1 359 ? 54.404 21.609 -118.331 1.00 70.12 359 HIS A O 1
ATOM 2784 N N . GLU A 1 360 ? 53.182 22.879 -116.953 1.00 72.19 360 GLU A N 1
ATOM 2785 C CA . GLU A 1 360 ? 52.708 23.829 -117.968 1.00 72.19 360 GLU A CA 1
ATOM 2786 C C . GLU A 1 360 ? 53.868 24.647 -118.550 1.00 72.19 360 GLU A C 1
ATOM 2788 O O . GLU A 1 360 ? 54.014 24.704 -119.766 1.00 72.19 360 GLU A O 1
ATOM 2793 N N . VAL A 1 361 ? 54.763 25.184 -117.712 1.00 67.19 361 VAL A N 1
ATOM 2794 C CA . VAL A 1 361 ? 55.957 25.924 -118.165 1.00 67.19 361 VAL A CA 1
ATOM 2795 C C . VAL A 1 361 ? 56.915 25.032 -118.960 1.00 67.19 361 VAL A C 1
ATOM 2797 O O . VAL A 1 361 ? 57.469 25.471 -119.968 1.00 67.19 361 VAL A O 1
ATOM 2800 N N . VAL A 1 362 ? 57.118 23.779 -118.539 1.00 64.88 362 VAL A N 1
ATOM 2801 C CA . VAL A 1 362 ? 57.940 22.804 -119.273 1.00 64.88 362 VAL A CA 1
ATOM 2802 C C . VAL A 1 362 ? 57.285 22.425 -120.602 1.00 64.88 362 VAL A C 1
ATOM 2804 O O . VAL A 1 362 ? 57.995 22.357 -121.603 1.00 64.88 362 VAL A O 1
ATOM 2807 N N . ASN A 1 363 ? 55.961 22.252 -120.653 1.00 63.31 363 ASN A N 1
ATOM 2808 C CA . ASN A 1 363 ? 55.232 22.005 -121.901 1.00 63.31 363 ASN A CA 1
ATOM 2809 C C . ASN A 1 363 ? 55.284 23.211 -122.853 1.00 63.31 363 ASN A C 1
ATOM 2811 O O . ASN A 1 363 ? 55.547 23.032 -124.042 1.00 63.31 363 ASN A O 1
ATOM 2815 N N . ASP A 1 364 ? 55.130 24.436 -122.350 1.00 61.78 364 ASP A N 1
ATOM 2816 C CA . ASP A 1 364 ? 55.251 25.659 -123.153 1.00 61.78 364 ASP A CA 1
ATOM 2817 C C . ASP A 1 364 ? 56.687 25.861 -123.676 1.00 61.78 364 ASP A C 1
ATOM 2819 O O . ASP A 1 364 ? 56.893 26.229 -124.836 1.00 61.78 364 ASP A O 1
ATOM 2823 N N . LEU A 1 365 ? 57.709 25.551 -122.867 1.00 56.91 365 LEU A N 1
ATOM 2824 C CA . LEU A 1 365 ? 59.115 25.553 -123.296 1.00 56.91 365 LEU A CA 1
ATOM 2825 C C . LEU A 1 365 ? 59.432 24.428 -124.289 1.00 56.91 365 LEU A C 1
ATOM 2827 O O . LEU A 1 365 ? 60.233 24.640 -125.201 1.00 56.91 365 LEU A O 1
ATOM 2831 N N . ALA A 1 366 ? 58.804 23.258 -124.155 1.00 56.91 366 ALA A N 1
ATOM 2832 C CA . ALA A 1 366 ? 58.965 22.133 -125.074 1.00 56.91 366 ALA A CA 1
ATOM 2833 C C . ALA A 1 366 ? 58.418 22.440 -126.478 1.00 56.91 366 ALA A C 1
ATOM 2835 O O . ALA A 1 366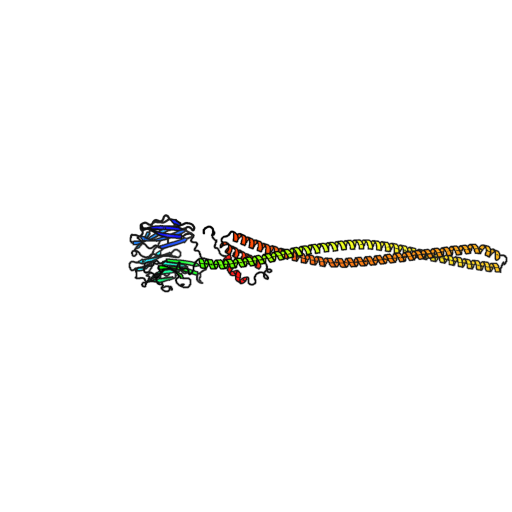 ? 58.971 21.955 -127.467 1.00 56.91 366 ALA A O 1
ATOM 2836 N N . ILE A 1 367 ? 57.395 23.298 -126.578 1.00 57.03 367 ILE A N 1
ATOM 2837 C CA . ILE A 1 367 ? 56.856 23.798 -127.852 1.00 57.03 367 ILE A CA 1
ATOM 2838 C C . ILE A 1 367 ? 57.853 24.740 -128.554 1.00 57.03 367 ILE A C 1
ATOM 2840 O O . ILE A 1 367 ? 57.973 24.698 -129.780 1.00 57.03 367 ILE A O 1
ATOM 2844 N N . PHE A 1 368 ? 58.600 25.563 -127.807 1.00 49.78 368 PHE A N 1
ATOM 2845 C CA . PHE A 1 368 ? 59.562 26.526 -128.371 1.00 49.78 368 PHE A CA 1
ATOM 2846 C C . PHE A 1 368 ? 60.988 25.971 -128.560 1.00 49.78 368 PHE A C 1
ATOM 2848 O O . PHE A 1 368 ? 61.691 26.408 -129.473 1.00 49.78 368 PHE A O 1
ATOM 2855 N N . PHE A 1 369 ? 61.427 25.004 -127.745 1.00 52.12 369 PHE A N 1
ATOM 2856 C CA . PHE A 1 369 ? 62.769 24.408 -127.794 1.00 52.12 369 PHE A CA 1
ATOM 2857 C C . PHE A 1 369 ? 62.729 22.877 -127.587 1.00 52.12 369 PHE A C 1
ATOM 2859 O O . PHE A 1 369 ? 62.973 22.392 -126.478 1.00 52.12 369 PHE A O 1
ATOM 2866 N N . PRO A 1 370 ? 62.517 22.076 -128.649 1.00 55.41 370 PRO A N 1
ATOM 2867 C CA . PRO A 1 370 ? 62.324 20.624 -128.531 1.00 55.41 370 PRO A CA 1
ATOM 2868 C C . PRO A 1 370 ? 63.533 19.842 -127.977 1.00 55.41 370 PRO A C 1
ATOM 2870 O O . PRO A 1 370 ? 63.361 18.740 -127.470 1.00 55.41 370 PRO A O 1
ATOM 2873 N N . PHE A 1 371 ? 64.752 20.398 -128.014 1.00 52.09 371 PHE A N 1
ATOM 2874 C CA . PHE A 1 371 ? 65.945 19.780 -127.404 1.00 52.09 371 PHE A CA 1
ATOM 2875 C C . PHE A 1 371 ? 66.049 20.010 -125.879 1.00 52.09 371 PHE A C 1
ATOM 2877 O O . PHE A 1 371 ? 66.707 19.237 -125.185 1.00 52.09 371 PHE A O 1
ATOM 2884 N N . LEU A 1 372 ? 65.401 21.049 -125.333 1.00 51.38 372 LEU A N 1
ATOM 2885 C CA . LEU A 1 372 ? 65.435 21.351 -123.892 1.00 51.38 372 LEU A CA 1
ATOM 2886 C C . LEU A 1 372 ? 64.351 20.601 -123.099 1.00 51.38 372 LEU A C 1
ATOM 2888 O O . LEU A 1 372 ? 64.515 20.402 -121.896 1.00 51.38 372 LEU A O 1
ATOM 2892 N N . ALA A 1 373 ? 63.302 20.118 -123.771 1.00 53.56 373 ALA A N 1
ATOM 2893 C CA . ALA A 1 373 ? 62.216 19.337 -123.173 1.00 53.56 373 ALA A CA 1
ATOM 2894 C C . ALA A 1 373 ? 62.722 18.068 -122.455 1.00 53.56 373 ALA A C 1
ATOM 2896 O O . ALA A 1 373 ? 62.370 17.816 -121.305 1.00 53.56 373 ALA A O 1
ATOM 2897 N N . THR A 1 374 ? 63.647 17.331 -123.080 1.00 54.78 374 THR A N 1
ATOM 2898 C CA . THR A 1 374 ? 64.230 16.101 -122.514 1.00 54.78 374 THR A CA 1
ATOM 2899 C C . THR A 1 374 ? 65.164 16.340 -121.324 1.00 54.78 374 THR A C 1
ATOM 2901 O O . THR A 1 374 ? 65.380 15.434 -120.525 1.00 54.78 374 THR A O 1
ATOM 2904 N N . ALA A 1 375 ? 65.730 17.544 -121.181 1.00 52.00 375 ALA A N 1
ATOM 2905 C CA . ALA A 1 375 ? 66.579 17.891 -120.037 1.00 52.00 375 ALA A CA 1
ATOM 2906 C C . ALA A 1 375 ? 65.758 18.417 -118.845 1.00 52.00 375 ALA A C 1
ATOM 2908 O O . ALA A 1 375 ? 66.122 18.176 -117.694 1.00 52.00 375 ALA A O 1
ATOM 2909 N N . ALA A 1 376 ? 64.642 19.103 -119.111 1.00 52.44 376 ALA A N 1
ATOM 2910 C CA . ALA A 1 376 ? 63.754 19.634 -118.081 1.00 52.44 376 ALA A CA 1
ATOM 2911 C C . ALA A 1 376 ? 62.975 18.526 -117.345 1.00 52.44 376 ALA A C 1
ATOM 2913 O O . ALA A 1 376 ? 62.887 18.568 -116.117 1.00 52.44 376 ALA A O 1
ATOM 2914 N N . GLU A 1 377 ? 62.505 17.489 -118.052 1.00 53.66 377 GLU A N 1
ATOM 2915 C CA . GLU A 1 377 ? 61.868 16.316 -117.424 1.00 53.66 377 GLU A CA 1
ATOM 2916 C C . GLU A 1 377 ? 62.820 15.559 -116.483 1.00 53.66 377 GLU A C 1
ATOM 2918 O O . GLU A 1 377 ? 62.400 15.115 -115.417 1.00 53.66 377 GLU A O 1
ATOM 2923 N N . PHE A 1 378 ? 64.114 15.468 -116.810 1.00 54.12 378 PHE A N 1
ATOM 2924 C CA . PHE A 1 378 ? 65.083 14.702 -116.015 1.00 54.12 378 PHE A CA 1
ATOM 2925 C C . PHE A 1 378 ? 65.495 15.394 -114.702 1.00 54.12 378 PHE A C 1
ATOM 2927 O O . PHE A 1 378 ? 65.892 14.729 -113.747 1.00 54.12 378 PHE A O 1
ATOM 2934 N N . ILE A 1 379 ? 65.412 16.727 -114.639 1.00 53.59 379 ILE A N 1
ATOM 2935 C CA . ILE A 1 379 ? 65.845 17.509 -113.467 1.00 53.59 379 ILE A CA 1
ATOM 2936 C C . ILE A 1 379 ? 64.668 17.819 -112.531 1.00 53.59 379 ILE A C 1
ATOM 2938 O O . ILE A 1 379 ? 64.849 17.858 -111.314 1.00 53.59 379 ILE A O 1
ATOM 2942 N N . ILE A 1 380 ? 63.462 18.022 -113.072 1.00 57.41 380 ILE A N 1
ATOM 2943 C CA . ILE A 1 380 ? 62.309 18.497 -112.293 1.00 57.41 380 ILE A CA 1
ATOM 2944 C C . ILE A 1 380 ? 61.521 17.331 -111.662 1.00 57.41 380 ILE A C 1
ATOM 2946 O O . ILE A 1 380 ? 61.061 17.472 -110.530 1.00 57.41 380 ILE A O 1
ATOM 2950 N N . SER A 1 381 ? 61.422 16.164 -112.319 1.00 63.59 381 SER A N 1
ATOM 2951 C CA . SER A 1 381 ? 60.617 15.019 -111.830 1.00 63.59 381 SER A CA 1
ATOM 2952 C C . SER A 1 381 ? 61.076 14.465 -110.469 1.00 63.59 381 SER A C 1
ATOM 2954 O O . SER A 1 381 ? 60.247 14.417 -109.558 1.00 63.59 381 SER A O 1
ATOM 2956 N N . PRO A 1 382 ? 62.363 14.136 -110.232 1.00 67.31 382 PRO A N 1
ATOM 2957 C CA . PRO A 1 382 ? 62.750 13.448 -108.996 1.00 67.31 382 PRO A CA 1
ATOM 2958 C C . PRO A 1 382 ? 62.630 14.325 -107.743 1.00 67.31 382 PRO A C 1
ATOM 2960 O O . PRO A 1 382 ? 62.316 13.842 -106.654 1.00 67.31 382 PRO A O 1
ATOM 2963 N N . ALA A 1 383 ? 62.886 15.630 -107.880 1.00 65.88 383 ALA A N 1
ATOM 2964 C CA . ALA A 1 383 ? 62.787 16.575 -106.773 1.00 65.88 383 ALA A CA 1
ATOM 2965 C C . ALA A 1 383 ? 61.324 16.834 -106.375 1.00 65.88 383 ALA A C 1
ATOM 2967 O O . ALA A 1 383 ? 61.024 16.913 -105.182 1.00 65.88 383 ALA A O 1
ATOM 2968 N N . LEU A 1 384 ? 60.415 16.923 -107.354 1.00 65.38 384 LEU A N 1
ATOM 2969 C CA . LEU A 1 384 ? 58.986 17.116 -107.099 1.00 65.38 384 LEU A CA 1
ATOM 2970 C C . LEU A 1 384 ? 58.289 15.839 -106.625 1.00 65.38 384 LEU A C 1
ATOM 2972 O O . LEU A 1 384 ? 57.457 15.918 -105.726 1.00 65.38 384 LEU A O 1
ATOM 2976 N N . GLU A 1 385 ? 58.647 14.672 -107.164 1.00 72.94 385 GLU A N 1
ATOM 2977 C CA . GLU A 1 385 ? 58.143 13.382 -106.676 1.00 72.94 385 GLU A CA 1
ATOM 2978 C C . GLU A 1 385 ? 58.520 13.169 -105.209 1.00 72.94 385 GLU A C 1
ATOM 2980 O O . GLU A 1 385 ? 57.665 12.819 -104.400 1.00 72.94 385 GLU A O 1
ATOM 2985 N N . ASN A 1 386 ? 59.760 13.492 -104.828 1.00 75.69 386 ASN A N 1
ATOM 2986 C CA . ASN A 1 386 ? 60.186 13.449 -103.431 1.00 75.69 386 ASN A CA 1
ATOM 2987 C C . ASN A 1 386 ? 59.421 14.470 -102.564 1.00 75.69 386 ASN A C 1
ATOM 2989 O O . ASN A 1 386 ? 59.040 14.162 -101.438 1.00 75.69 386 ASN A O 1
ATOM 2993 N N . ALA A 1 387 ? 59.135 15.674 -103.075 1.00 70.69 387 ALA A N 1
ATOM 2994 C CA . ALA A 1 387 ? 58.344 16.669 -102.345 1.00 70.69 387 ALA A CA 1
ATOM 2995 C C . ALA A 1 387 ? 56.888 16.215 -102.116 1.00 70.69 387 ALA A C 1
ATOM 2997 O O . ALA A 1 387 ? 56.379 16.349 -101.002 1.00 70.69 387 ALA A O 1
ATOM 2998 N N . LEU A 1 388 ? 56.245 15.631 -103.133 1.00 73.00 388 LEU A N 1
ATOM 2999 C CA . LEU A 1 388 ? 54.908 15.033 -103.045 1.00 73.00 388 LEU A CA 1
ATOM 3000 C C . LEU A 1 388 ? 54.889 13.820 -102.110 1.00 73.00 388 LEU A C 1
ATOM 3002 O O . LEU A 1 388 ? 53.975 13.691 -101.299 1.00 73.00 388 LEU A O 1
ATOM 3006 N N . GLU A 1 389 ? 55.913 12.968 -102.151 1.00 77.44 389 GLU A N 1
ATOM 3007 C CA . GLU A 1 389 ? 56.030 11.811 -101.263 1.00 77.44 389 GLU A CA 1
ATOM 3008 C C . GLU A 1 389 ? 56.241 12.236 -99.800 1.00 77.44 389 GLU A C 1
ATOM 3010 O O . GLU A 1 389 ? 55.595 11.709 -98.894 1.00 77.44 389 GLU A O 1
ATOM 3015 N N . VAL A 1 390 ? 57.100 13.229 -99.545 1.00 74.81 390 VAL A N 1
ATOM 3016 C CA . VAL A 1 390 ? 57.307 13.802 -98.206 1.00 74.81 390 VAL A CA 1
ATOM 3017 C C . VAL A 1 390 ? 56.029 14.475 -97.698 1.00 74.81 390 VAL A C 1
ATOM 3019 O O . VAL A 1 390 ? 55.677 14.308 -96.527 1.00 74.81 390 VAL A O 1
ATOM 3022 N N . ALA A 1 391 ? 55.306 15.197 -98.559 1.00 70.69 391 ALA A N 1
ATOM 3023 C CA . ALA A 1 391 ? 54.032 15.816 -98.207 1.00 70.69 391 ALA A CA 1
ATOM 3024 C C . ALA A 1 391 ? 52.933 14.765 -97.946 1.00 70.69 391 ALA A C 1
ATOM 3026 O O . ALA A 1 391 ? 52.194 14.889 -96.968 1.00 70.69 391 ALA A O 1
ATOM 3027 N N . GLY A 1 392 ? 52.887 13.685 -98.731 1.00 74.69 392 GLY A N 1
ATOM 3028 C CA . GLY A 1 392 ? 52.007 12.533 -98.514 1.00 74.69 392 GLY A CA 1
ATOM 3029 C C . GLY A 1 392 ? 52.291 11.829 -97.186 1.00 74.69 392 GLY A C 1
ATOM 3030 O O . GLY A 1 392 ? 51.385 11.662 -96.371 1.00 74.69 392 GLY A O 1
ATOM 3031 N N . ARG A 1 393 ? 53.567 11.547 -96.884 1.00 78.12 393 ARG A N 1
ATOM 3032 C CA . ARG A 1 393 ? 53.986 11.007 -95.577 1.00 78.12 393 ARG A CA 1
ATOM 3033 C C . ARG A 1 393 ? 53.600 11.931 -94.418 1.00 78.12 393 ARG A C 1
ATOM 3035 O O . ARG A 1 393 ? 53.235 11.445 -93.347 1.00 78.12 393 ARG A O 1
ATOM 3042 N N . ALA A 1 394 ? 53.654 13.251 -94.613 1.00 73.12 394 ALA A N 1
ATOM 3043 C CA . ALA A 1 394 ? 53.217 14.222 -93.611 1.00 73.12 394 ALA A CA 1
ATOM 3044 C C . ALA A 1 394 ? 51.690 14.201 -93.395 1.00 73.12 394 ALA A C 1
ATOM 3046 O O . ALA A 1 394 ? 51.249 14.282 -92.247 1.00 73.12 394 ALA A O 1
ATOM 3047 N N . VAL A 1 395 ? 50.888 14.045 -94.456 1.00 77.94 395 VAL A N 1
ATOM 3048 C CA . VAL A 1 395 ? 49.423 13.888 -94.362 1.00 77.94 395 VAL A CA 1
ATOM 3049 C C . VAL A 1 395 ? 49.042 12.566 -93.697 1.00 77.94 395 VAL A C 1
ATOM 3051 O O . VAL A 1 395 ? 48.180 12.566 -92.817 1.00 77.94 395 VAL A O 1
ATOM 3054 N N . ASP A 1 396 ? 49.703 11.459 -94.033 1.00 79.19 396 ASP A N 1
ATOM 3055 C CA . ASP A 1 396 ? 49.455 10.154 -93.409 1.00 79.19 396 ASP A CA 1
ATOM 3056 C C . ASP A 1 396 ? 49.793 10.174 -91.914 1.00 79.19 396 ASP A C 1
ATOM 3058 O O . ASP A 1 396 ? 49.002 9.724 -91.077 1.00 79.19 396 ASP A O 1
ATOM 3062 N N . ALA A 1 397 ? 50.938 10.764 -91.552 1.00 76.62 397 ALA A N 1
ATOM 3063 C CA . ALA A 1 397 ? 51.328 10.951 -90.159 1.00 76.62 397 ALA A CA 1
ATOM 3064 C C . ALA A 1 397 ? 50.331 11.850 -89.405 1.00 76.62 397 ALA A C 1
ATOM 3066 O O . ALA A 1 397 ? 49.913 11.505 -88.299 1.00 76.62 397 ALA A O 1
ATOM 3067 N N . ALA A 1 398 ? 49.899 12.966 -90.005 1.00 73.06 398 ALA A N 1
ATOM 3068 C CA . ALA A 1 398 ? 48.909 13.862 -89.407 1.00 73.06 398 ALA A CA 1
ATOM 3069 C C . ALA A 1 398 ? 47.530 13.193 -89.252 1.00 73.06 398 ALA A C 1
ATOM 3071 O O . ALA A 1 398 ? 46.887 13.352 -88.216 1.00 73.06 398 ALA A O 1
ATOM 3072 N N . THR A 1 399 ? 47.104 12.388 -90.229 1.00 81.38 399 THR A N 1
ATOM 3073 C CA . THR A 1 399 ? 45.843 11.630 -90.189 1.00 81.38 399 THR A CA 1
ATOM 3074 C C . THR A 1 399 ? 45.872 10.576 -89.088 1.00 81.38 399 THR A C 1
ATOM 3076 O O . THR A 1 399 ? 44.926 10.467 -88.306 1.00 81.38 399 THR A O 1
ATOM 3079 N N . LYS A 1 400 ? 46.982 9.835 -88.966 1.00 82.25 400 LYS A N 1
ATOM 3080 C CA . LYS A 1 400 ? 47.175 8.844 -87.902 1.00 82.25 400 LYS A CA 1
ATOM 3081 C C . LYS A 1 400 ? 47.193 9.493 -86.516 1.00 82.25 400 LYS A C 1
ATOM 3083 O O . LYS A 1 400 ? 46.557 8.973 -85.601 1.00 82.25 400 LYS A O 1
ATOM 3088 N N . ASN A 1 401 ? 47.864 10.636 -86.373 1.00 76.69 401 ASN A N 1
ATOM 3089 C CA . ASN A 1 401 ? 47.879 11.398 -85.123 1.00 76.69 401 ASN A CA 1
ATOM 3090 C C . ASN A 1 401 ? 46.478 11.916 -84.768 1.00 76.69 401 ASN A C 1
ATOM 3092 O O . ASN A 1 401 ? 46.040 11.735 -83.638 1.00 76.69 401 ASN A O 1
ATOM 3096 N N . MET A 1 402 ? 45.726 12.459 -85.734 1.00 81.50 402 MET A N 1
ATOM 3097 C CA . MET A 1 402 ? 44.344 12.903 -85.513 1.00 81.50 402 MET A CA 1
ATOM 3098 C C . MET A 1 402 ? 43.424 11.747 -85.096 1.00 81.50 402 MET A C 1
ATOM 3100 O O . MET A 1 402 ? 42.618 11.910 -84.183 1.00 81.50 402 MET A O 1
ATOM 3104 N N . ALA A 1 403 ? 43.533 10.580 -85.739 1.00 81.00 403 ALA A N 1
ATOM 3105 C CA . ALA A 1 403 ? 42.748 9.401 -85.375 1.00 81.00 403 ALA A CA 1
ATOM 3106 C C . ALA A 1 403 ? 43.092 8.903 -83.959 1.00 81.00 403 ALA A C 1
ATOM 3108 O O . ALA A 1 403 ? 42.189 8.587 -83.184 1.00 81.00 403 ALA A O 1
ATOM 3109 N N . SER A 1 404 ? 44.382 8.895 -83.603 1.00 82.44 404 SER A N 1
ATOM 3110 C CA . SER A 1 404 ? 44.851 8.574 -82.250 1.00 82.44 404 SER A CA 1
ATOM 3111 C C . SER A 1 404 ? 44.306 9.559 -81.209 1.00 82.44 404 SER A C 1
ATOM 3113 O O . SER A 1 404 ? 43.807 9.138 -80.166 1.00 82.44 404 SER A O 1
ATOM 3115 N N . ASP A 1 405 ? 44.342 10.864 -81.496 1.00 76.94 405 ASP A N 1
ATOM 3116 C CA . ASP A 1 405 ? 43.817 11.904 -80.603 1.00 76.94 405 ASP A CA 1
ATOM 3117 C C . ASP A 1 405 ? 42.289 11.825 -80.464 1.00 76.94 405 ASP A C 1
ATOM 3119 O O . ASP A 1 405 ? 41.759 11.995 -79.366 1.00 76.94 405 ASP A O 1
ATOM 3123 N N . GLN A 1 406 ? 41.565 11.510 -81.545 1.00 83.88 406 GLN A N 1
ATOM 3124 C CA . GLN A 1 406 ? 40.116 11.293 -81.503 1.00 83.88 406 GLN A CA 1
ATOM 3125 C C . GLN A 1 406 ? 39.764 10.078 -80.635 1.00 83.88 406 GLN A C 1
ATOM 3127 O O . GLN A 1 406 ? 38.896 10.178 -79.771 1.00 83.88 406 GLN A O 1
ATOM 3132 N N . GLN A 1 407 ? 40.478 8.960 -80.794 1.00 85.19 407 GLN A N 1
ATOM 3133 C CA . GLN A 1 407 ? 40.287 7.773 -79.958 1.00 85.19 407 GLN A CA 1
ATOM 3134 C C . GLN A 1 407 ? 40.576 8.065 -78.476 1.00 85.19 407 GLN A C 1
ATOM 3136 O O . GLN A 1 407 ? 39.875 7.559 -77.592 1.00 85.19 407 GLN A O 1
ATOM 3141 N N . ALA A 1 408 ? 41.586 8.893 -78.192 1.00 75.62 408 ALA A N 1
ATOM 3142 C CA . ALA A 1 408 ? 41.887 9.342 -76.838 1.00 75.62 408 ALA A CA 1
ATOM 3143 C C . ALA A 1 408 ? 40.737 10.184 -76.254 1.00 75.62 408 ALA A C 1
ATOM 3145 O O . ALA A 1 408 ? 40.309 9.910 -75.132 1.00 75.62 408 ALA A O 1
ATOM 3146 N N . VAL A 1 409 ? 40.182 11.132 -77.025 1.00 80.94 409 VAL A N 1
ATOM 3147 C CA . VAL A 1 409 ? 39.002 11.927 -76.629 1.00 80.94 409 VAL A CA 1
ATOM 3148 C C . VAL A 1 409 ? 37.795 11.032 -76.349 1.00 80.94 409 VAL A C 1
ATOM 3150 O O . VAL A 1 409 ? 37.167 11.191 -75.303 1.00 80.94 409 VAL A O 1
ATOM 3153 N N . ASP A 1 410 ? 37.487 10.079 -77.230 1.00 84.12 410 ASP A N 1
ATOM 3154 C CA . ASP A 1 410 ? 36.331 9.186 -77.080 1.00 84.12 410 ASP A CA 1
ATOM 3155 C C . ASP A 1 410 ? 36.468 8.294 -75.835 1.00 84.12 410 ASP A C 1
ATOM 3157 O O . ASP A 1 410 ? 35.521 8.129 -75.061 1.00 84.12 410 ASP A O 1
ATOM 3161 N N . THR A 1 411 ? 37.674 7.771 -75.590 1.00 84.00 411 THR A N 1
ATOM 3162 C CA . THR A 1 411 ? 37.979 6.966 -74.396 1.00 84.00 411 THR A CA 1
ATOM 3163 C C . THR A 1 411 ? 37.821 7.793 -73.118 1.00 84.00 411 THR A C 1
ATOM 3165 O O . THR A 1 411 ? 37.190 7.345 -72.159 1.00 84.00 411 THR A O 1
ATOM 3168 N N . THR A 1 412 ? 38.348 9.020 -73.100 1.00 77.69 412 THR A N 1
ATOM 3169 C CA . THR A 1 412 ? 38.234 9.922 -71.946 1.00 77.69 412 THR A CA 1
ATOM 3170 C C . THR A 1 412 ? 36.794 10.377 -71.718 1.00 77.69 412 THR A C 1
ATOM 3172 O O . THR A 1 412 ? 36.360 10.443 -70.570 1.00 77.69 412 THR A O 1
ATOM 3175 N N . GLN A 1 413 ? 36.025 10.645 -72.778 1.00 83.75 413 GLN A N 1
ATOM 3176 C CA . GLN A 1 413 ? 34.605 10.992 -72.679 1.00 83.75 413 GLN A CA 1
ATOM 3177 C C . GLN A 1 413 ? 33.802 9.840 -72.063 1.00 83.75 413 GLN A C 1
ATOM 3179 O O . GLN A 1 413 ? 33.042 10.064 -71.127 1.00 83.75 413 GLN A O 1
ATOM 3184 N N . LYS A 1 414 ? 34.038 8.597 -72.499 1.00 85.06 414 LYS A N 1
ATOM 3185 C CA . LYS A 1 414 ? 33.400 7.415 -71.905 1.00 85.06 414 LYS A CA 1
ATOM 3186 C C . LYS A 1 414 ? 33.729 7.265 -70.416 1.00 85.06 414 LYS A C 1
ATOM 3188 O O . LYS A 1 414 ? 32.842 6.968 -69.618 1.00 85.06 414 LYS A O 1
ATOM 3193 N N . ASN A 1 415 ? 34.987 7.491 -70.032 1.00 77.12 415 ASN A N 1
ATOM 3194 C CA . ASN A 1 415 ? 35.397 7.469 -68.625 1.00 77.12 415 ASN A CA 1
ATOM 3195 C C . ASN A 1 415 ? 34.734 8.600 -67.822 1.00 77.12 415 ASN A C 1
ATOM 3197 O O . ASN A 1 415 ? 34.307 8.379 -66.693 1.00 77.12 415 ASN A O 1
ATOM 3201 N N . TYR A 1 416 ? 34.617 9.797 -68.403 1.00 80.12 416 TYR A N 1
ATOM 3202 C CA . TYR A 1 416 ? 33.926 10.934 -67.795 1.00 80.12 416 TYR A CA 1
ATOM 3203 C C . TYR A 1 416 ? 32.440 10.635 -67.544 1.00 80.12 416 TYR A C 1
ATOM 3205 O O . TYR A 1 416 ? 31.951 10.871 -66.439 1.00 80.12 416 TYR A O 1
ATOM 3213 N N . ASP A 1 417 ? 31.744 10.059 -68.527 1.00 80.81 417 ASP A N 1
ATOM 3214 C CA . ASP A 1 417 ? 30.323 9.713 -68.420 1.00 80.81 417 ASP A CA 1
ATOM 3215 C C . ASP A 1 417 ? 30.083 8.615 -67.368 1.00 80.81 417 ASP A C 1
ATOM 3217 O O . ASP A 1 417 ? 29.139 8.705 -66.580 1.00 80.81 417 ASP A O 1
ATOM 3221 N N . ALA A 1 418 ? 30.969 7.613 -67.289 1.00 81.38 418 ALA A N 1
ATOM 3222 C CA . ALA A 1 418 ? 30.911 6.573 -66.258 1.00 81.38 418 ALA A CA 1
ATOM 3223 C C . ALA A 1 418 ? 31.063 7.155 -64.839 1.00 81.38 418 ALA A C 1
ATOM 3225 O O . ALA A 1 418 ? 30.295 6.811 -63.940 1.00 81.38 418 ALA A O 1
ATOM 3226 N N . ILE A 1 419 ? 31.998 8.093 -64.647 1.00 74.88 419 ILE A N 1
ATOM 3227 C CA . ILE A 1 419 ? 32.199 8.783 -63.363 1.00 74.88 419 ILE A CA 1
ATOM 3228 C C . ILE A 1 419 ? 30.984 9.661 -63.021 1.00 74.88 419 ILE A C 1
ATOM 3230 O O . ILE A 1 419 ? 30.574 9.706 -61.864 1.00 74.88 419 ILE A O 1
ATOM 3234 N N . GLN A 1 420 ? 30.357 10.332 -63.998 1.00 75.19 420 GLN A N 1
ATOM 3235 C CA . GLN A 1 420 ? 29.119 11.085 -63.746 1.00 75.19 420 GLN A CA 1
ATOM 3236 C C . GLN A 1 420 ? 27.974 10.189 -63.256 1.00 75.19 420 GLN A C 1
ATOM 3238 O O . GLN A 1 420 ? 27.259 10.567 -62.325 1.00 75.19 420 GLN A O 1
ATOM 3243 N N . GLN A 1 421 ? 27.803 9.006 -63.854 1.00 82.56 421 GLN A N 1
ATOM 3244 C CA . GLN A 1 421 ? 26.804 8.037 -63.396 1.00 82.56 421 GLN A CA 1
ATOM 3245 C C . GLN A 1 421 ? 27.087 7.574 -61.961 1.00 82.56 421 GLN A C 1
ATOM 3247 O O . GLN A 1 421 ? 26.162 7.475 -61.152 1.00 82.56 421 GLN A O 1
ATOM 3252 N N . GLU A 1 422 ? 28.359 7.365 -61.612 1.00 79.12 422 GLU A N 1
ATOM 3253 C CA . GLU A 1 422 ? 28.760 7.033 -60.244 1.00 79.12 422 GLU A CA 1
ATOM 3254 C C . GLU A 1 422 ? 28.403 8.158 -59.254 1.00 79.12 422 GLU A C 1
ATOM 3256 O O . GLU A 1 422 ? 27.781 7.883 -58.225 1.00 79.12 422 GLU A O 1
ATOM 3261 N N . VAL A 1 423 ? 28.672 9.431 -59.585 1.00 76.38 423 VAL A N 1
ATOM 3262 C CA . VAL A 1 423 ? 28.260 10.589 -58.758 1.00 76.38 423 VAL A CA 1
ATOM 3263 C C . VAL A 1 423 ? 26.742 10.629 -58.556 1.00 76.38 423 VAL A C 1
ATOM 3265 O O . VAL A 1 423 ? 26.276 10.851 -57.433 1.00 76.38 423 VAL A O 1
ATOM 3268 N N . ALA A 1 424 ? 25.958 10.395 -59.612 1.00 79.56 424 ALA A N 1
ATOM 3269 C CA . ALA A 1 424 ? 24.498 10.368 -59.524 1.00 79.56 424 ALA A CA 1
ATOM 3270 C C . ALA A 1 424 ? 24.008 9.255 -58.581 1.00 79.56 424 ALA A C 1
ATOM 3272 O O . ALA A 1 424 ? 23.165 9.507 -57.717 1.00 79.56 424 ALA A O 1
ATOM 3273 N N . SER A 1 425 ? 24.594 8.056 -58.676 1.00 77.62 425 SER A N 1
ATOM 3274 C CA . SER A 1 425 ? 24.262 6.929 -57.794 1.00 77.62 425 SER A CA 1
ATOM 3275 C C . SER A 1 425 ? 24.595 7.207 -56.321 1.00 77.62 425 SER A C 1
ATOM 3277 O O . SER A 1 425 ? 23.782 6.925 -55.440 1.00 77.62 425 SER A O 1
ATOM 3279 N N . LEU A 1 426 ? 25.741 7.842 -56.041 1.00 75.56 426 LEU A N 1
ATOM 3280 C CA . LEU A 1 426 ? 26.142 8.227 -54.684 1.00 75.56 426 LEU A CA 1
ATOM 3281 C C . LEU A 1 426 ? 25.236 9.322 -54.110 1.00 75.56 426 LEU A C 1
ATOM 3283 O O . LEU A 1 426 ? 24.905 9.290 -52.927 1.00 75.56 426 LEU A O 1
ATOM 3287 N N . THR A 1 427 ? 24.778 10.251 -54.950 1.00 78.19 427 THR A N 1
ATOM 3288 C CA . THR A 1 427 ? 23.833 11.310 -54.560 1.00 78.19 427 THR A CA 1
ATOM 3289 C C . THR A 1 427 ? 22.460 10.730 -54.212 1.00 78.19 427 THR A C 1
ATOM 3291 O O . THR A 1 427 ? 21.839 11.118 -53.219 1.00 78.19 427 THR A O 1
ATOM 3294 N N . GLN A 1 428 ? 21.996 9.752 -54.993 1.00 81.19 428 GLN A N 1
ATOM 3295 C CA . GLN A 1 428 ? 20.762 9.029 -54.700 1.00 81.19 428 GLN A CA 1
ATOM 3296 C C . GLN A 1 428 ? 20.881 8.237 -53.391 1.00 81.19 428 GLN A C 1
ATOM 3298 O O . GLN A 1 428 ? 19.998 8.341 -52.542 1.00 81.19 428 GLN A O 1
ATOM 3303 N N . LEU A 1 429 ? 21.995 7.524 -53.183 1.00 77.00 429 LEU A N 1
ATOM 3304 C CA . LEU A 1 429 ? 22.271 6.813 -51.933 1.00 77.00 429 LEU A CA 1
ATOM 3305 C C . LEU A 1 429 ? 22.266 7.762 -50.726 1.00 77.00 429 LEU A C 1
ATOM 3307 O O . LEU A 1 429 ? 21.646 7.456 -49.710 1.00 77.00 429 LEU A O 1
ATOM 3311 N N . GLN A 1 430 ? 22.904 8.929 -50.841 1.00 75.69 430 GLN A N 1
ATOM 3312 C CA . GLN A 1 430 ? 22.915 9.943 -49.786 1.00 75.69 430 GLN A CA 1
ATOM 3313 C C . GLN A 1 430 ? 21.500 10.442 -49.470 1.00 75.69 430 GLN A C 1
ATOM 3315 O O . GLN A 1 430 ? 21.135 10.548 -48.303 1.00 75.69 430 GLN A O 1
ATOM 3320 N N . THR A 1 431 ? 20.680 10.679 -50.498 1.00 79.25 431 THR A N 1
ATOM 3321 C CA . THR A 1 431 ? 19.275 11.085 -50.336 1.00 79.25 431 THR A CA 1
ATOM 3322 C C . THR A 1 431 ? 18.473 10.019 -49.589 1.00 79.25 431 THR A C 1
ATOM 3324 O O . THR A 1 431 ? 17.751 10.338 -48.645 1.00 79.25 431 THR A O 1
ATOM 3327 N N . THR A 1 432 ? 18.634 8.746 -49.962 1.00 77.19 432 THR A N 1
ATOM 3328 C CA . THR A 1 432 ? 17.980 7.624 -49.281 1.00 77.19 432 THR A CA 1
ATOM 3329 C C . THR A 1 432 ? 18.415 7.522 -47.819 1.00 77.19 432 THR A C 1
ATOM 3331 O O . THR A 1 432 ? 17.561 7.431 -46.942 1.00 77.19 432 THR A O 1
ATOM 3334 N N . LEU A 1 433 ? 19.718 7.595 -47.529 1.00 74.62 433 LEU A N 1
ATOM 3335 C CA . LEU A 1 433 ? 20.234 7.532 -46.156 1.00 74.62 433 LEU A CA 1
ATOM 3336 C C . LEU A 1 433 ? 19.735 8.702 -45.293 1.00 74.62 433 LEU A C 1
ATOM 3338 O O . LEU A 1 433 ? 19.363 8.494 -44.141 1.00 74.62 433 LEU A O 1
ATOM 3342 N N . SER A 1 434 ? 19.659 9.912 -45.853 1.00 75.06 434 SER A N 1
ATOM 3343 C CA . SER A 1 434 ? 19.130 11.090 -45.150 1.00 75.06 434 SER A CA 1
ATOM 3344 C C . SER A 1 434 ? 17.642 10.979 -44.817 1.00 75.06 434 SER A C 1
ATOM 3346 O O . SER A 1 434 ? 17.204 11.553 -43.826 1.00 75.06 434 SER A O 1
ATOM 3348 N N . ALA A 1 435 ? 16.865 10.222 -45.596 1.00 78.44 435 ALA A N 1
ATOM 3349 C CA . ALA A 1 435 ? 15.464 9.946 -45.281 1.00 78.44 435 ALA A CA 1
ATOM 3350 C C . ALA A 1 435 ? 15.299 8.911 -44.149 1.00 78.44 435 ALA A C 1
ATOM 3352 O O . ALA A 1 435 ? 14.309 8.959 -43.422 1.00 78.44 435 ALA A O 1
ATOM 3353 N N . PHE A 1 436 ? 16.263 7.999 -43.968 1.00 75.56 436 PHE A N 1
ATOM 3354 C CA . PHE A 1 436 ? 16.230 7.000 -42.891 1.00 75.56 436 PHE A CA 1
ATOM 3355 C C . PHE A 1 436 ? 16.508 7.594 -41.503 1.00 75.56 436 PHE A C 1
ATOM 3357 O O . PHE A 1 436 ? 15.939 7.109 -40.526 1.00 75.56 436 PHE A O 1
ATOM 3364 N N . GLY A 1 437 ? 17.337 8.641 -41.411 1.00 76.25 437 GLY A N 1
ATOM 3365 C CA . GLY A 1 437 ? 17.703 9.286 -40.141 1.00 76.25 437 GLY A CA 1
ATOM 3366 C C . GLY A 1 437 ? 16.490 9.697 -39.292 1.00 76.25 437 GLY A C 1
ATOM 3367 O O . GLY A 1 437 ? 16.312 9.140 -38.210 1.00 76.25 437 GLY A O 1
ATOM 3368 N N . PRO A 1 438 ? 15.591 10.566 -39.794 1.00 79.88 438 PRO A N 1
ATOM 3369 C CA . PRO A 1 438 ? 14.414 11.015 -39.044 1.00 79.88 438 PRO A CA 1
ATOM 3370 C C . PRO A 1 438 ? 13.462 9.885 -38.623 1.00 79.88 438 PRO A C 1
ATOM 3372 O O . PRO A 1 438 ? 12.827 9.963 -37.572 1.00 79.88 438 PRO A O 1
ATOM 3375 N N . VAL A 1 439 ? 13.356 8.816 -39.423 1.00 79.38 439 VAL A N 1
ATOM 3376 C CA . VAL A 1 439 ? 12.521 7.647 -39.090 1.00 79.38 439 VAL A CA 1
ATOM 3377 C C . VAL A 1 439 ? 13.107 6.895 -37.896 1.00 79.38 439 VAL A C 1
ATOM 3379 O O . VAL A 1 439 ? 12.378 6.572 -36.959 1.00 79.38 439 VAL A O 1
ATOM 3382 N N . LEU A 1 440 ? 14.420 6.653 -37.902 1.00 75.44 440 LEU A N 1
ATOM 3383 C CA . LEU A 1 440 ? 15.117 5.998 -36.795 1.00 75.44 440 LEU A CA 1
ATOM 3384 C C . LEU A 1 440 ? 15.146 6.877 -35.535 1.00 75.44 440 LEU A C 1
ATOM 3386 O O . LEU A 1 440 ? 14.961 6.362 -34.437 1.00 75.44 440 LEU A O 1
ATOM 3390 N N . GLU A 1 441 ? 15.304 8.196 -35.675 1.00 75.81 441 GLU A N 1
ATOM 3391 C CA . GLU A 1 441 ? 15.213 9.154 -34.561 1.00 75.81 441 GLU A CA 1
ATOM 3392 C C . GLU A 1 441 ? 13.814 9.162 -33.930 1.00 75.81 441 GLU A C 1
ATOM 3394 O O . GLU A 1 441 ? 13.683 9.120 -32.706 1.00 75.81 441 GLU A O 1
ATOM 3399 N N . SER A 1 442 ? 12.756 9.138 -34.748 1.00 76.62 442 SER A N 1
ATOM 3400 C CA . SER A 1 442 ? 11.381 9.013 -34.255 1.00 76.62 442 SER A CA 1
ATOM 3401 C C . SER A 1 442 ? 11.162 7.690 -33.517 1.00 76.62 442 SER A C 1
ATOM 3403 O O . SER A 1 442 ? 10.517 7.684 -32.471 1.00 76.62 442 SER A O 1
ATOM 3405 N N . GLN A 1 443 ? 11.691 6.575 -34.031 1.00 73.94 443 GLN A N 1
ATOM 3406 C CA . GLN A 1 443 ? 11.603 5.274 -33.359 1.00 73.94 443 GLN A CA 1
ATOM 3407 C C . GLN A 1 443 ? 12.394 5.255 -32.045 1.00 73.94 443 GLN A C 1
ATOM 3409 O O . GLN A 1 443 ? 11.902 4.724 -31.050 1.00 73.94 443 GLN A O 1
ATOM 3414 N N . ALA A 1 444 ? 13.573 5.885 -32.003 1.00 72.19 444 ALA A N 1
ATOM 3415 C CA . ALA A 1 444 ? 14.361 6.048 -30.783 1.00 72.19 444 ALA A CA 1
ATOM 3416 C C . ALA A 1 444 ? 13.607 6.872 -29.725 1.00 72.19 444 ALA A C 1
ATOM 3418 O O . ALA A 1 444 ? 13.588 6.499 -28.551 1.00 72.19 444 ALA A O 1
ATOM 3419 N N . ALA A 1 445 ? 12.929 7.950 -30.134 1.00 73.69 445 ALA A N 1
ATOM 3420 C CA . ALA A 1 445 ? 12.095 8.755 -29.244 1.00 73.69 445 ALA A CA 1
ATOM 3421 C C . ALA A 1 445 ? 10.899 7.955 -28.693 1.00 73.69 445 ALA A C 1
ATOM 3423 O O . ALA A 1 445 ? 10.619 8.009 -27.495 1.00 73.69 445 ALA A O 1
ATOM 3424 N N . THR A 1 446 ? 10.222 7.159 -29.529 1.00 73.88 446 THR A N 1
ATOM 3425 C CA . THR A 1 446 ? 9.151 6.256 -29.075 1.00 73.88 446 THR A CA 1
ATOM 3426 C C . THR A 1 446 ? 9.673 5.207 -28.092 1.00 73.88 446 THR A C 1
ATOM 3428 O O . THR A 1 446 ? 9.060 5.019 -27.042 1.00 73.88 446 THR A O 1
ATOM 3431 N N . ALA A 1 447 ? 10.818 4.577 -28.376 1.00 68.88 447 ALA A N 1
ATOM 3432 C CA . ALA A 1 447 ? 11.443 3.607 -27.477 1.00 68.88 447 ALA A CA 1
ATOM 3433 C C . ALA A 1 447 ? 11.831 4.239 -26.127 1.00 68.88 447 ALA A C 1
ATOM 3435 O O . ALA A 1 447 ? 11.589 3.643 -25.082 1.00 68.88 447 ALA A O 1
ATOM 3436 N N . SER A 1 448 ? 12.349 5.472 -26.125 1.00 71.44 448 SER A N 1
ATOM 3437 C CA . SER A 1 448 ? 12.678 6.215 -24.899 1.00 71.44 448 SER A CA 1
ATOM 3438 C C . SER A 1 448 ? 11.436 6.582 -24.071 1.00 71.44 448 SER A C 1
ATOM 3440 O O . SER A 1 448 ? 11.437 6.447 -22.844 1.00 71.44 448 SER A O 1
ATOM 3442 N N . ASN A 1 449 ? 10.340 6.976 -24.726 1.00 71.88 449 ASN A N 1
ATOM 3443 C CA . ASN A 1 449 ? 9.062 7.211 -24.051 1.00 71.88 449 ASN A CA 1
ATOM 3444 C C . ASN A 1 449 ? 8.497 5.918 -23.449 1.00 71.88 449 ASN A C 1
ATOM 3446 O O . ASN A 1 449 ? 8.030 5.930 -22.310 1.00 71.88 449 ASN A O 1
ATOM 3450 N N . MET A 1 450 ? 8.578 4.800 -24.180 1.00 67.00 450 MET A N 1
ATOM 3451 C CA . MET A 1 450 ? 8.197 3.487 -23.657 1.00 67.00 450 MET A CA 1
ATOM 3452 C C . MET A 1 450 ? 9.074 3.103 -22.468 1.00 67.00 450 MET A C 1
ATOM 3454 O O . MET A 1 450 ? 8.526 2.728 -21.446 1.00 67.00 450 MET A O 1
ATOM 3458 N N . GLN A 1 451 ? 10.395 3.290 -22.533 1.00 70.25 451 GLN A N 1
ATOM 3459 C CA . GLN A 1 451 ? 11.307 3.029 -21.415 1.00 70.25 451 GLN A CA 1
ATOM 3460 C C . GLN A 1 451 ? 10.930 3.831 -20.161 1.00 70.25 451 GLN A C 1
ATOM 3462 O O . GLN A 1 451 ? 10.899 3.279 -19.066 1.00 70.25 451 GLN A O 1
ATOM 3467 N N . THR A 1 452 ? 10.602 5.116 -20.319 1.00 69.31 452 THR A N 1
ATOM 3468 C CA . THR A 1 452 ? 10.172 5.985 -19.210 1.00 69.31 452 THR A CA 1
ATOM 3469 C C . THR A 1 452 ? 8.852 5.498 -18.607 1.00 69.31 452 THR A C 1
ATOM 3471 O O . THR A 1 452 ? 8.684 5.467 -17.385 1.00 69.31 452 THR A O 1
ATOM 3474 N N . PHE A 1 453 ? 7.916 5.072 -19.459 1.00 69.12 453 PHE A N 1
ATOM 3475 C CA . PHE A 1 453 ? 6.666 4.459 -19.026 1.00 69.12 453 PHE A CA 1
ATOM 3476 C C . PHE A 1 453 ? 6.915 3.148 -18.266 1.00 69.12 453 PHE A C 1
ATOM 3478 O O . PHE A 1 453 ? 6.404 2.996 -17.159 1.00 69.12 453 PHE A O 1
ATOM 3485 N N . THR A 1 454 ? 7.752 2.242 -18.783 1.00 62.88 454 THR A N 1
ATOM 3486 C CA . THR A 1 454 ? 8.076 0.974 -18.112 1.00 62.88 454 THR A CA 1
ATOM 3487 C C . THR A 1 454 ? 8.801 1.203 -16.792 1.00 62.88 454 T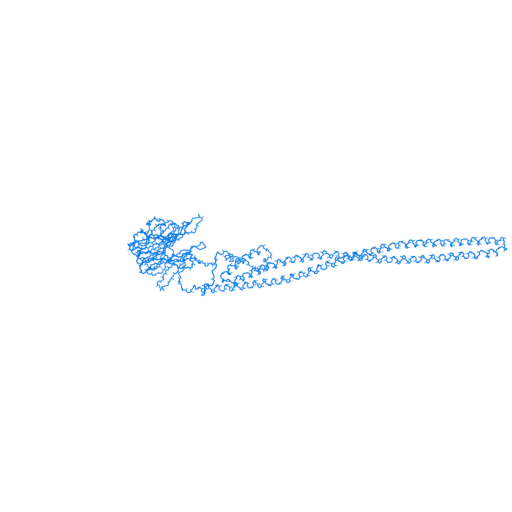HR A C 1
ATOM 3489 O O . THR A 1 454 ? 8.444 0.574 -15.810 1.00 62.88 454 THR A O 1
ATOM 3492 N N . GLN A 1 455 ? 9.729 2.163 -16.710 1.00 68.69 455 GLN A N 1
ATOM 3493 C CA . GLN A 1 455 ? 10.374 2.553 -15.448 1.00 68.69 455 GLN A CA 1
ATOM 3494 C C . GLN A 1 455 ? 9.372 3.098 -14.426 1.00 68.69 455 GLN A C 1
ATOM 3496 O O . GLN A 1 455 ? 9.503 2.837 -13.233 1.00 68.69 455 GLN A O 1
ATOM 3501 N N . THR A 1 456 ? 8.355 3.833 -14.880 1.00 67.44 456 THR A N 1
ATOM 3502 C CA . THR A 1 456 ? 7.277 4.318 -14.007 1.00 67.44 456 THR A CA 1
ATOM 3503 C C . THR A 1 456 ? 6.418 3.156 -13.508 1.00 67.44 456 THR A C 1
ATOM 3505 O O . THR A 1 456 ? 6.084 3.107 -12.327 1.00 67.44 456 THR A O 1
ATOM 3508 N N . VAL A 1 457 ? 6.089 2.196 -14.379 1.00 64.19 457 VAL A N 1
ATOM 3509 C CA . VAL A 1 457 ? 5.357 0.975 -14.007 1.00 64.19 457 VAL A CA 1
ATOM 3510 C C . VAL A 1 457 ? 6.179 0.113 -13.048 1.00 64.19 457 VAL A C 1
ATOM 3512 O O . VAL A 1 457 ? 5.640 -0.297 -12.026 1.00 64.19 457 VAL A O 1
ATOM 3515 N N . ASP A 1 458 ? 7.469 -0.097 -13.316 1.00 61.66 458 ASP A N 1
ATOM 3516 C CA . ASP A 1 458 ? 8.394 -0.839 -12.455 1.00 61.66 458 ASP A CA 1
ATOM 3517 C C . ASP A 1 458 ? 8.542 -0.156 -11.094 1.00 61.66 458 ASP A C 1
ATOM 3519 O O . ASP A 1 458 ? 8.426 -0.823 -10.074 1.00 61.66 458 ASP A O 1
ATOM 3523 N N . SER A 1 459 ? 8.725 1.170 -11.052 1.00 63.97 459 SER A N 1
ATOM 3524 C CA . SER A 1 459 ? 8.793 1.933 -9.799 1.00 63.97 459 SER A CA 1
ATOM 3525 C C . SER A 1 459 ? 7.491 1.824 -9.013 1.00 63.97 459 SER A C 1
ATOM 3527 O O . SER A 1 459 ? 7.525 1.520 -7.828 1.00 63.97 459 SER A O 1
ATOM 3529 N N . ASN A 1 460 ? 6.340 2.006 -9.664 1.00 59.84 460 ASN A N 1
ATOM 3530 C CA . ASN A 1 460 ? 5.038 1.893 -9.013 1.00 59.84 460 ASN A CA 1
ATOM 3531 C C . ASN A 1 460 ? 4.784 0.469 -8.505 1.00 59.84 460 ASN A C 1
ATOM 3533 O O . ASN A 1 460 ? 4.249 0.278 -7.416 1.00 59.84 460 ASN A O 1
ATOM 3537 N N . ALA A 1 461 ? 5.154 -0.546 -9.282 1.00 57.59 461 ALA A N 1
ATOM 3538 C CA . ALA A 1 461 ? 4.950 -1.932 -8.905 1.00 57.59 461 ALA A CA 1
ATOM 3539 C C . ALA A 1 461 ? 5.958 -2.390 -7.838 1.00 57.59 461 ALA A C 1
ATOM 3541 O O . ALA A 1 461 ? 5.592 -3.178 -6.968 1.00 57.59 461 ALA A O 1
ATOM 3542 N N . LEU A 1 462 ? 7.181 -1.847 -7.833 1.00 61.66 462 LEU A N 1
ATOM 3543 C CA . LEU A 1 462 ? 8.156 -1.995 -6.754 1.00 61.66 462 LEU A CA 1
ATOM 3544 C C . LEU A 1 462 ? 7.677 -1.284 -5.489 1.00 61.66 462 LEU A C 1
ATOM 3546 O O . LEU A 1 462 ? 7.768 -1.870 -4.421 1.00 61.66 462 LEU A O 1
ATOM 3550 N N . ASP A 1 463 ? 7.118 -0.078 -5.586 1.00 59.56 463 ASP A N 1
ATOM 3551 C CA . ASP A 1 463 ? 6.535 0.634 -4.448 1.00 59.56 463 ASP A CA 1
ATOM 3552 C C . ASP A 1 463 ? 5.384 -0.171 -3.854 1.00 59.56 463 ASP A C 1
ATOM 3554 O O . ASP A 1 463 ? 5.352 -0.374 -2.644 1.00 59.56 463 ASP A O 1
ATOM 3558 N N . VAL A 1 464 ? 4.497 -0.719 -4.693 1.00 56.53 464 VAL A N 1
ATOM 3559 C CA . VAL A 1 464 ? 3.445 -1.653 -4.268 1.00 56.53 464 VAL A CA 1
ATOM 3560 C C . VAL A 1 464 ? 4.047 -2.930 -3.677 1.00 56.53 464 VAL A C 1
ATOM 3562 O O . VAL A 1 464 ? 3.586 -3.387 -2.640 1.00 56.53 464 VAL A O 1
ATOM 3565 N N . GLY A 1 465 ? 5.097 -3.499 -4.266 1.00 53.16 465 GLY A N 1
ATOM 3566 C CA . GLY A 1 465 ? 5.760 -4.710 -3.779 1.00 53.16 465 GLY A CA 1
ATOM 3567 C C . GLY A 1 465 ? 6.484 -4.517 -2.443 1.00 53.1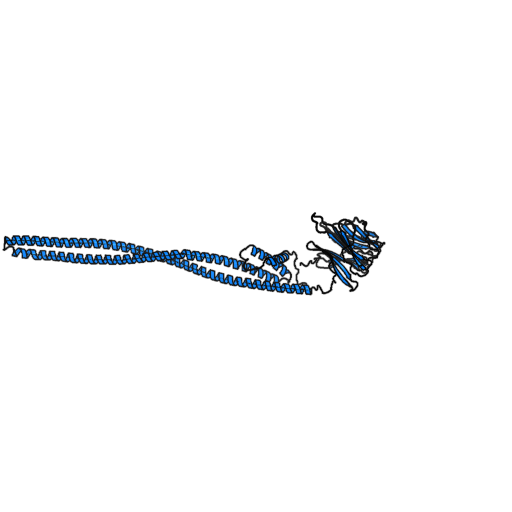6 465 GLY A C 1
ATOM 3568 O O . GLY A 1 465 ? 6.314 -5.321 -1.535 1.00 53.16 465 GLY A O 1
ATOM 3569 N N . VAL A 1 466 ? 7.241 -3.431 -2.279 1.00 58.12 466 VAL A N 1
ATOM 3570 C CA . VAL A 1 466 ? 7.917 -3.017 -1.039 1.00 58.12 466 VAL A CA 1
ATOM 3571 C C . VAL A 1 466 ? 6.892 -2.675 0.023 1.00 58.12 466 VAL A C 1
ATOM 3573 O O . VAL A 1 466 ? 7.081 -3.014 1.185 1.00 58.12 466 VAL A O 1
ATOM 3576 N N . PHE A 1 467 ? 5.797 -2.033 -0.361 1.00 57.56 467 PHE A N 1
ATOM 3577 C CA . PHE A 1 467 ? 4.672 -1.762 0.515 1.00 57.56 467 PHE A CA 1
ATOM 3578 C C . PHE A 1 467 ? 4.009 -3.057 0.984 1.00 57.56 467 PHE A C 1
ATOM 3580 O O . PHE A 1 467 ? 3.865 -3.244 2.186 1.00 57.56 467 PHE A O 1
ATOM 3587 N N . LEU A 1 468 ? 3.668 -3.980 0.077 1.00 53.28 468 LEU A N 1
ATOM 3588 C CA . LEU A 1 468 ? 3.044 -5.265 0.409 1.00 53.28 468 LEU A CA 1
ATOM 3589 C C . LEU A 1 468 ? 4.016 -6.144 1.202 1.00 53.28 468 LEU A C 1
ATOM 3591 O O . LEU A 1 468 ? 3.600 -6.819 2.133 1.00 53.28 468 LEU A O 1
ATOM 3595 N N . GLY A 1 469 ? 5.311 -6.091 0.893 1.00 48.59 469 GLY A N 1
ATOM 3596 C CA . GLY A 1 469 ? 6.382 -6.776 1.610 1.00 48.59 469 GLY A CA 1
ATOM 3597 C C . GLY A 1 469 ? 6.641 -6.187 2.995 1.00 48.59 469 GLY A C 1
ATOM 3598 O O . GLY A 1 469 ? 6.816 -6.942 3.944 1.00 48.59 469 GLY A O 1
ATOM 3599 N N . LYS A 1 470 ? 6.586 -4.857 3.160 1.00 52.97 470 LYS A N 1
ATOM 3600 C CA . LYS A 1 470 ? 6.568 -4.202 4.479 1.00 52.97 470 LYS A CA 1
ATOM 3601 C C . LYS A 1 470 ? 5.335 -4.607 5.252 1.00 52.97 470 LYS A C 1
ATOM 3603 O O . LYS A 1 470 ? 5.449 -4.863 6.439 1.00 52.97 470 LYS A O 1
ATOM 3608 N N . LEU A 1 471 ? 4.189 -4.688 4.588 1.00 51.06 471 LEU A N 1
ATOM 3609 C CA . LEU A 1 471 ? 2.944 -5.061 5.226 1.00 51.06 471 LEU A CA 1
ATOM 3610 C C . LEU A 1 471 ? 2.944 -6.525 5.659 1.00 51.06 471 LEU A C 1
ATOM 3612 O O . LEU A 1 471 ? 2.521 -6.816 6.764 1.00 51.06 471 LEU A O 1
ATOM 3616 N N . ALA A 1 472 ? 3.462 -7.427 4.825 1.00 47.75 472 ALA A N 1
ATOM 3617 C CA . ALA A 1 472 ? 3.641 -8.839 5.135 1.00 47.75 472 ALA A CA 1
ATOM 3618 C C . ALA A 1 472 ? 4.717 -9.045 6.209 1.00 47.75 472 ALA A C 1
ATOM 3620 O O . ALA A 1 472 ? 4.528 -9.840 7.119 1.00 47.75 472 ALA A O 1
ATOM 3621 N N . GLY A 1 473 ? 5.817 -8.291 6.143 1.00 47.75 473 GLY A N 1
ATOM 3622 C CA . GLY A 1 473 ? 6.874 -8.283 7.148 1.00 47.75 473 GLY A CA 1
ATOM 3623 C C . GLY A 1 473 ? 6.350 -7.801 8.495 1.00 47.75 473 GLY A C 1
ATOM 3624 O O . GLY A 1 473 ? 6.489 -8.511 9.482 1.00 47.75 473 GLY A O 1
ATOM 3625 N N . GLN A 1 474 ? 5.656 -6.664 8.524 1.00 46.91 474 GLN A N 1
ATOM 3626 C CA . GLN A 1 474 ? 4.972 -6.148 9.709 1.00 46.91 474 GLN A CA 1
ATOM 3627 C C . GLN A 1 474 ? 3.919 -7.149 10.200 1.00 46.91 474 GLN A C 1
ATOM 3629 O O . GLN A 1 474 ? 3.936 -7.495 11.369 1.00 46.91 474 GLN A O 1
ATOM 3634 N N . ALA A 1 475 ? 3.099 -7.722 9.320 1.00 40.50 475 ALA A N 1
ATOM 3635 C CA . ALA A 1 475 ? 2.110 -8.743 9.671 1.00 40.50 475 ALA A CA 1
ATOM 3636 C C . ALA A 1 475 ? 2.711 -10.058 10.199 1.00 40.50 475 ALA A C 1
ATOM 3638 O O . ALA A 1 475 ? 2.042 -10.779 10.929 1.00 40.50 475 ALA A O 1
ATOM 3639 N N . SER A 1 476 ? 3.950 -10.392 9.819 1.00 39.50 476 SER A N 1
ATOM 3640 C CA . SER A 1 476 ? 4.619 -11.644 10.205 1.00 39.50 476 SER A CA 1
ATOM 3641 C C . SER A 1 476 ? 5.252 -11.610 11.597 1.00 39.50 476 SER A C 1
ATOM 3643 O O . SER A 1 476 ? 5.455 -12.665 12.190 1.00 39.50 476 SER A O 1
ATOM 3645 N N . VAL A 1 477 ? 5.554 -10.414 12.114 1.00 35.41 477 VAL A N 1
ATOM 3646 C CA . VAL A 1 477 ? 6.077 -10.197 13.479 1.00 35.41 477 VAL A CA 1
ATOM 3647 C C . VAL A 1 477 ? 5.035 -9.603 14.414 1.00 35.41 477 VAL A C 1
ATOM 3649 O O . VAL A 1 477 ? 5.262 -9.553 15.620 1.00 35.41 477 VAL A O 1
ATOM 3652 N N . LEU A 1 478 ? 3.908 -9.143 13.873 1.00 34.12 478 LEU A N 1
ATOM 3653 C CA . LEU A 1 478 ? 2.869 -8.530 14.670 1.00 34.12 478 LEU A CA 1
ATOM 3654 C C . LEU A 1 478 ? 1.782 -9.542 15.044 1.00 34.12 478 LEU A C 1
ATOM 3656 O O . LEU A 1 478 ? 1.356 -10.348 14.212 1.00 34.12 478 LEU A O 1
ATOM 3660 N N . PRO A 1 479 ? 1.266 -9.463 16.276 1.00 42.25 479 PRO A N 1
ATOM 3661 C CA . PRO A 1 479 ? 0.021 -10.116 16.626 1.00 42.25 479 PRO A CA 1
ATOM 3662 C C . PRO A 1 479 ? -1.085 -9.752 15.628 1.00 42.25 479 PRO A C 1
ATOM 3664 O O . PRO A 1 479 ? -1.139 -8.638 15.105 1.00 42.25 479 PRO A O 1
ATOM 3667 N N . PHE A 1 480 ? -1.984 -10.704 15.364 1.00 41.88 480 PHE A N 1
ATOM 3668 C CA . PHE A 1 480 ? -3.015 -10.677 14.311 1.00 41.88 480 PHE A CA 1
ATOM 3669 C C . PHE A 1 480 ? -3.823 -9.351 14.203 1.00 41.88 480 PHE A C 1
ATOM 3671 O O . PHE A 1 480 ? -4.383 -9.024 13.156 1.00 41.88 480 PHE A O 1
ATOM 3678 N N . GLN A 1 481 ? -3.853 -8.563 15.276 1.00 41.91 481 GLN A N 1
ATOM 3679 C CA . GLN A 1 481 ? -4.674 -7.377 15.505 1.00 41.91 481 GLN A CA 1
ATOM 3680 C C . GLN A 1 481 ? -4.056 -6.067 14.960 1.00 41.91 481 GLN A C 1
ATOM 3682 O O . GLN A 1 481 ? -4.787 -5.224 14.437 1.00 41.91 481 GLN A O 1
ATOM 3687 N N . ASP A 1 482 ? -2.727 -5.917 14.962 1.00 41.66 482 ASP A N 1
ATOM 3688 C CA . ASP A 1 482 ? -2.032 -4.769 14.342 1.00 41.66 482 ASP A CA 1
ATOM 3689 C C . ASP A 1 482 ? -2.047 -4.823 12.813 1.00 41.66 482 ASP A C 1
ATOM 3691 O O . ASP A 1 482 ? -2.101 -3.802 12.117 1.00 41.66 482 ASP A O 1
ATOM 3695 N N . THR A 1 483 ? -2.074 -6.043 12.283 1.00 47.53 483 THR A N 1
ATOM 3696 C CA . THR A 1 483 ? -2.045 -6.321 10.849 1.00 47.53 483 THR A CA 1
ATOM 3697 C C . THR A 1 483 ? -3.230 -5.689 10.122 1.00 47.53 483 THR A C 1
ATOM 3699 O O . THR A 1 483 ? -3.054 -5.142 9.041 1.00 47.53 483 THR A O 1
ATOM 3702 N N . ALA A 1 484 ? -4.432 -5.699 10.708 1.00 45.25 484 ALA A N 1
ATOM 3703 C CA . ALA A 1 484 ? -5.648 -5.208 10.053 1.00 45.25 484 ALA A CA 1
ATOM 3704 C C . ALA A 1 484 ? -5.720 -3.672 9.969 1.00 45.25 484 ALA A C 1
ATOM 3706 O O . ALA A 1 484 ? -6.154 -3.125 8.950 1.00 45.25 484 ALA A O 1
ATOM 3707 N N . LYS A 1 485 ? -5.273 -2.968 11.019 1.00 47.25 485 LYS A N 1
ATOM 3708 C CA . LYS A 1 485 ? -5.231 -1.500 11.048 1.00 47.25 485 LYS A CA 1
ATOM 3709 C C . LYS A 1 485 ? -4.161 -0.969 10.107 1.00 47.25 485 LYS A C 1
ATOM 3711 O O . LYS A 1 485 ? -4.455 -0.098 9.287 1.00 47.25 485 LYS A O 1
ATOM 3716 N N . ILE A 1 486 ? -2.960 -1.541 10.184 1.00 49.66 486 ILE A N 1
ATOM 3717 C CA . ILE A 1 486 ? -1.870 -1.217 9.268 1.00 49.66 486 ILE A CA 1
ATOM 3718 C C . ILE A 1 486 ? -2.308 -1.556 7.843 1.00 49.66 486 ILE A C 1
ATOM 3720 O O . ILE A 1 486 ? -2.286 -0.665 7.005 1.00 49.66 486 ILE A O 1
ATOM 3724 N N . LEU A 1 487 ? -2.844 -2.747 7.558 1.00 50.22 487 LEU A N 1
ATOM 3725 C CA . LEU A 1 487 ? -3.402 -3.091 6.243 1.00 50.22 487 LEU A CA 1
ATOM 3726 C C . LEU A 1 487 ? -4.393 -2.039 5.732 1.00 50.22 487 LEU A C 1
ATOM 3728 O O . LEU A 1 487 ? -4.233 -1.563 4.614 1.00 50.22 487 LEU A O 1
ATOM 3732 N N . ALA A 1 488 ? -5.369 -1.604 6.528 1.00 49.44 488 ALA A N 1
ATOM 3733 C CA . ALA A 1 488 ? -6.358 -0.640 6.053 1.00 49.44 488 ALA A CA 1
ATOM 3734 C C . ALA A 1 488 ? -5.819 0.787 5.867 1.00 49.44 488 ALA A C 1
ATOM 3736 O O . ALA A 1 488 ? -6.140 1.421 4.862 1.00 49.44 488 ALA A O 1
ATOM 3737 N N . GLN A 1 489 ? -4.977 1.290 6.780 1.00 51.41 489 GLN A N 1
ATOM 3738 C CA . GLN A 1 489 ? -4.270 2.572 6.604 1.00 51.41 489 GLN A CA 1
ATOM 3739 C C . GLN A 1 489 ? -3.465 2.587 5.313 1.00 51.41 489 GLN A C 1
ATOM 3741 O O . GLN A 1 489 ? -3.441 3.573 4.573 1.00 51.41 489 GLN A O 1
ATOM 3746 N N . THR A 1 490 ? -2.857 1.448 5.034 1.00 48.72 490 THR A N 1
ATOM 3747 C CA . THR A 1 490 ? -1.918 1.269 3.946 1.00 48.72 490 THR A CA 1
ATOM 3748 C C . THR A 1 490 ? -2.732 1.156 2.643 1.00 48.72 490 THR A C 1
ATOM 3750 O O . THR A 1 490 ? -2.482 1.929 1.719 1.00 48.72 490 THR A O 1
ATOM 3753 N N . VAL A 1 491 ? -3.827 0.379 2.582 1.00 51.44 491 VAL A N 1
ATOM 3754 C CA . VAL A 1 491 ? -4.729 0.330 1.404 1.00 51.44 491 VAL A CA 1
ATOM 3755 C C . VAL A 1 491 ? -5.393 1.689 1.102 1.00 51.44 491 VAL A C 1
ATOM 3757 O O . VAL A 1 491 ? -5.509 2.053 -0.067 1.00 51.44 491 VAL A O 1
ATOM 3760 N N . VAL A 1 492 ? -5.757 2.495 2.110 1.00 53.38 492 VAL A N 1
ATOM 3761 C CA . VAL A 1 492 ? -6.267 3.872 1.901 1.00 53.38 492 VAL A CA 1
ATOM 3762 C C . VAL A 1 492 ? -5.191 4.800 1.335 1.00 53.38 492 VAL A C 1
ATOM 3764 O O . VAL A 1 492 ? -5.473 5.617 0.454 1.00 53.38 492 VAL A O 1
ATOM 3767 N N . ALA A 1 493 ? -3.951 4.688 1.817 1.00 54.56 493 ALA A N 1
ATOM 3768 C CA . ALA A 1 493 ? -2.824 5.440 1.271 1.00 54.56 493 ALA A CA 1
ATOM 3769 C C . ALA A 1 493 ? -2.552 5.054 -0.193 1.00 54.56 493 ALA A C 1
ATOM 3771 O O . ALA A 1 493 ? -2.350 5.932 -1.031 1.00 54.56 493 ALA A O 1
ATOM 3772 N N . MET A 1 494 ? -2.650 3.764 -0.518 1.00 50.03 494 MET A N 1
ATOM 3773 C CA . MET A 1 494 ? -2.497 3.229 -1.871 1.00 50.03 494 MET A CA 1
ATOM 3774 C C . MET A 1 494 ? -3.634 3.677 -2.803 1.00 50.03 494 MET A C 1
ATOM 3776 O O . MET A 1 494 ? -3.365 4.117 -3.915 1.00 50.03 494 MET A O 1
ATOM 3780 N N . GLN A 1 495 ? -4.891 3.697 -2.339 1.00 52.03 495 GLN A N 1
ATOM 3781 C CA . GLN A 1 495 ? -6.020 4.273 -3.086 1.00 52.03 495 GLN A CA 1
ATOM 3782 C C . GLN A 1 495 ? -5.847 5.770 -3.359 1.00 52.03 495 GLN A C 1
ATOM 3784 O O . GLN A 1 495 ? -6.208 6.237 -4.439 1.00 52.03 495 GLN A O 1
ATOM 3789 N N . LYS A 1 496 ? -5.294 6.534 -2.408 1.00 54.66 496 LYS A N 1
ATOM 3790 C CA . LYS A 1 496 ? -4.956 7.946 -2.632 1.00 54.66 496 LYS A CA 1
ATOM 3791 C C . LYS A 1 496 ? -3.864 8.094 -3.683 1.00 54.66 496 LYS A C 1
ATOM 3793 O O . LYS A 1 496 ? -4.073 8.865 -4.610 1.00 54.66 496 LYS A O 1
ATOM 3798 N N . LEU A 1 497 ? -2.779 7.322 -3.582 1.00 47.94 497 LEU A N 1
ATOM 3799 C CA . LEU A 1 497 ? -1.686 7.282 -4.563 1.00 47.94 497 LEU A CA 1
ATOM 3800 C C . LEU A 1 497 ? -2.201 6.952 -5.973 1.00 47.94 497 LEU A C 1
ATOM 3802 O O . LEU A 1 497 ? -1.913 7.687 -6.919 1.00 47.94 497 LEU A O 1
ATOM 3806 N N . MET A 1 498 ? -3.059 5.934 -6.088 1.00 47.59 498 MET A N 1
ATOM 3807 C CA . MET A 1 498 ? -3.718 5.531 -7.335 1.00 47.59 498 MET A CA 1
ATOM 3808 C C . MET A 1 498 ? -4.720 6.573 -7.862 1.00 47.59 498 MET A C 1
ATOM 3810 O O . MET A 1 498 ? -4.814 6.750 -9.071 1.00 47.59 498 MET A O 1
ATOM 3814 N N . LYS A 1 499 ? -5.452 7.297 -6.998 1.00 45.88 499 LYS A N 1
ATOM 3815 C CA . LYS A 1 499 ? -6.340 8.410 -7.405 1.00 45.88 499 LYS A CA 1
ATOM 3816 C C . LYS A 1 499 ? -5.561 9.638 -7.892 1.00 45.88 499 LYS A C 1
ATOM 3818 O O . LYS A 1 499 ? -6.066 10.364 -8.739 1.00 45.88 499 LYS A O 1
ATOM 3823 N N . THR A 1 500 ? -4.352 9.888 -7.384 1.00 42.84 500 THR A N 1
ATOM 3824 C CA . THR A 1 500 ? -3.484 10.979 -7.875 1.00 42.84 500 THR A CA 1
ATOM 3825 C C . THR A 1 500 ? -2.813 10.676 -9.217 1.00 42.84 500 THR A C 1
ATOM 3827 O O . THR A 1 500 ? -2.462 11.611 -9.931 1.00 42.84 500 THR A O 1
ATOM 3830 N N . GLN A 1 501 ? -2.675 9.403 -9.605 1.00 43.62 501 GLN A N 1
ATOM 3831 C CA . GLN A 1 501 ? -2.218 8.993 -10.936 1.00 43.62 501 GLN A CA 1
ATOM 3832 C C . GLN A 1 501 ? -3.391 8.411 -11.743 1.00 43.62 501 GLN A C 1
ATOM 3834 O O . GLN A 1 501 ? -3.615 7.204 -11.763 1.00 43.62 501 GLN A O 1
ATOM 3839 N N . ASN A 1 502 ? -4.117 9.279 -12.459 1.00 43.41 502 ASN A N 1
ATOM 3840 C CA . ASN A 1 502 ? -5.305 8.983 -13.288 1.00 43.41 502 ASN A CA 1
ATOM 3841 C C . ASN A 1 502 ? -5.141 7.895 -14.388 1.00 43.41 502 ASN A C 1
ATOM 3843 O O . ASN A 1 502 ? -6.047 7.717 -15.197 1.00 43.41 502 ASN A O 1
ATOM 3847 N N . GLN A 1 503 ? -4.016 7.178 -14.457 1.00 43.25 503 GLN A N 1
ATOM 3848 C CA . GLN A 1 503 ? -3.708 6.178 -15.488 1.00 43.25 503 GLN A CA 1
ATOM 3849 C C . GLN A 1 503 ? -3.823 4.715 -15.010 1.00 43.25 503 GLN A C 1
ATOM 3851 O O . GLN A 1 503 ? -3.822 3.812 -15.839 1.00 43.25 503 GLN A O 1
ATOM 3856 N N . LEU A 1 504 ? -3.969 4.456 -13.703 1.00 39.06 504 LEU A N 1
ATOM 3857 C CA . LEU A 1 504 ? -4.064 3.093 -13.136 1.00 39.06 504 LEU A CA 1
ATOM 3858 C C . LEU A 1 504 ? -5.504 2.574 -12.958 1.00 39.06 504 LEU A C 1
ATOM 3860 O O . LEU A 1 504 ? -5.717 1.417 -12.591 1.00 39.06 504 LEU A O 1
ATOM 3864 N N . THR A 1 505 ? -6.504 3.413 -13.226 1.00 41.06 505 THR A N 1
ATOM 3865 C CA . THR A 1 505 ? -7.931 3.132 -12.993 1.00 41.06 505 THR A CA 1
ATOM 3866 C C . THR A 1 505 ? -8.513 2.033 -13.883 1.00 41.06 505 THR A C 1
ATOM 3868 O O . THR A 1 505 ? -9.576 1.517 -13.561 1.00 41.06 505 THR A O 1
ATOM 3871 N N . GLY A 1 506 ? -7.828 1.633 -14.959 1.00 38.97 506 GLY A N 1
ATOM 3872 C CA . GLY A 1 506 ? -8.339 0.638 -15.907 1.00 38.97 506 GLY A CA 1
ATOM 3873 C C . GLY A 1 506 ? -8.061 -0.833 -15.574 1.00 38.97 506 GLY A C 1
ATOM 3874 O O . GLY A 1 506 ? -8.654 -1.691 -16.215 1.00 38.97 506 GLY A O 1
ATOM 3875 N N . ILE A 1 507 ? -7.158 -1.150 -14.633 1.00 39.53 507 ILE A N 1
ATOM 3876 C CA . ILE A 1 507 ? -6.648 -2.534 -14.478 1.00 39.53 507 ILE A CA 1
ATOM 3877 C C . ILE A 1 507 ? -6.857 -3.120 -13.073 1.00 39.53 507 ILE A C 1
ATOM 3879 O O . ILE A 1 507 ? -6.908 -4.340 -12.928 1.00 39.53 507 ILE A O 1
ATOM 3883 N N . ILE A 1 508 ? -6.969 -2.302 -12.019 1.00 40.06 508 ILE A N 1
ATOM 3884 C CA . ILE A 1 508 ? -6.719 -2.825 -10.662 1.00 40.06 508 ILE A CA 1
ATOM 3885 C C . ILE A 1 508 ? -7.967 -2.950 -9.779 1.00 40.06 508 ILE A C 1
ATOM 3887 O O . ILE A 1 508 ? -7.960 -3.794 -8.885 1.00 40.06 508 ILE A O 1
ATOM 3891 N N . ILE A 1 509 ? -9.059 -2.210 -9.995 1.00 43.56 509 ILE A N 1
ATOM 3892 C CA . ILE A 1 509 ? -10.242 -2.341 -9.127 1.00 43.56 509 ILE A CA 1
ATOM 3893 C C . ILE A 1 509 ? -11.525 -2.009 -9.900 1.00 43.56 509 ILE A C 1
ATOM 3895 O O . ILE A 1 509 ? -11.770 -0.844 -10.194 1.00 43.56 509 ILE A O 1
ATOM 3899 N N . ASP A 1 510 ? -12.357 -3.020 -10.169 1.00 41.41 510 ASP A N 1
ATOM 3900 C CA . ASP A 1 510 ? -13.632 -2.860 -10.896 1.00 41.41 510 ASP A CA 1
ATOM 3901 C C . ASP A 1 510 ? -14.689 -2.068 -10.098 1.00 41.41 510 ASP A C 1
ATOM 3903 O O . ASP A 1 510 ? -15.605 -1.492 -10.676 1.00 41.41 510 ASP A O 1
ATOM 3907 N N . ASP A 1 511 ? -14.546 -1.990 -8.769 1.00 48.16 511 ASP A N 1
ATOM 3908 C CA . ASP A 1 511 ? -15.364 -1.131 -7.904 1.00 48.16 511 ASP A CA 1
ATOM 3909 C C . ASP A 1 511 ? -14.582 -0.676 -6.649 1.00 48.16 511 ASP A C 1
ATOM 3911 O O . ASP A 1 511 ? -14.689 -1.278 -5.572 1.00 48.16 511 ASP A O 1
ATOM 3915 N N . PRO A 1 512 ? -13.766 0.391 -6.756 1.00 44.34 512 PRO A N 1
ATOM 3916 C CA . PRO A 1 512 ? -13.016 0.938 -5.628 1.00 44.34 512 PRO A CA 1
ATOM 3917 C C . PRO A 1 512 ? -13.916 1.575 -4.565 1.00 44.34 512 PRO A C 1
ATOM 3919 O O . PRO A 1 512 ? -13.495 1.694 -3.412 1.00 44.34 512 PRO A O 1
ATOM 3922 N N . GLN A 1 513 ? -15.136 1.987 -4.932 1.00 46.44 513 GLN A N 1
ATOM 3923 C CA . GLN A 1 513 ? -16.046 2.702 -4.038 1.00 46.44 513 GLN A CA 1
ATOM 3924 C C . GLN A 1 513 ? -16.708 1.777 -3.014 1.00 46.44 513 GLN A C 1
ATOM 3926 O O . GLN A 1 513 ? -17.040 2.233 -1.922 1.00 46.44 513 GLN A O 1
ATOM 3931 N N . SER A 1 514 ? -16.820 0.478 -3.305 1.00 44.69 514 SER A N 1
ATOM 3932 C CA . SER A 1 514 ? -17.320 -0.517 -2.346 1.00 44.69 514 SER A CA 1
ATOM 3933 C C . SER A 1 514 ? -16.388 -0.770 -1.146 1.00 44.69 514 SER A C 1
ATOM 3935 O O . SER A 1 514 ? -16.854 -1.190 -0.086 1.00 44.69 514 SER A O 1
ATOM 3937 N N . ILE A 1 515 ? -15.080 -0.500 -1.280 1.00 41.88 515 ILE A N 1
ATOM 3938 C CA . ILE A 1 515 ? -14.052 -0.834 -0.271 1.00 41.88 515 ILE A CA 1
ATOM 3939 C C . ILE A 1 515 ? -13.545 0.415 0.489 1.00 41.88 515 ILE A C 1
ATOM 3941 O O . ILE A 1 515 ? -13.186 0.326 1.666 1.00 41.88 515 ILE A O 1
ATOM 3945 N N . ASP A 1 516 ? -13.578 1.592 -0.153 1.00 51.78 516 ASP A N 1
ATOM 3946 C CA . ASP A 1 516 ? -13.097 2.892 0.368 1.00 51.78 516 ASP A CA 1
ATOM 3947 C C . ASP A 1 516 ? -13.697 3.268 1.754 1.00 51.78 516 ASP A C 1
ATOM 3949 O O . ASP A 1 516 ? -12.941 3.643 2.654 1.00 51.78 516 ASP A O 1
ATOM 3953 N N . PRO A 1 517 ? -15.014 3.100 2.024 1.00 45.78 517 PRO A N 1
ATOM 3954 C CA . PRO A 1 517 ? -15.606 3.507 3.305 1.00 45.78 517 PRO A CA 1
ATOM 3955 C C . PRO A 1 517 ? -15.137 2.649 4.487 1.00 45.78 517 PRO A C 1
ATOM 3957 O O . PRO A 1 517 ? -14.881 3.165 5.575 1.00 45.78 517 PRO A O 1
ATOM 3960 N N . VAL A 1 518 ? -14.999 1.336 4.274 1.00 45.69 518 VAL A N 1
ATOM 3961 C CA . VAL A 1 518 ? -14.609 0.372 5.316 1.00 45.69 518 VAL A CA 1
ATOM 3962 C C . VAL A 1 518 ? -13.128 0.519 5.647 1.00 45.69 518 VAL A C 1
ATOM 3964 O O . VAL A 1 518 ? -12.754 0.558 6.818 1.00 45.69 518 VAL A O 1
ATOM 3967 N N . LEU A 1 519 ? -12.282 0.674 4.629 1.00 42.84 519 LEU A N 1
ATOM 3968 C CA . LEU A 1 519 ? -10.850 0.862 4.828 1.00 42.84 519 LEU A CA 1
ATOM 3969 C C . LEU A 1 519 ? -10.530 2.232 5.428 1.00 42.84 519 LEU A C 1
ATOM 3971 O O . LEU A 1 519 ? -9.682 2.303 6.309 1.00 42.84 519 LEU A O 1
ATOM 3975 N N . GLN A 1 520 ? -11.233 3.306 5.045 1.00 47.34 520 GLN A N 1
ATOM 3976 C CA . GLN A 1 520 ? -11.084 4.610 5.704 1.00 47.34 520 GLN A CA 1
ATOM 3977 C C . GLN A 1 520 ? -11.522 4.586 7.168 1.00 47.34 520 GLN A C 1
ATOM 3979 O O . GLN A 1 520 ? -10.894 5.254 7.991 1.00 47.34 520 GLN A O 1
ATOM 3984 N N . ALA A 1 521 ? -12.563 3.820 7.501 1.00 46.59 521 ALA A N 1
ATOM 3985 C CA . ALA A 1 521 ? -13.008 3.648 8.880 1.00 46.59 521 ALA A CA 1
ATOM 3986 C C . ALA A 1 521 ? -11.965 2.905 9.734 1.00 46.59 521 ALA A C 1
ATOM 3988 O O . ALA A 1 521 ? -11.689 3.321 10.856 1.00 46.59 521 ALA A O 1
ATOM 3989 N N . ILE A 1 522 ? -11.332 1.856 9.197 1.00 43.62 522 ILE A N 1
ATOM 3990 C CA . ILE A 1 522 ? -10.255 1.131 9.891 1.00 43.62 522 ILE A CA 1
ATOM 3991 C C . ILE A 1 522 ? -8.968 1.984 9.935 1.00 43.62 522 ILE A C 1
ATOM 3993 O O . ILE A 1 522 ? -8.289 2.026 10.959 1.00 43.62 522 ILE A O 1
ATOM 3997 N N . ALA A 1 523 ? -8.662 2.737 8.871 1.00 42.66 523 ALA A N 1
ATOM 3998 C CA . ALA A 1 523 ? -7.472 3.581 8.774 1.00 42.66 523 ALA A CA 1
ATOM 3999 C C . ALA A 1 523 ? -7.455 4.748 9.771 1.00 42.66 523 ALA A C 1
ATOM 4001 O O . ALA A 1 523 ? -6.414 5.103 10.324 1.00 42.66 523 ALA A O 1
ATOM 4002 N N . LYS A 1 524 ? -8.621 5.354 9.997 1.00 46.31 524 LYS A N 1
ATOM 4003 C CA . LYS A 1 524 ? -8.809 6.467 10.935 1.00 46.31 524 LYS A CA 1
ATOM 4004 C C . LYS A 1 524 ? -9.059 5.994 12.371 1.00 46.31 524 LYS A C 1
ATOM 4006 O O . LYS A 1 524 ? -9.283 6.829 13.241 1.00 46.31 524 LYS A O 1
ATOM 4011 N N . SER A 1 525 ? -9.027 4.682 12.624 1.00 40.78 525 SER A N 1
ATOM 4012 C CA . SER A 1 525 ? -9.245 4.121 13.956 1.00 40.78 525 SER A CA 1
ATOM 4013 C C . SER A 1 525 ? -8.135 4.575 14.922 1.00 40.78 525 SER A C 1
ATOM 4015 O O . SER A 1 525 ? -6.957 4.341 14.641 1.00 40.78 525 SER A O 1
ATOM 4017 N N . PRO A 1 526 ? -8.454 5.217 16.058 1.00 37.47 526 PRO A N 1
ATOM 4018 C CA . PRO A 1 526 ? -7.451 5.685 17.019 1.00 37.47 526 PRO A CA 1
ATOM 4019 C C . PRO A 1 526 ? -6.890 4.571 17.924 1.00 37.47 526 PRO A C 1
ATOM 4021 O O . PRO A 1 526 ? -5.918 4.805 18.630 1.00 37.47 526 PRO A O 1
ATOM 4024 N N . VAL A 1 527 ? -7.443 3.355 17.874 1.00 35.53 527 VAL A N 1
ATOM 4025 C CA . VAL A 1 527 ? -7.122 2.238 18.789 1.00 35.53 527 VAL A CA 1
ATOM 4026 C C . VAL A 1 527 ? -5.696 1.702 18.565 1.00 35.53 527 VAL A C 1
ATOM 4028 O O . VAL A 1 527 ? -5.352 1.374 17.426 1.00 35.53 527 VAL A O 1
ATOM 4031 N N . VAL A 1 528 ? -4.868 1.631 19.615 1.00 35.53 528 VAL A N 1
ATOM 4032 C CA . VAL A 1 528 ? -3.518 1.022 19.613 1.00 35.53 528 VAL A CA 1
ATOM 4033 C C . VAL A 1 528 ? -3.646 -0.454 20.031 1.00 35.53 528 VAL A C 1
ATOM 4035 O O . VAL A 1 528 ? -4.232 -0.695 21.081 1.00 35.53 528 VAL A O 1
ATOM 4038 N N . PRO A 1 529 ? -3.181 -1.438 19.242 1.00 34.75 529 PRO A N 1
ATOM 4039 C CA . PRO A 1 529 ? -3.346 -2.860 19.577 1.00 34.75 529 PRO A CA 1
ATOM 4040 C C . PRO A 1 529 ? -2.272 -3.389 20.542 1.00 34.75 529 PRO A C 1
ATOM 4042 O O . PRO A 1 529 ? -1.109 -2.996 20.470 1.00 34.75 529 PRO A O 1
ATOM 4045 N N . THR A 1 530 ? -2.674 -4.278 21.454 1.00 33.03 530 THR A N 1
ATOM 4046 C CA . THR A 1 530 ? -1.825 -4.846 22.517 1.00 33.03 530 THR A CA 1
ATOM 4047 C C . THR A 1 530 ? -1.216 -6.194 22.099 1.00 33.03 530 THR A C 1
ATOM 4049 O O . THR A 1 530 ? -1.809 -6.942 21.319 1.00 33.03 530 THR A O 1
ATOM 4052 N N . ALA A 1 531 ? -0.015 -6.502 22.605 1.00 28.58 531 ALA A N 1
ATOM 4053 C CA . ALA A 1 531 ? 0.787 -7.662 22.209 1.00 28.58 531 ALA A CA 1
ATOM 4054 C C . ALA A 1 531 ? 0.155 -9.023 22.588 1.00 28.58 531 ALA A C 1
ATOM 4056 O O . ALA A 1 531 ? -0.394 -9.173 23.673 1.00 28.58 531 ALA A O 1
ATOM 4057 N N . VAL A 1 532 ? 0.280 -10.038 21.715 1.00 32.34 532 VAL A N 1
ATOM 4058 C CA . VAL A 1 532 ? -0.244 -11.414 21.941 1.00 32.34 532 VAL A CA 1
ATOM 4059 C C . VAL A 1 532 ? 0.591 -12.229 22.933 1.00 32.34 532 VAL A C 1
ATOM 4061 O O . VAL A 1 532 ? 0.115 -13.245 23.433 1.00 32.34 532 VAL A O 1
ATOM 4064 N N . ASP A 1 533 ? 1.792 -11.770 23.282 1.00 27.14 533 ASP A N 1
ATOM 4065 C CA . ASP A 1 533 ? 2.702 -12.519 24.158 1.00 27.14 533 ASP A CA 1
ATOM 4066 C C . ASP A 1 533 ? 2.271 -12.556 25.640 1.00 27.14 533 ASP A C 1
ATOM 4068 O O . ASP A 1 533 ? 2.908 -13.237 26.437 1.00 27.14 533 ASP A O 1
ATOM 4072 N N . GLU A 1 534 ? 1.159 -11.915 26.017 1.00 31.44 534 GLU A N 1
ATOM 4073 C CA . GLU A 1 534 ? 0.565 -12.033 27.362 1.00 31.44 534 GLU A CA 1
ATOM 4074 C C . GLU A 1 534 ? -0.607 -13.040 27.442 1.00 31.44 534 GLU A C 1
ATOM 4076 O O . GLU A 1 534 ? -1.308 -13.091 28.450 1.00 31.44 534 GLU A O 1
ATOM 4081 N N . MET A 1 535 ? -0.836 -13.863 26.404 1.00 29.06 535 MET A N 1
ATOM 4082 C CA . MET A 1 535 ? -1.952 -14.832 26.351 1.00 29.06 535 MET A CA 1
ATOM 4083 C C . MET A 1 535 ? -1.543 -16.321 26.238 1.00 29.06 535 MET A C 1
ATOM 4085 O O . MET A 1 535 ? -2.316 -17.117 25.696 1.00 29.06 535 MET A O 1
ATOM 4089 N N . ILE A 1 536 ? -0.376 -16.728 26.765 1.00 33.53 536 ILE A N 1
ATOM 4090 C CA . ILE A 1 536 ? -0.087 -18.146 27.098 1.00 33.53 536 ILE A CA 1
ATOM 4091 C C . ILE A 1 536 ? 0.009 -18.325 28.609 1.00 33.53 536 ILE A C 1
ATOM 4093 O O . ILE A 1 536 ? 0.820 -17.602 29.229 1.00 33.53 536 ILE A O 1
#

InterPro domains:
  IPR012475 Fucose-specific lectin [PF07938] (11-160)

Secondary structure (DSSP, 8-state):
--------SSEEEEEE-TTS-EEEEEE-SS-EEEEEEEETTBPTT--EEEEEEEETTEEEEEEEEEBTTSEEEEEEEETTEEPPPEEEEE--TT--EEEEEETTEEEEEEE-TTS-EEEEEEETTEEEEE-S--BS--SPPS-EEEEEEEPPP-TTSPPPEEEEEEEE-TTSEEEEEEEETT----EE-SPPPEE--TT---EEEEEEETTEEEEEEEEE-TTT-PEEEEEESSSBPPPEETT-GGG-HHHHHHHHHHHHHHHHHHHHHHHHHHHHHHHHHHHHHHHHHHHHHHHHHHHHHHHHHHHHHHHHHHHHHHHHHHHHHHHHHHHHHHHHHHHHHHHHHHHHHHHHHHHHHHHHHHHHHHHH-TTTHHHHHHHHHHHHHHHHHHHHHHHHHHHHHHHHHHHHHHHHHHHHHHHHHHHHHHHHHHHHHHHHHHHHHHHHHHHHHHHHHHHHHHHHHHHHHHHHHHHHHHHHHS-HHHHHHHHHHHHHHHHHHHHHSTTSTTTS-S-GGGTHHHHHHHHT--PPPPPGGG--

pLDDT: mean 73.54, std 17.57, range [26.66, 97.81]